Protein AF-0000000066941382 (afdb_homodimer)

Solvent-accessible surface area (backbone atoms only — not comparable to full-atom values): 33833 Å² total; per-residue (Å²): 127,84,75,64,59,35,36,36,33,43,27,56,53,34,61,21,43,53,51,47,53,24,42,26,64,48,42,32,35,89,33,26,34,36,30,27,65,97,32,28,74,47,31,60,73,71,18,34,37,34,37,25,76,81,82,40,71,74,42,69,50,59,53,43,61,30,73,41,51,60,52,44,24,56,73,58,73,65,48,63,29,47,31,37,38,36,35,38,75,55,55,92,50,92,70,40,69,60,66,59,44,50,77,38,56,46,76,76,18,31,38,36,40,45,44,72,39,46,77,67,58,53,65,44,43,73,76,41,72,77,30,38,33,32,43,29,44,76,45,55,56,46,39,61,80,46,78,41,29,28,40,34,46,93,48,62,40,34,38,33,8,36,56,57,53,84,52,52,71,68,37,48,49,48,44,52,50,50,43,50,44,35,39,66,24,70,45,44,64,46,81,37,71,56,33,60,60,60,35,51,54,50,32,33,50,46,48,30,49,22,53,51,20,31,51,13,62,31,27,56,28,42,35,40,67,47,42,61,56,84,32,27,45,41,42,45,52,49,35,23,48,41,45,23,52,37,39,34,76,74,69,37,68,79,43,36,71,65,52,46,50,53,55,50,53,56,52,70,68,44,56,80,62,46,53,75,44,71,43,27,61,26,49,75,72,47,42,79,53,46,46,50,22,39,37,43,41,52,50,52,54,16,56,75,71,69,46,84,41,69,61,55,39,40,50,37,34,37,48,40,20,30,37,47,38,28,52,52,52,52,52,51,54,62,70,74,107,128,84,75,63,61,36,36,35,34,44,27,56,54,35,62,21,43,53,51,47,52,25,42,26,63,49,40,33,35,89,33,26,34,36,30,27,66,97,32,30,73,47,31,61,72,72,18,34,37,34,37,26,75,82,83,40,70,74,42,71,51,60,53,45,60,30,72,40,51,62,51,44,22,57,73,57,73,65,48,62,28,46,30,39,36,36,35,39,76,55,56,92,51,88,71,40,69,58,65,56,43,49,77,39,56,46,76,77,17,31,39,36,40,47,44,72,39,44,77,69,57,52,64,44,42,72,76,42,72,79,31,39,33,32,44,28,43,76,45,54,56,46,42,61,80,47,77,41,29,28,38,34,47,92,48,61,41,34,38,32,9,35,57,57,53,83,52,54,70,70,37,48,48,48,46,54,51,50,43,50,44,36,40,65,25,69,45,43,64,48,80,37,71,57,32,60,61,59,34,50,56,51,33,34,50,47,46,30,48,21,54,52,20,30,50,13,62,32,30,56,30,44,35,43,67,48,43,61,55,84,33,28,44,40,42,46,52,51,36,23,48,41,44,24,51,38,39,34,75,73,69,36,66,78,44,36,72,64,50,46,50,53,55,50,53,56,52,71,69,44,57,82,63,44,53,77,44,71,42,27,60,26,48,75,72,46,43,79,55,46,47,50,22,40,38,42,42,53,50,51,54,15,56,75,71,68,47,84,41,69,61,55,40,41,51,38,33,39,49,40,19,30,38,47,40,28,51,52,54,52,52,52,54,62,71,73,108

InterPro domains:
  IPR003710 Ketopantoate reductase ApbA/PanE [TIGR00745] (6-324)
  IPR008927 6-phosphogluconate dehydrogenase-like, C-terminal domain superfamily [SSF48179] (194-323)
  IPR013328 6-phosphogluconate dehydrogenase, domain 2 [G3DSA:1.10.1040.10] (194-335)
  IPR013332 Ketopantoate reductase, N-terminal domain [PF02558] (7-164)
  IPR013752 Ketopantoate reductase, C-terminal domain [PF08546] (194-322)
  IPR036291 NAD(P)-binding domain superfamily [SSF51735] (7-168)
  IPR051402 Ketopantoate Reductase-Related [PTHR21708] (3-324)

Sequence (674 aa):
MTTPPRVLVFGTGSVGTVYAWILSRAVGEGDLYTVCRSNYAVASTAGFTINSTIFGDGLKFKPQVVRTVDEAVSLSGGKPFDYVVVTAKAIQTTPSMPEQLRPAISPHTTIAVIQNGIAVEKPYQALYPDNPLLSCVVYLPATQIAPAVVTHREIALLHIGTYPSNASPEHKARAESFSRLLNAGGGRTQVHEDVQTERWSKLAVNASWNPVCALSRSRDAQFLASSPPEYALNLIKSLMTEIASVAQAWGYDNINAKTVEFQIDRAKARELPGVEPSMLADAKVGARMEVEAIVGNAVRLAEEKGVRTPLLRGIYALIKALDATFQRDSEKKVSAQMTTPPRVLVFGTGSVGTVYAWILSRAVGEGDLYTVCRSNYAVASTAGFTINSTIFGDGLKFKPQVVRTVDEAVSLSGGKPFDYVVVTAKAIQTTPSMPEQLRPAISPHTTIAVIQNGIAVEKPYQALYPDNPLLSCVVYLPATQIAPAVVTHREIALLHIGTYPSNASPEHKARAESFSRLLNAGGGRTQVHEDVQTERWSKLAVNASWNPVCALSRSRDAQFLASSPPEYALNLIKSLMTEIASVAQAWGYDNINAKTVEFQIDRAKARELPGVEPSMLADAKVGARMEVEAIVGNAVRLAEEKGVRTPLLRGIYALIKALDATFQRDSEKKVSAQ

Nearest PDB structures (foldseek):
  3i83-assembly1_A  TM=8.916E-01  e=1.523E-26  Methylococcus capsulatus
  8ix9-assembly1_B  TM=8.992E-01  e=9.308E-24  Pseudomonas aeruginosa
  3hn2-assembly2_D  TM=9.166E-01  e=2.403E-23  Geobacter metallireducens GS-15
  5zix-assembly3_C  TM=8.907E-01  e=3.391E-20  Pseudomonas aeruginosa PAO1
  4ol9-assembly1_A-2  TM=8.955E-01  e=5.518E-19  Mycobacterium tuberculosis

Organism: NCBI:txid1442368

pLDDT: mean 95.97, std 5.41, range [41.66, 98.94]

Foldseek 3Di:
DPQAFAEEEEDCFWVSVVLLLLLCQLRNQARYEYADDPLQVVCQVFNAFEDEPVPHHGDGDHHHYDNALVVVCVSVVNDAGQEYEYPHELDQDVVGPLVRNVSRDDLNHAYEYAYAFPPSCVVNCVVRVNHQYKYKYWDWDKHDPDRRYMYTYDDTEIEIATVVLPDDPVSRVVRVVVQVSSVSSPGHYDYDSHCVLVNLLVLLVCLLQLLQCLLVLAALLQQCVVDDCVPSVVLSLLSSQLSLVLCVLVPNPVSHNVSSVVSSVVSPPDDPPHDDDPNSVCSVVLHAHSLCRRQVVSVVSCVVSVRDDVSSVVSSVSSVVSNVVSVVVVVVVVVVD/DPQAFAEEEEDCFWVSVVLLLLLCQLRNQARYEYADDPLQVVCQPFNAFEDEPVPHHGDGDHHHYDNALVVVCVSVVNDAGQEYEYPHELDQDVVGPLVRNVSRDDLNYEYEYAYAFPPSCVVNCVVRVNHLYKYKYWDWDKHDPDRRYMYTYDDTEIEIATVVLPDDPVSRVVRVVVQVSSVSSPGHYHYDSHCVLVNLLVLLVCLLQLLQCLLVLAALLQQCVVDDCVPSVVLSLLSSQLSLVLCVLVPNPVSHPVSSVVSSVVSPPDDPPHDDDPNSVCSVVLHAHSLCRRQVVSVVSCVVSVRDDVSSVVSSVSSVVSNVVSVVVVVVVVVVD

Radius of gyration: 29.99 Å; Cα contacts (8 Å, |Δi|>4): 1372; chains: 2; bounding box: 51×98×56 Å

Structure (mmCIF, N/CA/C/O backbone):
data_AF-0000000066941382-model_v1
#
loop_
_entity.id
_entity.type
_entity.pdbx_description
1 polymer '2-dehydropantoate 2-reductase'
#
loop_
_atom_site.group_PDB
_atom_site.id
_atom_site.type_symbol
_atom_site.label_atom_id
_atom_site.label_alt_id
_atom_site.label_comp_id
_atom_site.label_asym_id
_atom_site.label_entity_id
_atom_site.label_seq_id
_atom_site.pdbx_PDB_ins_code
_atom_site.Cartn_x
_atom_site.Cartn_y
_atom_site.Cartn_z
_atom_site.occupancy
_atom_site.B_iso_or_equiv
_atom_site.auth_seq_id
_atom_site.auth_comp_id
_atom_site.auth_asym_id
_atom_site.auth_atom_id
_atom_site.pdbx_PDB_model_num
ATOM 1 N N . MET A 1 1 ? -4.117 -50.812 -26.234 1 41.66 1 MET A N 1
ATOM 2 C CA . MET A 1 1 ? -4.371 -49.406 -26.141 1 41.66 1 MET A CA 1
ATOM 3 C C . MET A 1 1 ? -3.918 -48.844 -24.781 1 41.66 1 MET A C 1
ATOM 5 O O . MET A 1 1 ? -4.309 -49.375 -23.734 1 41.66 1 MET A O 1
ATOM 9 N N . THR A 1 2 ? -2.867 -48.156 -24.734 1 64.62 2 THR A N 1
ATOM 10 C CA . THR A 1 2 ? -2.336 -47.719 -23.453 1 64.62 2 THR A CA 1
ATOM 11 C C . THR A 1 2 ? -3.352 -46.875 -22.703 1 64.62 2 THR A C 1
ATOM 13 O O . THR A 1 2 ? -4.027 -46.031 -23.297 1 64.62 2 THR A O 1
ATOM 16 N N . THR A 1 3 ? -3.857 -47.344 -21.609 1 81.75 3 THR A N 1
ATOM 17 C CA . THR A 1 3 ? -4.824 -46.625 -20.766 1 81.75 3 THR A CA 1
ATOM 18 C C . THR A 1 3 ? -4.367 -45.219 -20.516 1 81.75 3 THR A C 1
ATOM 20 O O . THR A 1 3 ? -3.209 -44.969 -20.156 1 81.75 3 THR A O 1
ATOM 23 N N . PRO A 1 4 ? -5.234 -44.312 -20.875 1 90.94 4 PRO A N 1
ATOM 24 C CA . PRO A 1 4 ? -4.863 -42.906 -20.625 1 90.94 4 PRO A CA 1
ATOM 25 C C . PRO A 1 4 ? -4.5 -42.656 -19.156 1 90.94 4 PRO A C 1
ATOM 27 O O . PRO A 1 4 ? -5.012 -43.344 -18.266 1 90.94 4 PRO A O 1
ATOM 30 N N . PRO A 1 5 ? -3.613 -41.812 -18.969 1 95.75 5 PRO A N 1
ATOM 31 C CA . PRO A 1 5 ? -3.26 -41.5 -17.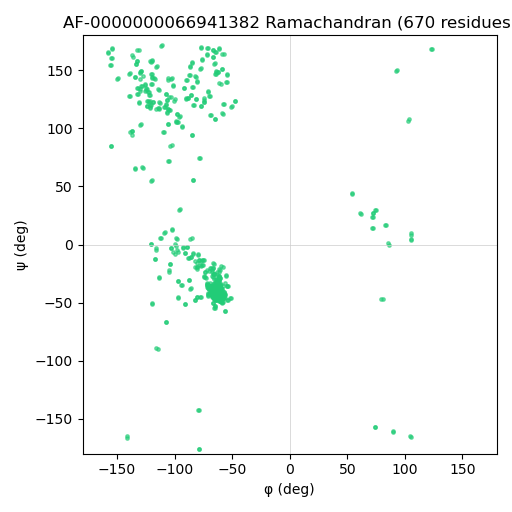578 1 95.75 5 PRO A CA 1
ATOM 32 C C . PRO A 1 5 ? -4.41 -40.844 -16.812 1 95.75 5 PRO A C 1
ATOM 34 O O . PRO A 1 5 ? -5.219 -40.125 -17.391 1 95.75 5 PRO A O 1
ATOM 37 N N . ARG A 1 6 ? -4.488 -41.125 -15.562 1 97.06 6 ARG A N 1
ATOM 38 C CA . ARG A 1 6 ? -5.414 -40.438 -14.648 1 97.06 6 ARG A CA 1
ATOM 39 C C . ARG A 1 6 ? -4.793 -39.188 -14.062 1 97.06 6 ARG A C 1
ATOM 41 O O . ARG A 1 6 ? -3.707 -39.219 -13.484 1 97.06 6 ARG A O 1
ATOM 48 N N . VAL A 1 7 ? -5.512 -38.031 -14.211 1 98.62 7 VAL A N 1
ATOM 49 C CA . VAL A 1 7 ? -4.938 -36.75 -13.828 1 98.62 7 VAL A CA 1
ATOM 50 C C . VAL A 1 7 ? -5.832 -36.062 -12.797 1 98.62 7 VAL A C 1
ATOM 52 O O . VAL A 1 7 ? -7.055 -36.031 -12.953 1 98.62 7 VAL A O 1
ATOM 55 N N . LEU A 1 8 ? -5.254 -35.594 -11.711 1 98.75 8 LEU A N 1
ATOM 56 C CA . LEU A 1 8 ? -5.938 -34.781 -10.711 1 98.75 8 LEU A CA 1
ATOM 57 C C . LEU A 1 8 ? -5.473 -33.344 -10.789 1 98.75 8 LEU A C 1
ATOM 59 O O . LEU A 1 8 ? -4.277 -33.062 -10.68 1 98.75 8 LEU A O 1
ATOM 63 N N . VAL A 1 9 ? -6.371 -32.406 -11.031 1 98.75 9 VAL A N 1
ATOM 64 C CA . VAL A 1 9 ? -6.098 -30.984 -10.969 1 98.75 9 VAL A CA 1
ATOM 65 C C . VAL A 1 9 ? -6.551 -30.438 -9.617 1 98.75 9 VAL A C 1
ATOM 67 O O . VAL A 1 9 ? -7.742 -30.453 -9.305 1 98.75 9 VAL A O 1
ATOM 70 N N . PHE A 1 10 ? -5.59 -30.031 -8.797 1 98.5 10 PHE A N 1
ATOM 71 C CA . PHE A 1 10 ? -5.863 -29.469 -7.477 1 98.5 10 PHE A CA 1
ATOM 72 C C . PHE A 1 10 ? -5.953 -27.953 -7.539 1 98.5 10 PHE A C 1
ATOM 74 O O . PHE A 1 10 ? -4.93 -27.266 -7.539 1 98.5 10 PHE A O 1
ATOM 81 N N . GLY A 1 11 ? -7.125 -27.391 -7.531 1 96.19 11 GLY A N 1
ATOM 82 C CA . GLY A 1 11 ? -7.387 -25.984 -7.742 1 96.19 11 GLY A CA 1
ATOM 83 C C . GLY A 1 11 ? -7.914 -25.672 -9.133 1 96.19 11 GLY A C 1
ATOM 84 O O . GLY A 1 11 ? -7.164 -25.703 -10.109 1 96.19 11 GLY A O 1
ATOM 85 N N . THR A 1 12 ? -9.156 -25.375 -9.219 1 95.75 12 THR A N 1
ATOM 86 C CA . THR A 1 12 ? -9.758 -25.109 -10.523 1 95.75 12 THR A CA 1
ATOM 87 C C . THR A 1 12 ? -10.328 -23.703 -10.594 1 95.75 12 THR A C 1
ATOM 89 O O . THR A 1 12 ? -11.5 -23.516 -10.938 1 95.75 12 THR A O 1
ATOM 92 N N . GLY A 1 13 ? -9.422 -22.797 -10.297 1 94.5 13 GLY A N 1
ATOM 93 C CA . GLY A 1 13 ? -9.703 -21.406 -10.602 1 94.5 13 GLY A CA 1
ATOM 94 C C . GLY A 1 13 ? -9.469 -21.062 -12.062 1 94.5 13 GLY A C 1
ATOM 95 O O . GLY A 1 13 ? -9.734 -21.875 -12.945 1 94.5 13 GLY A O 1
ATOM 96 N N . SER A 1 14 ? -8.953 -19.891 -12.336 1 94.44 14 SER A N 1
ATOM 97 C CA . SER A 1 14 ? -8.766 -19.422 -13.703 1 94.44 14 SER A CA 1
ATOM 98 C C . SER A 1 14 ? -7.742 -20.281 -14.445 1 94.44 14 SER A C 1
ATOM 100 O O . SER A 1 14 ? -8.062 -20.891 -15.469 1 94.44 14 SER A O 1
ATOM 102 N N . VAL A 1 15 ? -6.57 -20.391 -13.859 1 96.44 15 VAL A N 1
ATOM 103 C CA . VAL A 1 15 ? -5.484 -21.141 -14.484 1 96.44 15 VAL A CA 1
ATOM 104 C C . VAL A 1 15 ? -5.816 -22.625 -14.516 1 96.44 15 VAL A C 1
ATOM 106 O O . VAL A 1 15 ? -5.68 -23.281 -15.547 1 96.44 15 VAL A O 1
ATOM 109 N N . GLY A 1 16 ? -6.348 -23.125 -13.414 1 97.88 16 GLY A N 1
ATOM 110 C CA . GLY A 1 16 ? -6.668 -24.531 -13.297 1 97.88 16 GLY A CA 1
ATOM 111 C C . GLY A 1 16 ? -7.73 -24.984 -14.281 1 97.88 16 GLY A C 1
ATOM 112 O O . GLY A 1 16 ? -7.648 -26.094 -14.828 1 97.88 16 GLY A O 1
ATOM 113 N N . THR A 1 17 ? -8.68 -24.141 -14.523 1 98.06 17 THR A N 1
ATOM 114 C CA . THR A 1 17 ? -9.758 -24.484 -15.445 1 98.06 17 THR A CA 1
ATOM 115 C C . THR A 1 17 ? -9.227 -24.625 -16.875 1 98.06 17 THR A C 1
ATOM 117 O O . THR A 1 17 ? -9.602 -25.562 -17.578 1 98.06 17 THR A O 1
ATOM 120 N N . VAL A 1 18 ? -8.344 -23.766 -17.25 1 97.94 18 VAL A N 1
ATOM 121 C CA . VAL A 1 18 ? -7.805 -23.812 -18.609 1 97.94 18 VAL A CA 1
ATOM 122 C C . VAL A 1 18 ? -6.938 -25.047 -18.781 1 97.94 18 VAL A C 1
ATOM 124 O O . VAL A 1 18 ? -7.055 -25.766 -19.781 1 97.94 18 VAL A O 1
ATOM 127 N N . TYR A 1 19 ? -6.168 -25.344 -17.828 1 98.19 19 TYR A N 1
ATOM 128 C CA . TYR A 1 19 ? -5.328 -26.531 -17.938 1 98.19 19 TYR A CA 1
ATOM 129 C C . TYR A 1 19 ? -6.16 -27.797 -17.812 1 98.19 19 TYR A C 1
ATOM 131 O O . TYR A 1 19 ? -5.84 -28.812 -18.422 1 98.19 19 TYR A O 1
ATOM 139 N N . ALA A 1 20 ? -7.199 -27.703 -16.984 1 98.56 20 ALA A N 1
ATOM 140 C CA . ALA A 1 20 ? -8.125 -28.828 -16.953 1 98.56 20 ALA A CA 1
ATOM 141 C C . ALA A 1 20 ? -8.719 -29.094 -18.328 1 98.56 20 ALA A C 1
ATOM 143 O O . ALA A 1 20 ? -8.844 -30.25 -18.75 1 98.56 20 ALA A O 1
ATOM 144 N N . TRP A 1 21 ? -9.094 -28.078 -19.016 1 98.25 21 TRP A N 1
ATOM 145 C CA . TRP A 1 21 ? -9.641 -28.219 -20.359 1 98.25 21 TRP A CA 1
ATOM 146 C C . TRP A 1 21 ? -8.609 -28.844 -21.297 1 98.25 21 TRP A C 1
ATOM 148 O O . TRP A 1 21 ? -8.922 -29.797 -22.016 1 98.25 21 TRP A O 1
ATOM 158 N N . ILE A 1 22 ? -7.402 -28.391 -21.297 1 98 22 ILE A N 1
ATOM 159 C CA . ILE A 1 22 ? -6.32 -28.891 -22.125 1 98 22 ILE A CA 1
ATOM 160 C C . ILE A 1 22 ? -6.102 -30.375 -21.844 1 98 22 ILE A C 1
ATOM 162 O O . ILE A 1 22 ? -6.031 -31.188 -22.766 1 98 22 ILE A O 1
ATOM 166 N N . LEU A 1 23 ? -6.059 -30.703 -20.578 1 98.5 23 LEU A N 1
ATOM 167 C CA . LEU A 1 23 ? -5.805 -32.062 -20.156 1 98.5 23 LEU A CA 1
ATOM 168 C C . LEU A 1 23 ? -6.984 -32.969 -20.516 1 98.5 23 LEU A C 1
ATOM 170 O O . LEU A 1 23 ? -6.801 -34.125 -20.859 1 98.5 23 LEU A O 1
ATOM 174 N N . SER A 1 24 ? -8.203 -32.438 -20.422 1 98.12 24 SER A N 1
ATOM 175 C CA . SER A 1 24 ? -9.383 -33.219 -20.766 1 98.12 24 SER A CA 1
ATOM 176 C C . SER A 1 24 ? -9.359 -33.656 -22.219 1 98.12 24 SER A C 1
ATOM 178 O O . SER A 1 24 ? -9.836 -34.75 -22.562 1 98.12 24 SER A O 1
ATOM 180 N N . ARG A 1 25 ? -8.773 -32.875 -23.016 1 97.44 25 ARG A N 1
ATOM 181 C CA . ARG A 1 25 ? -8.664 -33.188 -24.438 1 97.44 25 ARG A CA 1
ATOM 182 C C . ARG A 1 25 ? -7.637 -34.281 -24.656 1 97.44 25 ARG A C 1
ATOM 184 O O . ARG A 1 25 ? -7.77 -35.094 -25.609 1 97.44 25 ARG A O 1
ATOM 191 N N . ALA A 1 26 ? -6.727 -34.344 -23.812 1 97.75 26 ALA A N 1
ATOM 192 C CA . ALA A 1 26 ? -5.641 -35.281 -23.969 1 97.75 26 ALA A CA 1
ATOM 193 C C . ALA A 1 26 ? -6.016 -36.656 -23.375 1 97.75 26 ALA A C 1
ATOM 195 O O . ALA A 1 26 ? -5.688 -37.688 -23.922 1 97.75 26 ALA A O 1
ATOM 196 N N . VAL A 1 27 ? -6.738 -36.656 -22.234 1 97.88 27 VAL A N 1
ATOM 197 C CA . VAL A 1 27 ? -6.895 -37.906 -21.516 1 97.88 27 VAL A CA 1
ATOM 198 C C . VAL A 1 27 ? -8.367 -38.312 -21.469 1 97.88 27 VAL A C 1
ATOM 200 O O . VAL A 1 27 ? -8.711 -39.438 -21.109 1 97.88 27 VAL A O 1
ATOM 203 N N . GLY A 1 28 ? -9.227 -37.406 -21.828 1 97.12 28 GLY A N 1
ATOM 204 C CA . GLY A 1 28 ? -10.656 -37.625 -21.703 1 97.12 28 GLY A CA 1
ATOM 205 C C . GLY A 1 28 ? -11.227 -37.125 -20.391 1 97.12 28 GLY A C 1
ATOM 206 O O . GLY A 1 28 ? -10.547 -37.156 -19.359 1 97.12 28 GLY A O 1
ATOM 207 N N . GLU A 1 29 ? -12.422 -36.719 -20.375 1 96.94 29 GLU A N 1
ATOM 208 C CA . GLU A 1 29 ? -13.094 -36.156 -19.203 1 96.94 29 GLU A CA 1
ATOM 209 C C . GLU A 1 29 ? -13.219 -37.188 -18.094 1 96.94 29 GLU A C 1
ATOM 211 O O . GLU A 1 29 ? -13.195 -36.844 -16.906 1 96.94 29 GLU A O 1
ATOM 216 N N . GLY A 1 30 ? -13.312 -38.438 -18.469 1 95.69 30 GLY A N 1
ATOM 217 C CA . GLY A 1 30 ? -13.484 -39.5 -17.5 1 95.69 30 GLY A CA 1
ATOM 218 C C . GLY A 1 30 ? -12.242 -39.781 -16.688 1 95.69 30 GLY A C 1
ATOM 219 O O . GLY A 1 30 ? -12.32 -40.344 -15.578 1 95.69 30 GLY A O 1
ATOM 220 N N . ASP A 1 31 ? -11.133 -39.406 -17.203 1 97 31 ASP A N 1
ATOM 221 C CA . ASP A 1 31 ? -9.859 -39.656 -16.531 1 97 31 ASP A CA 1
ATOM 222 C C . ASP A 1 31 ? -9.266 -38.375 -15.969 1 97 31 ASP A C 1
ATOM 224 O O . ASP A 1 31 ? -8.109 -38.344 -15.539 1 97 31 ASP A O 1
ATOM 228 N N . LEU A 1 32 ? -10.039 -37.312 -15.969 1 98.38 32 LEU A N 1
ATOM 229 C CA . LEU A 1 32 ? -9.648 -36.031 -15.414 1 98.38 32 LEU A CA 1
ATOM 230 C C . LEU A 1 32 ? -10.492 -35.688 -14.195 1 98.38 32 LEU A C 1
ATOM 232 O O . LEU A 1 32 ? -11.727 -35.625 -14.273 1 98.38 32 LEU A O 1
ATOM 236 N N . TYR A 1 33 ? -9.82 -35.469 -13.086 1 98.5 33 TYR A N 1
ATOM 237 C CA . TYR A 1 33 ? -10.477 -35.125 -11.828 1 98.5 33 TYR A CA 1
ATOM 238 C C . TYR A 1 33 ? -10.102 -33.688 -11.406 1 98.5 33 TYR A C 1
ATOM 240 O O . TYR A 1 33 ? -8.93 -33.312 -11.469 1 98.5 33 TYR A O 1
ATOM 248 N N . THR A 1 34 ? -11.078 -32.906 -11.016 1 98.62 34 THR A N 1
ATOM 249 C CA . THR A 1 34 ? -10.852 -31.531 -10.617 1 98.62 34 THR A CA 1
ATOM 250 C C . THR A 1 34 ? -11.383 -31.281 -9.203 1 98.62 34 THR A C 1
ATOM 252 O O . THR A 1 34 ? -12.547 -31.547 -8.922 1 98.62 34 THR A O 1
ATOM 255 N N . VAL A 1 35 ? -10.508 -30.812 -8.344 1 98.19 35 VAL A N 1
ATOM 256 C CA . VAL A 1 35 ? -10.938 -30.422 -7.008 1 98.19 35 VAL A CA 1
ATOM 257 C C . VAL A 1 35 ? -11.477 -28.984 -7.039 1 98.19 35 VAL A C 1
ATOM 259 O O . VAL A 1 35 ? -10.773 -28.062 -7.449 1 98.19 35 VAL A O 1
ATOM 262 N N . CYS A 1 36 ? -12.688 -28.828 -6.684 1 96.5 36 CYS A N 1
ATOM 263 C CA . CYS A 1 36 ? -13.383 -27.547 -6.695 1 96.5 36 CYS A CA 1
ATOM 264 C C . CYS A 1 36 ? -13.852 -27.172 -5.297 1 96.5 36 CYS A C 1
ATOM 266 O O . CYS A 1 36 ? -14.141 -28.047 -4.477 1 96.5 36 CYS A O 1
ATOM 268 N N . ARG A 1 37 ? -13.781 -25.906 -5.051 1 90.94 37 ARG A N 1
ATOM 269 C CA . ARG A 1 37 ? -14.289 -25.422 -3.775 1 90.94 37 ARG A CA 1
ATOM 270 C C . ARG A 1 37 ? -15.477 -24.484 -3.982 1 90.94 37 ARG A C 1
ATOM 272 O O . ARG A 1 37 ? -16.609 -24.938 -4.172 1 90.94 37 ARG A O 1
ATOM 279 N N . SER A 1 38 ? -15.219 -23.156 -4.148 1 89.06 38 SER A N 1
ATOM 280 C CA . SER A 1 38 ? -16.297 -22.172 -4.246 1 89.06 38 SER A CA 1
ATOM 281 C C . SER A 1 38 ? -17.141 -22.406 -5.5 1 89.06 38 SER A C 1
ATOM 283 O O . SER A 1 38 ? -18.312 -22.047 -5.539 1 89.06 38 SER A O 1
ATOM 285 N N . ASN A 1 39 ? -16.578 -22.984 -6.441 1 93.31 39 ASN A N 1
ATOM 286 C CA . ASN A 1 39 ? -17.281 -23.172 -7.703 1 93.31 39 ASN A CA 1
ATOM 287 C C . ASN A 1 39 ? -17.797 -24.609 -7.844 1 93.31 39 ASN A C 1
ATOM 289 O O . ASN A 1 39 ? -18.25 -25 -8.922 1 93.31 39 ASN A O 1
ATOM 293 N N . TYR A 1 40 ? -17.797 -25.391 -6.82 1 96.31 40 TYR A N 1
ATOM 294 C CA . TYR A 1 40 ? -18.125 -26.797 -6.867 1 96.31 40 TYR A CA 1
ATOM 295 C C . TYR A 1 40 ? -19.562 -27 -7.352 1 96.31 40 TYR A C 1
ATOM 297 O O . TYR A 1 40 ? -19.812 -27.828 -8.227 1 96.31 40 TYR A O 1
ATOM 305 N N . ALA A 1 41 ? -20.453 -26.234 -6.773 1 96.56 41 ALA A N 1
ATOM 306 C CA . ALA A 1 41 ? -21.859 -26.438 -7.066 1 96.56 41 ALA A CA 1
ATOM 307 C C . ALA A 1 41 ? -22.141 -26.281 -8.562 1 96.56 41 ALA A C 1
ATOM 309 O O . ALA A 1 41 ? -22.797 -27.141 -9.164 1 96.56 41 ALA A O 1
ATOM 310 N N . VAL A 1 42 ? -21.562 -25.328 -9.102 1 96.94 42 VAL A N 1
ATOM 311 C CA . VAL A 1 42 ? -21.797 -25.047 -10.516 1 96.94 42 VAL A CA 1
ATOM 312 C C . VAL A 1 42 ? -21.016 -26.047 -11.367 1 96.94 42 VAL A C 1
ATOM 314 O O . VAL A 1 42 ? -21.562 -26.625 -12.305 1 96.94 42 VAL A O 1
ATOM 317 N N . ALA A 1 43 ? -19.812 -26.266 -11.031 1 97.69 43 ALA A N 1
ATOM 318 C CA . ALA A 1 43 ? -18.953 -27.141 -11.828 1 97.69 43 ALA A CA 1
ATOM 319 C C . ALA A 1 43 ? -19.453 -28.578 -11.82 1 97.69 43 ALA A C 1
ATOM 321 O O . ALA A 1 43 ? -19.375 -29.266 -12.836 1 97.69 43 ALA A O 1
ATOM 322 N N . SER A 1 44 ? -20 -29.016 -10.703 1 97.44 44 SER A N 1
ATOM 323 C CA . SER A 1 44 ? -20.438 -30.406 -10.578 1 97.44 44 SER A CA 1
ATOM 324 C C . SER A 1 44 ? -21.719 -30.641 -11.383 1 97.44 44 SER A C 1
ATOM 326 O O . SER A 1 44 ? -21.984 -31.766 -11.82 1 97.44 44 SER A O 1
ATOM 328 N N . THR A 1 45 ? -22.453 -29.594 -11.625 1 97 45 THR A N 1
ATOM 329 C CA . THR A 1 45 ? -23.719 -29.734 -12.336 1 97 45 THR A CA 1
ATOM 330 C C . THR A 1 45 ? -23.562 -29.422 -13.82 1 97 45 THR A C 1
ATOM 332 O O . THR A 1 45 ? -23.969 -30.203 -14.68 1 97 45 THR A O 1
ATOM 335 N N . ALA A 1 46 ? -22.844 -28.328 -14.125 1 96.75 46 ALA A N 1
ATOM 336 C CA . ALA A 1 46 ? -22.844 -27.812 -15.492 1 96.75 46 ALA A CA 1
ATOM 337 C C . ALA A 1 46 ? -21.469 -27.891 -16.125 1 96.75 46 ALA A C 1
ATOM 339 O O . ALA A 1 46 ? -21.297 -27.625 -17.312 1 96.75 46 ALA A O 1
ATOM 340 N N . GLY A 1 47 ? -20.531 -28.297 -15.375 1 98.12 47 GLY A N 1
ATOM 341 C CA . GLY A 1 47 ? -19.172 -28.266 -15.883 1 98.12 47 GLY A CA 1
ATOM 342 C C . GLY A 1 47 ? -18.594 -26.859 -15.93 1 98.12 47 GLY A C 1
ATOM 343 O O . GLY A 1 47 ? -18.938 -26 -15.117 1 98.12 47 GLY A O 1
ATOM 344 N N . PHE A 1 48 ? -17.594 -26.719 -16.812 1 98.5 48 PHE A N 1
ATOM 345 C CA . PHE A 1 48 ? -16.891 -25.453 -16.953 1 98.5 48 PHE A CA 1
ATOM 346 C C . PHE A 1 48 ? -17.109 -24.859 -18.344 1 98.5 48 PHE A C 1
ATOM 348 O O . PHE A 1 48 ? -17.359 -25.578 -19.297 1 98.5 48 PHE A O 1
ATOM 355 N N . THR A 1 49 ? -17.031 -23.562 -18.406 1 98.5 49 THR A N 1
ATOM 356 C CA . THR A 1 49 ? -17.078 -22.828 -19.672 1 98.5 49 THR A CA 1
ATOM 357 C C . THR A 1 49 ? -15.844 -21.938 -19.812 1 98.5 49 THR A C 1
ATOM 359 O O . THR A 1 49 ? -15.469 -21.219 -18.891 1 98.5 49 THR A O 1
ATOM 362 N N . ILE A 1 50 ? -15.188 -21.969 -20.969 1 97.88 50 ILE A N 1
ATOM 363 C CA . ILE A 1 50 ? -14.023 -21.141 -21.234 1 97.88 50 ILE A CA 1
ATOM 364 C C . ILE A 1 50 ? -14.266 -20.266 -22.469 1 97.88 50 ILE A C 1
ATOM 366 O O . ILE A 1 50 ? -14.75 -20.75 -23.484 1 97.88 50 ILE A O 1
ATOM 370 N N . ASN A 1 51 ? -14.047 -19.016 -22.344 1 98.12 51 ASN A N 1
ATOM 371 C CA . ASN A 1 51 ? -13.945 -18.078 -23.453 1 98.12 51 ASN A CA 1
ATOM 372 C C . ASN A 1 51 ? -12.5 -17.656 -23.703 1 98.12 51 ASN A C 1
ATOM 374 O O . ASN A 1 51 ? -11.969 -16.797 -22.984 1 98.12 51 ASN A O 1
ATOM 378 N N . SER A 1 52 ? -11.93 -18.25 -24.766 1 97.38 52 SER A N 1
ATOM 379 C CA . SER A 1 52 ? -10.5 -18.094 -25 1 97.38 52 SER A CA 1
ATOM 380 C C . SER A 1 52 ? -10.227 -17.438 -26.359 1 97.38 52 SER A C 1
ATOM 382 O O . SER A 1 52 ? -10.844 -17.797 -27.359 1 97.38 52 SER A O 1
ATOM 384 N N . THR A 1 53 ? -9.289 -16.531 -26.344 1 95.69 53 THR A N 1
ATOM 385 C CA . THR A 1 53 ? -8.898 -15.898 -27.609 1 95.69 53 THR A CA 1
ATOM 386 C C . THR A 1 53 ? -8.07 -16.859 -28.453 1 95.69 53 THR A C 1
ATOM 388 O O . THR A 1 53 ? -7.922 -16.656 -29.656 1 95.69 53 THR A O 1
ATOM 391 N N . ILE A 1 54 ? -7.613 -17.922 -27.875 1 93.75 54 ILE A N 1
ATOM 392 C CA . ILE A 1 54 ? -6.727 -18.812 -28.609 1 93.75 54 ILE A CA 1
ATOM 393 C C . ILE A 1 54 ? -7.422 -20.156 -28.844 1 93.75 54 ILE A C 1
ATOM 395 O O . ILE A 1 54 ? -7.18 -20.812 -29.859 1 93.75 54 ILE A O 1
ATOM 399 N N . PHE A 1 55 ? -8.328 -20.531 -27.969 1 95.31 55 PHE A N 1
ATOM 400 C CA . PHE A 1 55 ? -8.93 -21.859 -28.062 1 95.31 55 PHE A CA 1
ATOM 401 C C . PHE A 1 55 ? -10.352 -21.766 -28.609 1 95.31 55 PHE A C 1
ATOM 403 O O . PHE A 1 55 ? -10.914 -22.766 -29.062 1 95.31 55 PHE A O 1
ATOM 410 N N . GLY A 1 56 ? -10.945 -20.625 -28.453 1 95.88 56 GLY A N 1
ATOM 411 C CA . GLY A 1 56 ? -12.312 -20.453 -28.906 1 95.88 56 GLY A CA 1
ATOM 412 C C . GLY A 1 56 ? -13.242 -20 -27.797 1 95.88 56 GLY A C 1
ATOM 413 O O . GLY A 1 56 ? -12.891 -20.062 -26.609 1 95.88 56 GLY A O 1
ATOM 414 N N . ASP A 1 57 ? -14.438 -19.594 -28.156 1 96.31 57 ASP A N 1
ATOM 415 C CA . ASP A 1 57 ? -15.43 -19.078 -27.203 1 96.31 57 ASP A CA 1
ATOM 416 C C . ASP A 1 57 ? -16.5 -20.141 -26.922 1 96.31 57 ASP A C 1
ATOM 418 O O . ASP A 1 57 ? -16.891 -20.891 -27.812 1 96.31 57 ASP A O 1
ATOM 422 N N . GLY A 1 58 ? -16.875 -20.125 -25.703 1 97 58 GLY A N 1
ATOM 423 C CA . GLY A 1 58 ? -17.984 -20.969 -25.297 1 97 58 GLY A CA 1
ATOM 424 C C . GLY A 1 58 ? -17.609 -22.438 -25.203 1 97 58 GLY A C 1
ATOM 425 O O . GLY A 1 58 ? -18.438 -23.312 -25.469 1 97 58 GLY A O 1
ATOM 426 N N . LEU A 1 59 ? -16.406 -22.703 -24.906 1 97.62 59 LEU A N 1
ATOM 427 C CA . LEU A 1 59 ? -15.961 -24.094 -24.766 1 97.62 59 LEU A CA 1
ATOM 428 C C . LEU A 1 59 ? -16.469 -24.703 -23.469 1 97.62 59 LEU A C 1
ATOM 430 O O . LEU A 1 59 ? -16.25 -24.141 -22.391 1 97.62 59 LEU A O 1
ATOM 434 N N . LYS A 1 60 ? -17.141 -25.828 -23.594 1 97.94 60 LYS A N 1
ATOM 435 C CA . LYS A 1 60 ? -17.688 -26.484 -22.422 1 97.94 60 LYS A CA 1
ATOM 436 C C . LYS A 1 60 ? -17.078 -27.859 -22.219 1 97.94 60 LYS A C 1
ATOM 438 O O . LYS A 1 60 ? -16.812 -28.562 -23.188 1 97.94 60 LYS A O 1
ATOM 443 N N . PHE A 1 61 ? -16.859 -28.234 -21 1 98.19 61 PHE A N 1
ATOM 444 C CA . PHE A 1 61 ? -16.406 -29.562 -20.641 1 98.19 61 PHE A CA 1
ATOM 445 C C . PHE A 1 61 ? -16.781 -29.906 -19.203 1 98.19 61 PHE A C 1
ATOM 447 O O . PHE A 1 61 ? -17.016 -29 -18.391 1 98.19 61 PHE A O 1
ATOM 454 N N . LYS A 1 62 ? -16.906 -31.172 -18.953 1 98.31 62 LYS A N 1
ATOM 455 C CA . LYS A 1 62 ? -17.25 -31.609 -17.609 1 98.31 62 LYS A CA 1
ATOM 456 C C . LYS A 1 62 ? -16.406 -32.812 -17.188 1 98.31 62 LYS A C 1
ATOM 458 O O . LYS A 1 62 ? -16.766 -33.969 -17.469 1 98.31 62 LYS A O 1
ATOM 463 N N . PRO A 1 63 ? -15.383 -32.5 -16.453 1 98.25 63 PRO A N 1
ATOM 464 C CA . PRO A 1 63 ? -14.586 -33.594 -15.883 1 98.25 63 PRO A CA 1
ATOM 465 C C . PRO A 1 63 ? -15.227 -34.219 -14.641 1 98.25 63 PRO A C 1
ATOM 467 O O . PRO A 1 63 ? -16.406 -33.969 -14.359 1 98.25 63 PRO A O 1
ATOM 470 N N . GLN A 1 64 ? -14.539 -35.156 -14.008 1 98 64 GLN A N 1
ATOM 471 C CA . GLN A 1 64 ? -14.953 -35.562 -12.672 1 98 64 GLN A CA 1
ATOM 472 C C . GLN A 1 64 ? -14.727 -34.469 -11.648 1 98 64 GLN A C 1
ATOM 474 O O . GLN A 1 64 ? -13.586 -34.062 -11.398 1 98 64 GLN A O 1
ATOM 479 N N . VAL A 1 65 ? -15.812 -33.906 -11.133 1 98.5 65 VAL A N 1
ATOM 480 C CA . VAL A 1 65 ? -15.734 -32.781 -10.219 1 98.5 65 VAL A CA 1
ATOM 481 C C . VAL A 1 65 ? -15.898 -33.281 -8.781 1 98.5 65 VAL A C 1
ATOM 483 O O . VAL A 1 65 ? -16.875 -33.969 -8.461 1 98.5 65 VAL A O 1
ATOM 486 N N . VAL A 1 66 ? -14.914 -32.938 -7.934 1 98.19 66 VAL A N 1
ATOM 487 C CA . VAL A 1 66 ? -14.93 -33.406 -6.551 1 98.19 66 VAL A CA 1
ATOM 488 C C . VAL A 1 66 ? -14.648 -32.25 -5.605 1 98.19 66 VAL A C 1
ATOM 490 O O . VAL A 1 66 ? -14.148 -31.203 -6.031 1 98.19 66 VAL A O 1
ATOM 493 N N . ARG A 1 67 ? -14.891 -32.469 -4.293 1 96.88 67 ARG A N 1
ATOM 494 C CA . ARG A 1 67 ? -14.648 -31.438 -3.285 1 96.88 67 ARG A CA 1
ATOM 495 C C . ARG A 1 67 ? -13.289 -31.641 -2.617 1 96.88 67 ARG A C 1
ATOM 497 O O . ARG A 1 67 ? -12.672 -30.672 -2.164 1 96.88 67 ARG A O 1
ATOM 504 N N . THR A 1 68 ? -12.898 -32.906 -2.529 1 96.94 68 THR A N 1
ATOM 505 C CA . THR A 1 68 ? -11.672 -33.219 -1.814 1 96.94 68 THR A CA 1
ATOM 506 C C . THR A 1 68 ? -10.844 -34.25 -2.59 1 96.94 68 THR A C 1
ATOM 508 O O . THR A 1 68 ? -11.367 -34.906 -3.486 1 96.94 68 THR A O 1
ATOM 511 N N . VAL A 1 69 ? -9.609 -34.312 -2.211 1 97.88 69 VAL A N 1
ATOM 512 C CA . VAL A 1 69 ? -8.711 -35.281 -2.83 1 97.88 69 VAL A CA 1
ATOM 513 C C . VAL A 1 69 ? -9.164 -36.688 -2.486 1 97.88 69 VAL A C 1
ATOM 515 O O . VAL A 1 69 ? -9.094 -37.594 -3.324 1 97.88 69 VAL A O 1
ATOM 518 N N . ASP A 1 70 ? -9.719 -36.906 -1.306 1 97.06 70 ASP A N 1
ATOM 519 C CA . ASP A 1 70 ? -10.242 -38.188 -0.891 1 97.06 70 ASP A CA 1
ATOM 520 C C . ASP A 1 70 ? -11.391 -38.656 -1.796 1 97.06 70 ASP A C 1
ATOM 522 O O . ASP A 1 70 ? -11.477 -39.812 -2.172 1 97.06 70 ASP A O 1
ATOM 526 N N . GLU A 1 71 ? -12.203 -37.719 -2.086 1 97.44 71 GLU A N 1
ATOM 527 C CA . GLU A 1 71 ? -13.32 -38 -2.979 1 97.44 71 GLU A CA 1
ATOM 528 C C . GLU A 1 71 ? -12.82 -38.406 -4.367 1 97.44 71 GLU A C 1
ATOM 530 O O . GLU A 1 71 ? -13.391 -39.312 -5 1 97.44 71 GLU A O 1
ATOM 535 N N . ALA A 1 72 ? -11.805 -37.75 -4.828 1 97.94 72 ALA A N 1
ATOM 536 C CA . ALA A 1 72 ? -11.227 -38.094 -6.125 1 97.94 72 ALA A CA 1
ATOM 537 C C . ALA A 1 72 ? -10.688 -39.531 -6.133 1 97.94 72 ALA A C 1
ATOM 539 O O . ALA A 1 72 ? -10.906 -40.281 -7.09 1 97.94 72 ALA A O 1
ATOM 540 N N . VAL A 1 73 ? -9.977 -39.844 -5.082 1 97.06 73 VAL A N 1
ATOM 541 C CA . VAL A 1 73 ? -9.398 -41.188 -4.969 1 97.06 73 VAL A CA 1
ATOM 542 C C . VAL A 1 73 ? -10.508 -42.25 -4.922 1 97.06 73 VAL A C 1
ATOM 544 O O . VAL A 1 73 ? -10.422 -43.281 -5.586 1 97.06 73 VAL A O 1
ATOM 547 N N . SER A 1 74 ? -11.539 -41.906 -4.152 1 96.94 74 SER A N 1
ATOM 548 C CA . SER A 1 74 ? -12.672 -42.844 -4.07 1 96.94 74 SER A CA 1
ATOM 549 C C . SER A 1 74 ? -13.328 -43.031 -5.438 1 96.94 74 SER A C 1
ATOM 551 O O . SER A 1 74 ? -13.609 -44.156 -5.844 1 96.94 74 SER A O 1
ATOM 553 N N . LEU A 1 75 ? -13.516 -41.906 -6.09 1 96 75 LEU A N 1
ATOM 554 C CA . LEU A 1 75 ? -14.188 -41.938 -7.387 1 96 75 LEU A CA 1
ATOM 555 C C . LEU A 1 75 ? -13.336 -42.656 -8.43 1 96 75 LEU A C 1
ATOM 557 O O . LEU A 1 75 ? -13.867 -43.219 -9.383 1 96 75 LEU A O 1
ATOM 561 N N . SER A 1 76 ? -12.031 -42.625 -8.273 1 94.06 76 SER A N 1
ATOM 562 C CA . SER A 1 76 ? -11.117 -43.25 -9.227 1 94.06 76 SER A CA 1
ATOM 563 C C . SER A 1 76 ? -10.922 -44.719 -8.922 1 94.06 76 SER A C 1
ATOM 565 O O . SER A 1 76 ? -10.062 -45.375 -9.516 1 94.06 76 SER A O 1
ATOM 567 N N . GLY A 1 77 ? -11.656 -45.312 -7.934 1 92.69 77 GLY A N 1
ATOM 568 C CA . GLY A 1 77 ? -11.555 -46.719 -7.605 1 92.69 77 GLY A CA 1
ATOM 569 C C . GLY A 1 77 ? -10.391 -47.031 -6.676 1 92.69 77 GLY A C 1
ATOM 570 O O . GLY A 1 77 ? -9.898 -48.156 -6.656 1 92.69 77 GLY A O 1
ATOM 571 N N . GLY A 1 78 ? -9.883 -45.969 -6.043 1 89 78 GLY A N 1
ATOM 572 C CA . GLY A 1 78 ? -8.805 -46.156 -5.086 1 89 78 GLY A CA 1
ATOM 573 C C . GLY A 1 78 ? -7.434 -46.156 -5.727 1 89 78 GLY A C 1
ATOM 574 O O . GLY A 1 78 ? -6.426 -46.344 -5.043 1 89 78 GLY A O 1
ATOM 575 N N . LYS A 1 79 ? -7.395 -46 -6.961 1 83.69 79 LYS A N 1
ATOM 576 C CA . LYS A 1 79 ? -6.117 -46 -7.664 1 83.69 79 LYS A CA 1
ATOM 577 C C . LYS A 1 79 ? -5.438 -44.625 -7.559 1 83.69 79 LYS A C 1
ATOM 579 O O . LYS A 1 79 ? -6.109 -43.594 -7.566 1 83.69 79 LYS A O 1
ATOM 584 N N . PRO A 1 80 ? -4.109 -44.75 -7.469 1 87.19 80 PRO A N 1
ATOM 585 C CA . PRO A 1 80 ? -3.398 -43.469 -7.441 1 87.19 80 PRO A CA 1
ATOM 586 C C . PRO A 1 80 ? -3.404 -42.75 -8.797 1 87.19 80 PRO A C 1
ATOM 588 O O . PRO A 1 80 ? -3.693 -43.375 -9.82 1 87.19 80 PRO A O 1
ATOM 591 N N . PHE A 1 81 ? -3.107 -41.5 -8.758 1 97.75 81 PHE A N 1
ATOM 592 C CA . PHE A 1 81 ? -3.096 -40.688 -9.969 1 97.75 81 PHE A CA 1
ATOM 593 C C . PHE A 1 81 ? -1.723 -40.719 -10.633 1 97.75 81 PHE A C 1
ATOM 595 O O . PHE A 1 81 ? -0.701 -40.812 -9.945 1 97.75 81 PHE A O 1
ATOM 602 N N . ASP A 1 82 ? -1.734 -40.75 -11.938 1 97.88 82 ASP A N 1
ATOM 603 C CA . ASP A 1 82 ? -0.479 -40.656 -12.672 1 97.88 82 ASP A CA 1
ATOM 604 C C . ASP A 1 82 ? 0.119 -39.25 -12.562 1 97.88 82 ASP A C 1
ATOM 606 O O . ASP A 1 82 ? 1.338 -39.094 -12.461 1 97.88 82 ASP A O 1
ATOM 610 N N . TYR A 1 83 ? -0.741 -38.25 -12.594 1 98.69 83 TYR A N 1
ATOM 611 C CA . TYR A 1 83 ? -0.345 -36.844 -12.453 1 98.69 83 TYR A CA 1
ATOM 612 C C . TYR A 1 83 ? -1.224 -36.125 -11.438 1 98.69 83 TYR A C 1
ATOM 614 O O . TYR A 1 83 ? -2.439 -36.344 -11.406 1 98.69 83 TYR A O 1
ATOM 622 N N . VAL A 1 84 ? -0.599 -35.375 -10.594 1 98.81 84 VAL A N 1
ATOM 623 C CA . VAL A 1 84 ? -1.259 -34.344 -9.789 1 98.81 84 VAL A CA 1
ATOM 624 C C . VAL A 1 84 ? -0.771 -32.969 -10.211 1 98.81 84 VAL A C 1
ATOM 626 O O . VAL A 1 84 ? 0.421 -32.656 -10.109 1 98.81 84 VAL A O 1
ATOM 629 N N . VAL A 1 85 ? -1.682 -32.156 -10.703 1 98.88 85 VAL A N 1
ATOM 630 C CA . VAL A 1 85 ? -1.379 -30.812 -11.195 1 98.88 85 VAL A CA 1
ATOM 631 C C . VAL A 1 85 ? -1.899 -29.766 -10.211 1 98.88 85 VAL A C 1
ATOM 633 O O . VAL A 1 85 ? -3.111 -29.625 -10.039 1 98.88 85 VAL A O 1
ATOM 636 N N . VAL A 1 86 ? -0.954 -29.078 -9.609 1 98.81 86 VAL A N 1
ATOM 637 C CA . VAL A 1 86 ? -1.309 -28.109 -8.586 1 98.81 86 VAL A CA 1
ATOM 638 C C . VAL A 1 86 ? -1.415 -26.703 -9.203 1 98.81 86 VAL A C 1
ATOM 640 O O . VAL A 1 86 ? -0.406 -26.109 -9.586 1 98.81 86 VAL A O 1
ATOM 643 N N . THR A 1 87 ? -2.623 -26.203 -9.273 1 98.12 87 THR A N 1
ATOM 644 C CA . THR A 1 87 ? -2.852 -24.891 -9.859 1 98.12 87 THR A CA 1
ATOM 645 C C . THR A 1 87 ? -3.496 -23.953 -8.852 1 98.12 87 THR A C 1
ATOM 647 O O . THR A 1 87 ? -3.736 -22.781 -9.148 1 98.12 87 THR A O 1
ATOM 650 N N . ALA A 1 88 ? -3.719 -24.484 -7.637 1 96.94 88 ALA A N 1
ATOM 651 C CA . ALA A 1 88 ? -4.281 -23.625 -6.59 1 96.94 88 ALA A CA 1
ATOM 652 C C . ALA A 1 88 ? -3.322 -22.5 -6.227 1 96.94 88 ALA A C 1
ATOM 654 O O . ALA A 1 88 ? -2.102 -22.672 -6.297 1 96.94 88 ALA A O 1
ATOM 655 N N . LYS A 1 89 ? -3.834 -21.375 -5.828 1 95.31 89 LYS A N 1
ATOM 656 C CA . LYS A 1 89 ? -2.992 -20.281 -5.363 1 95.31 89 LYS A CA 1
ATOM 657 C C . LYS A 1 89 ? -2.07 -20.719 -4.234 1 95.31 89 LYS A C 1
ATOM 659 O O . LYS A 1 89 ? -2.49 -21.453 -3.338 1 95.31 89 LYS A O 1
ATOM 664 N N . ALA A 1 90 ? -0.893 -20.219 -4.344 1 96.5 90 ALA A N 1
ATOM 665 C CA . ALA A 1 90 ? 0.1 -20.578 -3.334 1 96.5 90 ALA A CA 1
ATOM 666 C C . ALA A 1 90 ? -0.107 -19.781 -2.053 1 96.5 90 ALA A C 1
ATOM 668 O O . ALA A 1 90 ? 0.674 -18.875 -1.745 1 96.5 90 ALA A O 1
ATOM 669 N N . ILE A 1 91 ? -1.127 -20.125 -1.289 1 95.69 91 ILE A N 1
ATOM 670 C CA . ILE A 1 91 ? -1.421 -19.516 -0.004 1 95.69 91 ILE A CA 1
ATOM 671 C C . ILE A 1 91 ? -1.41 -20.562 1.098 1 95.69 91 ILE A C 1
ATOM 673 O O . ILE A 1 91 ? -1.573 -21.75 0.825 1 95.69 91 ILE A O 1
ATOM 677 N N . GLN A 1 92 ? -1.21 -20.125 2.258 1 92.06 92 GLN A N 1
ATOM 678 C CA . GLN A 1 92 ? -1.164 -21.047 3.389 1 92.06 92 GLN A CA 1
ATOM 679 C C . GLN A 1 92 ? -2.549 -21.609 3.697 1 92.06 92 GLN A C 1
ATOM 681 O O . GLN A 1 92 ? -3.533 -20.875 3.725 1 92.06 92 GLN A O 1
ATOM 686 N N . THR A 1 93 ? -2.562 -22.859 3.84 1 93.62 93 THR A N 1
ATOM 687 C CA . THR A 1 93 ? -3.773 -23.562 4.25 1 93.62 93 THR A CA 1
ATOM 688 C C . THR A 1 93 ? -3.471 -24.547 5.375 1 93.62 93 THR A C 1
ATOM 690 O O . THR A 1 93 ? -2.312 -24.906 5.598 1 93.62 93 THR A O 1
ATOM 693 N N . THR A 1 94 ? -4.516 -24.906 6.133 1 94.06 94 THR A N 1
ATOM 694 C CA . THR A 1 94 ? -4.438 -25.969 7.133 1 94.06 94 THR A CA 1
ATOM 695 C C . THR A 1 94 ? -5.5 -27.031 6.875 1 94.06 94 THR A C 1
ATOM 697 O O . THR A 1 94 ? -6.695 -26.766 6.984 1 94.06 94 THR A O 1
ATOM 700 N N . PRO A 1 95 ? -5.031 -28.219 6.648 1 96.56 95 PRO A N 1
ATOM 701 C CA . PRO A 1 95 ? -3.662 -28.672 6.375 1 96.56 95 PRO A CA 1
ATOM 702 C C . PRO A 1 95 ? -3.049 -27.984 5.156 1 96.56 95 PRO A C 1
ATOM 704 O O . PRO A 1 95 ? -3.77 -27.406 4.34 1 96.56 95 PRO A O 1
ATOM 707 N N . SER A 1 96 ? -1.706 -28.094 5.047 1 97.5 96 SER A N 1
ATOM 708 C CA . SER A 1 96 ? -1.016 -27.5 3.904 1 97.5 96 SER A CA 1
ATOM 709 C C . SER A 1 96 ? -1.43 -28.172 2.602 1 97.5 96 SER A C 1
ATOM 711 O O . SER A 1 96 ? -1.978 -29.281 2.615 1 97.5 96 SER A O 1
ATOM 713 N N . MET A 1 97 ? -1.127 -27.578 1.498 1 97.19 97 MET A N 1
ATOM 714 C CA . MET A 1 97 ? -1.529 -28.109 0.197 1 97.19 97 MET A CA 1
ATOM 715 C C . MET A 1 97 ? -0.854 -29.438 -0.08 1 97.19 97 MET A C 1
ATOM 717 O O . MET A 1 97 ? -1.521 -30.422 -0.435 1 97.19 97 MET A O 1
ATOM 721 N N . PRO A 1 98 ? 0.428 -29.562 0.163 1 98.12 98 PRO A N 1
ATOM 722 C CA . PRO A 1 98 ? 1.046 -30.875 -0.054 1 98.12 98 PRO A CA 1
ATOM 723 C C . PRO A 1 98 ? 0.43 -31.969 0.814 1 98.12 98 PRO A C 1
ATOM 725 O O . PRO A 1 98 ? 0.267 -33.094 0.36 1 98.12 98 PRO A O 1
ATOM 728 N N . GLU A 1 99 ? 0.044 -31.625 2.02 1 98.31 99 GLU A N 1
ATOM 729 C CA . GLU A 1 99 ? -0.57 -32.594 2.91 1 98.31 99 GLU A CA 1
ATOM 730 C C . GLU A 1 99 ? -1.926 -33.062 2.379 1 98.31 99 GLU A C 1
ATOM 732 O O . GLU A 1 99 ? -2.291 -34.219 2.52 1 98.31 99 GLU A O 1
ATOM 737 N N . GLN A 1 100 ? -2.648 -32.156 1.794 1 97.75 100 GLN A N 1
ATOM 738 C CA . GLN A 1 100 ? -3.971 -32.469 1.256 1 97.75 100 GLN A CA 1
ATOM 739 C C . GLN A 1 100 ? -3.875 -33.438 0.078 1 97.75 100 GLN A C 1
ATOM 741 O O . GLN A 1 100 ? -4.84 -34.125 -0.241 1 97.75 100 GLN A O 1
ATOM 746 N N . LEU A 1 101 ? -2.725 -33.531 -0.551 1 98.12 101 LEU A N 1
ATOM 747 C CA . LEU A 1 101 ? -2.553 -34.344 -1.765 1 98.12 101 LEU A CA 1
ATOM 748 C C . LEU A 1 101 ? -2.211 -35.781 -1.428 1 98.12 101 LEU A C 1
ATOM 750 O O . LEU A 1 101 ? -2.254 -36.656 -2.299 1 98.12 101 LEU A O 1
ATOM 754 N N . ARG A 1 102 ? -1.905 -36.062 -0.233 1 96.88 102 ARG A N 1
ATOM 755 C CA . ARG A 1 102 ? -1.322 -37.312 0.204 1 96.88 102 ARG A CA 1
ATOM 756 C C . ARG A 1 102 ? -2.135 -38.5 -0.308 1 96.88 102 ARG A C 1
ATOM 758 O O . ARG A 1 102 ? -1.573 -39.469 -0.832 1 96.88 102 ARG A O 1
ATOM 765 N N . PRO A 1 103 ? -3.492 -38.5 -0.211 1 96.88 103 PRO A N 1
ATOM 766 C CA . PRO A 1 103 ? -4.266 -39.656 -0.635 1 96.88 103 PRO A CA 1
ATOM 767 C C . PRO A 1 103 ? -4.102 -39.969 -2.121 1 96.88 103 PRO A C 1
ATOM 769 O O . PRO A 1 103 ? -4.324 -41.094 -2.547 1 96.88 103 PRO A O 1
ATOM 772 N N . ALA A 1 104 ? -3.68 -39 -2.918 1 97.81 104 ALA A N 1
ATOM 773 C CA . ALA A 1 104 ? -3.635 -39.156 -4.371 1 97.81 104 ALA A CA 1
ATOM 774 C C . ALA A 1 104 ? -2.236 -39.531 -4.84 1 97.81 104 ALA A C 1
ATOM 776 O O . ALA A 1 104 ? -2.027 -39.812 -6.023 1 97.81 104 ALA A O 1
ATOM 777 N N . ILE A 1 105 ? -1.281 -39.562 -3.936 1 97.56 105 ILE A N 1
ATOM 778 C CA . ILE A 1 105 ? 0.118 -39.656 -4.336 1 97.56 105 ILE A CA 1
ATOM 779 C C . ILE A 1 105 ? 0.638 -41.062 -4.047 1 97.56 105 ILE A C 1
ATOM 781 O O . ILE A 1 105 ? 0.509 -41.562 -2.924 1 97.56 105 ILE A O 1
ATOM 785 N N . SER A 1 106 ? 1.165 -41.75 -5.027 1 95.75 106 SER A N 1
ATOM 786 C CA . SER A 1 106 ? 1.971 -42.969 -4.949 1 95.75 106 SER A CA 1
ATOM 787 C C . SER A 1 106 ? 3.418 -42.688 -5.348 1 95.75 106 SER A C 1
ATOM 789 O O . SER A 1 106 ? 3.746 -41.594 -5.809 1 95.75 106 SER A O 1
ATOM 791 N N . PRO A 1 107 ? 4.332 -43.562 -5.203 1 91.75 107 PRO A N 1
ATOM 792 C CA . PRO A 1 107 ? 5.73 -43.344 -5.582 1 91.75 107 PRO A CA 1
ATOM 793 C C . PRO A 1 107 ? 5.895 -43.031 -7.07 1 91.75 107 PRO A C 1
ATOM 795 O O . PRO A 1 107 ? 6.93 -42.5 -7.48 1 91.75 107 PRO A O 1
ATOM 798 N N . HIS A 1 108 ? 4.879 -43.375 -7.852 1 91.75 108 HIS A N 1
ATOM 799 C CA . HIS A 1 108 ? 4.984 -43.188 -9.297 1 91.75 108 HIS A CA 1
ATOM 800 C C . HIS A 1 108 ? 4.262 -41.906 -9.742 1 91.75 108 HIS A C 1
ATOM 802 O O . HIS A 1 108 ? 4.336 -41.531 -10.906 1 91.75 108 HIS A O 1
ATOM 808 N N . THR A 1 109 ? 3.539 -41.281 -8.844 1 98.19 109 THR A N 1
ATOM 809 C CA . THR A 1 109 ? 2.775 -40.094 -9.188 1 98.19 109 THR A CA 1
ATOM 810 C C . THR A 1 109 ? 3.707 -38.906 -9.492 1 98.19 109 THR A C 1
ATOM 812 O O . THR A 1 109 ? 4.637 -38.656 -8.727 1 98.19 109 THR A O 1
ATOM 815 N N . THR A 1 110 ? 3.514 -38.281 -10.641 1 98.75 110 THR A N 1
ATOM 816 C CA . THR A 1 110 ? 4.207 -37.031 -10.961 1 98.75 110 THR A CA 1
ATOM 817 C C . THR A 1 110 ? 3.445 -35.844 -10.414 1 98.75 110 THR A C 1
ATOM 819 O O . THR A 1 110 ? 2.242 -35.688 -10.641 1 98.75 110 THR A O 1
ATOM 822 N N . ILE A 1 111 ? 4.133 -34.969 -9.664 1 98.88 111 ILE A N 1
ATOM 823 C CA . ILE A 1 111 ? 3.535 -33.75 -9.125 1 98.88 111 ILE A CA 1
ATOM 824 C C . ILE A 1 111 ? 4 -32.562 -9.945 1 98.88 111 ILE A C 1
ATOM 826 O O . ILE A 1 111 ? 5.199 -32.281 -10.016 1 98.88 111 ILE A O 1
ATOM 830 N N . ALA A 1 112 ? 3.086 -31.906 -10.617 1 98.94 112 ALA A N 1
ATOM 831 C CA . ALA A 1 112 ? 3.385 -30.688 -11.375 1 98.94 112 ALA A CA 1
ATOM 832 C C . ALA A 1 112 ? 2.859 -29.453 -10.664 1 98.94 112 ALA A C 1
ATOM 834 O O . ALA A 1 112 ? 1.647 -29.281 -10.508 1 98.94 112 ALA A O 1
ATOM 835 N N . VAL A 1 113 ? 3.785 -28.578 -10.266 1 98.88 113 VAL A N 1
ATOM 836 C CA . VAL A 1 113 ? 3.426 -27.375 -9.516 1 98.88 113 VAL A CA 1
ATOM 837 C C . VAL A 1 113 ? 3.363 -26.188 -10.469 1 98.88 113 VAL A C 1
ATOM 839 O O . VAL A 1 113 ? 4.398 -25.672 -10.891 1 98.88 113 VAL A O 1
ATOM 842 N N . ILE A 1 114 ? 2.107 -25.766 -10.758 1 98.62 114 ILE A N 1
ATOM 843 C CA . ILE A 1 114 ? 1.867 -24.594 -11.594 1 98.62 114 ILE A CA 1
ATOM 844 C C . ILE A 1 114 ? 1.418 -23.422 -10.727 1 98.62 114 ILE A C 1
ATOM 846 O O . ILE A 1 114 ? 0.233 -23.078 -10.688 1 98.62 114 ILE A O 1
ATOM 850 N N . GLN A 1 115 ? 2.355 -22.906 -10 1 98 115 GLN A N 1
ATOM 851 C CA . GLN A 1 115 ? 2.125 -21.797 -9.078 1 98 115 GLN A CA 1
ATOM 852 C C . GLN A 1 115 ? 3.139 -20.672 -9.305 1 98 115 GLN A C 1
ATOM 854 O O . GLN A 1 115 ? 4.262 -20.922 -9.742 1 98 115 GLN A O 1
ATOM 859 N N . ASN A 1 116 ? 2.725 -19.469 -9.047 1 97.38 116 ASN A N 1
ATOM 860 C CA . ASN A 1 116 ? 3.631 -18.328 -9.156 1 97.38 116 ASN A CA 1
ATOM 861 C C . ASN A 1 116 ? 4.59 -18.266 -7.969 1 97.38 116 ASN A C 1
ATOM 863 O O . ASN A 1 116 ? 4.332 -18.859 -6.922 1 97.38 116 ASN A O 1
ATOM 867 N N . GLY A 1 117 ? 5.668 -17.562 -8.219 1 98.25 117 GLY A N 1
ATOM 868 C CA . GLY A 1 117 ? 6.609 -17.328 -7.133 1 98.25 117 GLY A CA 1
ATOM 869 C C . GLY A 1 117 ? 7.871 -18.172 -7.246 1 98.25 117 GLY A C 1
ATOM 870 O O . GLY A 1 117 ? 8.18 -18.688 -8.312 1 98.25 117 GLY A O 1
ATOM 871 N N . ILE A 1 118 ? 8.594 -18.234 -6.195 1 98.69 118 ILE A N 1
ATOM 872 C CA . ILE A 1 118 ? 9.867 -18.953 -6.125 1 98.69 118 ILE A CA 1
ATOM 873 C C . ILE A 1 118 ? 9.875 -19.875 -4.906 1 98.69 118 ILE A C 1
ATOM 875 O O . ILE A 1 118 ? 9.148 -19.641 -3.939 1 98.69 118 ILE A O 1
ATOM 879 N N . ALA A 1 119 ? 10.547 -20.938 -5.051 1 98.31 119 ALA A N 1
ATOM 880 C CA . ALA A 1 119 ? 10.719 -21.922 -3.984 1 98.31 119 ALA A CA 1
ATOM 881 C C . ALA A 1 119 ? 9.375 -22.5 -3.559 1 98.31 119 ALA A C 1
ATOM 883 O O . ALA A 1 119 ? 9.219 -22.938 -2.414 1 98.31 119 ALA A O 1
ATOM 884 N N . VAL A 1 120 ? 8.445 -22.531 -4.406 1 98.44 120 VAL A N 1
ATOM 885 C CA . VAL A 1 120 ? 7.117 -23.047 -4.086 1 98.44 120 VAL A CA 1
ATOM 886 C C . VAL A 1 120 ? 7.152 -24.578 -4.07 1 98.44 120 VAL A C 1
ATOM 888 O O . VAL A 1 120 ? 6.25 -25.219 -3.521 1 98.44 120 VAL A O 1
ATOM 891 N N . GLU A 1 121 ? 8.219 -25.172 -4.602 1 98.38 121 GLU A N 1
ATOM 892 C CA . GLU A 1 121 ? 8.344 -26.625 -4.734 1 98.38 121 GLU A CA 1
ATOM 893 C C . GLU A 1 121 ? 8.781 -27.266 -3.418 1 98.38 121 GLU A C 1
ATOM 895 O O . GLU A 1 121 ? 8.531 -28.438 -3.182 1 98.38 121 GLU A O 1
ATOM 900 N N . LYS A 1 122 ? 9.359 -26.453 -2.529 1 97.94 122 LYS A N 1
ATOM 901 C CA . LYS A 1 122 ? 10.07 -26.953 -1.361 1 97.94 122 LYS A CA 1
ATOM 902 C C . LYS A 1 122 ? 9.141 -27.781 -0.465 1 97.94 122 LYS A C 1
ATOM 904 O O . LYS A 1 122 ? 9.492 -28.875 -0.036 1 97.94 122 LYS A O 1
ATOM 909 N N . PRO A 1 123 ? 7.938 -27.281 -0.195 1 97.94 123 PRO A N 1
ATOM 910 C CA . PRO A 1 123 ? 7.066 -28.078 0.676 1 97.94 123 PRO A CA 1
ATOM 911 C C . PRO A 1 123 ? 6.672 -29.422 0.052 1 97.94 123 PRO A C 1
ATOM 913 O O . PRO A 1 123 ? 6.504 -30.406 0.766 1 97.94 123 PRO A O 1
ATOM 916 N N . TYR A 1 124 ? 6.535 -29.5 -1.248 1 98.5 124 TYR A N 1
ATOM 917 C CA . TYR A 1 124 ? 6.211 -30.734 -1.942 1 98.5 124 TYR A CA 1
ATOM 918 C C . TYR A 1 124 ? 7.395 -31.688 -1.925 1 98.5 124 TYR A C 1
ATOM 920 O O . TYR A 1 124 ? 7.227 -32.906 -1.687 1 98.5 124 TYR A O 1
ATOM 928 N N . GLN A 1 125 ? 8.539 -31.141 -2.18 1 98.12 125 GLN A N 1
ATOM 929 C CA . GLN A 1 125 ? 9.758 -31.953 -2.158 1 98.12 125 GLN A CA 1
ATOM 930 C C . GLN A 1 125 ? 9.977 -32.594 -0.787 1 98.12 125 GLN A C 1
ATOM 932 O O . GLN A 1 125 ? 10.391 -33.75 -0.69 1 98.12 125 GLN A O 1
ATOM 937 N N . ALA A 1 126 ? 9.758 -31.812 0.258 1 97.94 126 ALA A N 1
ATOM 938 C CA . ALA A 1 126 ? 9.969 -32.281 1.628 1 97.94 126 ALA A CA 1
ATOM 939 C C . ALA A 1 126 ? 9.047 -33.438 1.962 1 97.94 126 ALA A C 1
ATOM 941 O O . ALA A 1 126 ? 9.461 -34.406 2.641 1 97.94 126 ALA A O 1
ATOM 942 N N . LEU A 1 127 ? 7.848 -33.406 1.481 1 98.06 127 LEU A N 1
ATOM 943 C CA . LEU A 1 127 ? 6.855 -34.406 1.838 1 98.06 127 LEU A CA 1
ATOM 944 C C . LEU A 1 127 ? 6.941 -35.625 0.897 1 98.06 127 LEU A C 1
ATOM 946 O O . LEU A 1 127 ? 6.609 -36.75 1.284 1 98.06 127 LEU A O 1
ATOM 950 N N . TYR A 1 128 ? 7.355 -35.375 -0.371 1 97.94 128 TYR A N 1
ATOM 951 C CA . TYR A 1 128 ? 7.406 -36.406 -1.389 1 97.94 128 TYR A CA 1
ATOM 952 C C . TYR A 1 128 ? 8.773 -36.438 -2.057 1 97.94 128 TYR A C 1
ATOM 954 O O . TYR A 1 128 ? 8.883 -36.281 -3.273 1 97.94 128 TYR A O 1
ATOM 962 N N . PRO A 1 129 ? 9.836 -36.812 -1.359 1 96.75 129 PRO A N 1
ATOM 963 C CA . PRO A 1 129 ? 11.211 -36.688 -1.851 1 96.75 129 PRO A CA 1
ATOM 964 C C . PRO A 1 129 ? 11.516 -37.656 -3.004 1 96.75 129 PRO A C 1
ATOM 966 O O . PRO A 1 129 ? 12.438 -37.406 -3.793 1 96.75 129 PRO A O 1
ATOM 969 N N . ASP A 1 130 ? 10.727 -38.719 -3.156 1 96.25 130 ASP A N 1
ATOM 970 C CA . ASP A 1 130 ? 11.07 -39.75 -4.145 1 96.25 130 ASP A CA 1
ATOM 971 C C . ASP A 1 130 ? 10.203 -39.625 -5.395 1 96.25 130 ASP A C 1
ATOM 973 O O . ASP A 1 130 ? 10.414 -40.312 -6.383 1 96.25 130 ASP A O 1
ATOM 977 N N . ASN A 1 131 ? 9.258 -38.688 -5.379 1 98.5 131 ASN A N 1
ATOM 978 C CA . ASN A 1 131 ? 8.367 -38.5 -6.52 1 98.5 131 ASN A CA 1
ATOM 979 C C . ASN A 1 131 ? 8.969 -37.531 -7.551 1 98.5 131 ASN A C 1
ATOM 981 O O . ASN A 1 131 ? 9.703 -36.625 -7.195 1 98.5 131 ASN A O 1
ATOM 985 N N . PRO A 1 132 ? 8.672 -37.812 -8.914 1 98.38 132 PRO A N 1
ATOM 986 C CA . PRO A 1 132 ? 8.961 -36.719 -9.859 1 98.38 132 PRO A CA 1
ATOM 987 C C . PRO A 1 132 ? 8.234 -35.438 -9.516 1 98.38 132 PRO A C 1
ATOM 989 O O . PRO A 1 132 ? 7.008 -35.438 -9.367 1 98.38 132 PRO A O 1
ATOM 992 N N . LEU A 1 133 ? 9 -34.438 -9.312 1 98.81 133 LEU A N 1
ATOM 993 C CA . LEU A 1 133 ? 8.477 -33.094 -9 1 98.81 133 LEU A CA 1
ATOM 994 C C . LEU A 1 133 ? 8.812 -32.125 -10.109 1 98.81 133 LEU A C 1
ATOM 996 O O . LEU A 1 133 ? 9.992 -31.859 -10.391 1 98.81 133 LEU A O 1
ATOM 1000 N N . LEU A 1 134 ? 7.746 -31.609 -10.734 1 98.88 134 LEU A N 1
ATOM 1001 C CA . LEU A 1 134 ? 7.926 -30.672 -11.828 1 98.88 134 LEU A CA 1
ATOM 1002 C C . LEU A 1 134 ? 7.617 -29.25 -11.375 1 98.88 134 LEU A C 1
ATOM 1004 O O . LEU A 1 134 ? 6.586 -29 -10.742 1 98.88 134 LEU A O 1
ATOM 1008 N N . SER A 1 135 ? 8.555 -28.359 -11.602 1 98.81 135 SER A N 1
ATOM 1009 C CA . SER A 1 135 ? 8.344 -26.922 -11.469 1 98.81 135 SER A CA 1
ATOM 1010 C C . SER A 1 135 ? 7.875 -26.297 -12.781 1 98.81 135 SER A C 1
ATOM 1012 O O . SER A 1 135 ? 8.516 -26.469 -13.82 1 98.81 135 SER A O 1
ATOM 1014 N N . CYS A 1 136 ? 6.754 -25.609 -12.695 1 98.88 136 CYS A N 1
ATOM 1015 C CA . CYS A 1 136 ? 6.188 -25.062 -13.922 1 98.88 136 CYS A CA 1
ATOM 1016 C C . CYS A 1 136 ? 5.992 -23.562 -13.805 1 98.88 136 CYS A C 1
ATOM 1018 O O . CYS A 1 136 ? 5.551 -23.062 -12.766 1 98.88 136 CYS A O 1
ATOM 1020 N N . VAL A 1 137 ? 6.391 -22.812 -14.828 1 98.69 137 VAL A N 1
ATOM 1021 C CA . VAL A 1 137 ? 6.195 -21.359 -14.93 1 98.69 137 VAL A CA 1
ATOM 1022 C C . VAL A 1 137 ? 5.141 -21.062 -15.984 1 98.69 137 VAL A C 1
ATOM 1024 O O . VAL A 1 137 ? 5.34 -21.328 -17.172 1 98.69 137 VAL A O 1
ATOM 1027 N N . VAL A 1 138 ? 4.094 -20.469 -15.547 1 98.12 138 VAL A N 1
ATOM 1028 C CA . VAL A 1 138 ? 2.914 -20.391 -16.406 1 98.12 138 VAL A CA 1
ATOM 1029 C C . VAL A 1 138 ? 2.744 -18.953 -16.906 1 98.12 138 VAL A C 1
ATOM 1031 O O . VAL A 1 138 ? 2.932 -18 -16.141 1 98.12 138 VAL A O 1
ATOM 1034 N N . TYR A 1 139 ? 2.582 -18.719 -18.125 1 96.88 139 TYR A N 1
ATOM 1035 C CA . TYR A 1 139 ? 2.066 -17.516 -18.766 1 96.88 139 TYR A CA 1
ATOM 1036 C C . TYR A 1 139 ? 0.69 -17.766 -19.375 1 96.88 139 TYR A C 1
ATOM 1038 O O . TYR A 1 139 ? 0.58 -18.312 -20.469 1 96.88 139 TYR A O 1
ATOM 1046 N N . LEU A 1 140 ? -0.302 -17.406 -18.656 1 95.94 140 LEU A N 1
ATOM 1047 C CA . LEU A 1 140 ? -1.686 -17.688 -19.016 1 95.94 140 LEU A CA 1
ATOM 1048 C C . LEU A 1 140 ? -2.633 -16.688 -18.375 1 95.94 140 LEU A C 1
ATOM 1050 O O . LEU A 1 140 ? -3.211 -16.938 -17.328 1 95.94 140 LEU A O 1
ATOM 1054 N N . PRO A 1 141 ? -2.816 -15.492 -19.062 1 93.25 141 PRO A N 1
ATOM 1055 C CA . PRO A 1 141 ? -3.791 -14.531 -18.531 1 93.25 141 PRO A CA 1
ATOM 1056 C C . PRO A 1 141 ? -5.223 -15.062 -18.578 1 93.25 141 PRO A C 1
ATOM 1058 O O . PRO A 1 141 ? -5.785 -15.25 -19.656 1 93.25 141 PRO A O 1
ATOM 1061 N N . ALA A 1 142 ? -5.746 -15.383 -17.422 1 94.25 142 ALA A N 1
ATOM 1062 C CA . ALA A 1 142 ? -7.102 -15.914 -17.297 1 94.25 142 ALA A CA 1
ATOM 1063 C C . ALA A 1 142 ? -7.812 -15.312 -16.094 1 94.25 142 ALA A C 1
ATOM 1065 O O . ALA A 1 142 ? -7.176 -15 -15.078 1 94.25 142 ALA A O 1
ATOM 1066 N N . THR A 1 143 ? -9.117 -15.148 -16.219 1 93 143 THR A N 1
ATOM 1067 C CA . THR A 1 143 ? -9.938 -14.578 -15.164 1 93 143 THR A CA 1
ATOM 1068 C C . THR A 1 143 ? -11.266 -15.32 -15.039 1 93 143 THR A C 1
ATOM 1070 O O . THR A 1 143 ? -11.93 -15.578 -16.047 1 93 143 THR A O 1
ATOM 1073 N N . GLN A 1 144 ? -11.539 -15.711 -13.867 1 92.88 144 GLN A N 1
ATOM 1074 C CA . GLN A 1 144 ? -12.875 -16.25 -13.641 1 92.88 144 GLN A CA 1
ATOM 1075 C C . GLN A 1 144 ? -13.906 -15.125 -13.539 1 92.88 144 GLN A C 1
ATOM 1077 O O . GLN A 1 144 ? -13.867 -14.312 -12.617 1 92.88 144 GLN A O 1
ATOM 1082 N N . ILE A 1 145 ? -14.852 -15.07 -14.375 1 93.88 145 ILE A N 1
ATOM 1083 C CA . ILE A 1 145 ? -15.789 -13.961 -14.445 1 93.88 145 ILE A CA 1
ATOM 1084 C C . ILE A 1 145 ? -17.125 -14.375 -13.82 1 93.88 145 ILE A C 1
ATOM 1086 O O . ILE A 1 145 ? -17.969 -13.531 -13.531 1 93.88 145 ILE A O 1
ATOM 1090 N N . ALA A 1 146 ? -17.391 -15.586 -13.633 1 94 146 ALA A N 1
ATOM 1091 C CA . ALA A 1 146 ? -18.5 -16.234 -12.922 1 94 146 ALA A CA 1
ATOM 1092 C C . ALA A 1 146 ? -18.094 -17.625 -12.438 1 94 146 ALA A C 1
ATOM 1094 O O . ALA A 1 146 ? -17.062 -18.156 -12.844 1 94 146 ALA A O 1
ATOM 1095 N N . PRO A 1 147 ? -18.828 -18.141 -11.469 1 94.31 147 PRO A N 1
ATOM 1096 C CA . PRO A 1 147 ? -18.453 -19.484 -11.031 1 94.31 147 PRO A CA 1
ATOM 1097 C C . PRO A 1 147 ? -18.312 -20.469 -12.188 1 94.31 147 PRO A C 1
ATOM 1099 O O . PRO A 1 147 ? -19.25 -2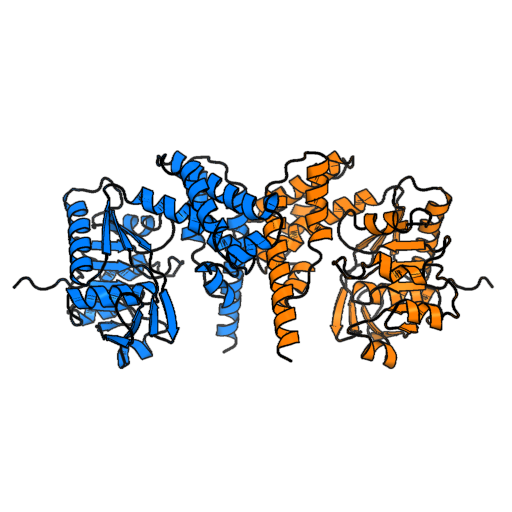0.656 -12.969 1 94.31 147 PRO A O 1
ATOM 1102 N N . ALA A 1 148 ? -17.109 -21.016 -12.383 1 96.88 148 ALA A N 1
ATOM 1103 C CA . ALA A 1 148 ? -16.781 -22.062 -13.359 1 96.88 148 ALA A CA 1
ATOM 1104 C C . ALA A 1 148 ? -16.797 -21.5 -14.773 1 96.88 148 ALA A C 1
ATOM 1106 O O . ALA A 1 148 ? -16.875 -22.25 -15.75 1 96.88 148 ALA A O 1
ATOM 1107 N N . VAL A 1 149 ? -16.797 -20.219 -14.891 1 97.44 149 VAL A N 1
ATOM 1108 C CA . VAL A 1 149 ? -16.672 -19.562 -16.188 1 97.44 149 VAL A CA 1
ATOM 1109 C C . VAL A 1 149 ? -15.414 -18.703 -16.234 1 97.44 149 VAL A C 1
ATOM 1111 O O . VAL A 1 149 ? -15.25 -17.781 -15.422 1 97.44 149 VAL A O 1
ATOM 1114 N N . VAL A 1 150 ? -14.539 -19 -17.234 1 97.38 150 VAL A N 1
ATOM 1115 C CA . VAL A 1 150 ? -13.234 -18.359 -17.281 1 97.38 150 VAL A CA 1
ATOM 1116 C C . VAL A 1 150 ? -13.031 -17.688 -18.641 1 97.38 150 VAL A C 1
ATOM 1118 O O . VAL A 1 150 ? -13.445 -18.234 -19.672 1 97.38 150 VAL A O 1
ATOM 1121 N N . THR A 1 151 ? -12.484 -16.5 -18.594 1 96.81 151 THR A N 1
ATOM 1122 C CA . THR A 1 151 ? -11.969 -15.859 -19.812 1 96.81 151 THR A CA 1
ATOM 1123 C C . THR A 1 151 ? -10.453 -15.984 -19.875 1 96.81 151 THR A C 1
ATOM 1125 O O . THR A 1 151 ? -9.766 -15.898 -18.859 1 96.81 151 THR A O 1
ATOM 1128 N N . HIS A 1 152 ? -9.938 -16.281 -20.969 1 95.19 152 HIS A N 1
ATOM 1129 C CA . HIS A 1 152 ? -8.516 -16.484 -21.234 1 95.19 152 HIS A CA 1
ATOM 1130 C C . HIS A 1 152 ? -8.055 -15.688 -22.453 1 95.19 152 HIS A C 1
ATOM 1132 O O . HIS A 1 152 ? -8.711 -15.695 -23.484 1 95.19 152 HIS A O 1
ATOM 1138 N N . ARG A 1 153 ? -6.867 -14.961 -22.219 1 86.5 153 ARG A N 1
ATOM 1139 C CA . ARG A 1 153 ? -6.441 -14.07 -23.297 1 86.5 153 ARG A CA 1
ATOM 1140 C C . ARG A 1 153 ? -4.992 -14.336 -23.688 1 86.5 153 ARG A C 1
ATOM 1142 O O . ARG A 1 153 ? -4.18 -14.734 -22.844 1 86.5 153 ARG A O 1
ATOM 1149 N N . GLU A 1 154 ? -4.637 -14.219 -24.906 1 82.81 154 GLU A N 1
ATOM 1150 C CA . GLU A 1 154 ? -3.418 -13.812 -25.594 1 82.81 154 GLU A CA 1
ATOM 1151 C C . GLU A 1 154 ? -2.393 -14.945 -25.609 1 82.81 154 GLU A C 1
ATOM 1153 O O . GLU A 1 154 ? -1.728 -15.172 -26.625 1 82.81 154 GLU A O 1
ATOM 1158 N N . ILE A 1 155 ? -2.131 -15.586 -24.562 1 86.25 155 ILE A N 1
ATOM 1159 C CA . ILE A 1 155 ? -0.985 -16.484 -24.531 1 86.25 155 ILE A CA 1
ATOM 1160 C C . ILE A 1 155 ? -1.272 -17.656 -23.578 1 86.25 155 ILE A C 1
ATOM 1162 O O . ILE A 1 155 ? -1.951 -17.469 -22.562 1 86.25 155 ILE A O 1
ATOM 1166 N N . ALA A 1 156 ? -0.773 -18.766 -24 1 88.19 156 ALA A N 1
ATOM 1167 C CA . ALA A 1 156 ? -0.724 -19.953 -23.156 1 88.19 156 ALA A CA 1
ATOM 1168 C C . ALA A 1 156 ? 0.61 -20.688 -23.312 1 88.19 156 ALA A C 1
ATOM 1170 O O . ALA A 1 156 ? 0.808 -21.438 -24.266 1 88.19 156 ALA A O 1
ATOM 1171 N N . LEU A 1 157 ? 1.521 -20.422 -22.422 1 97.69 157 LEU A N 1
ATOM 1172 C CA . LEU A 1 157 ? 2.844 -21.031 -22.438 1 97.69 157 LEU A CA 1
ATOM 1173 C C . LEU A 1 157 ? 3.23 -21.547 -21.062 1 97.69 157 LEU A C 1
ATOM 1175 O O . LEU A 1 157 ? 3.051 -20.844 -20.062 1 97.69 157 LEU A O 1
ATOM 1179 N N . LEU A 1 158 ? 3.648 -22.766 -21.031 1 98.69 158 LEU A N 1
ATOM 1180 C CA . LEU A 1 158 ? 4.098 -23.359 -19.781 1 98.69 158 LEU A CA 1
ATOM 1181 C C . LEU A 1 158 ? 5.547 -23.828 -19.906 1 98.69 158 LEU A C 1
ATOM 1183 O O . LEU A 1 158 ? 5.859 -24.703 -20.719 1 98.69 158 LEU A O 1
ATOM 1187 N N . HIS A 1 159 ? 6.395 -23.25 -19.094 1 98.88 159 HIS A N 1
ATOM 1188 C CA . HIS A 1 159 ? 7.742 -23.797 -18.938 1 98.88 159 HIS A CA 1
ATOM 1189 C C . HIS A 1 159 ? 7.773 -24.906 -17.906 1 98.88 159 HIS A C 1
ATOM 1191 O O . HIS A 1 159 ? 7.141 -24.812 -16.844 1 98.88 159 HIS A O 1
ATOM 1197 N N . ILE A 1 160 ? 8.469 -26 -18.25 1 98.88 160 ILE A N 1
ATOM 1198 C CA . ILE A 1 160 ? 8.469 -27.188 -17.406 1 98.88 160 ILE A CA 1
ATOM 1199 C C . ILE A 1 160 ? 9.906 -27.625 -17.141 1 98.88 160 ILE A C 1
ATOM 1201 O O . ILE A 1 160 ? 10.742 -27.625 -18.047 1 98.88 160 ILE A O 1
ATOM 1205 N N . GLY A 1 161 ? 10.195 -27.953 -15.969 1 98.81 161 GLY A N 1
ATOM 1206 C CA . GLY A 1 161 ? 11.43 -28.625 -15.586 1 98.81 161 GLY A CA 1
ATOM 1207 C C . GLY A 1 161 ? 11.32 -29.375 -14.273 1 98.81 161 GLY A C 1
ATOM 1208 O O . GLY A 1 161 ? 10.352 -29.188 -13.531 1 98.81 161 GLY A O 1
ATOM 1209 N N . THR A 1 162 ? 12.281 -30.234 -14.008 1 98.62 162 THR A N 1
ATOM 1210 C CA . THR A 1 162 ? 12.273 -30.969 -12.742 1 98.62 162 THR A CA 1
ATOM 1211 C C . THR A 1 162 ? 12.758 -30.078 -11.602 1 98.62 162 THR A C 1
ATOM 1213 O O . THR A 1 162 ? 13.477 -29.094 -11.836 1 98.62 162 THR A O 1
ATOM 1216 N N . TYR A 1 163 ? 12.328 -30.297 -10.445 1 98 163 TYR A N 1
ATOM 1217 C CA . TYR A 1 163 ? 12.875 -29.734 -9.219 1 98 163 TYR A CA 1
ATOM 1218 C C . TYR A 1 163 ? 13.336 -30.844 -8.273 1 98 163 TYR A C 1
ATOM 1220 O O . TYR A 1 163 ? 12.547 -31.703 -7.883 1 98 163 TYR A O 1
ATOM 1228 N N . PRO A 1 164 ? 14.562 -30.938 -7.879 1 97.38 164 PRO A N 1
ATOM 1229 C CA . PRO A 1 164 ? 15.625 -30.031 -8.344 1 97.38 164 PRO A CA 1
ATOM 1230 C C . PRO A 1 164 ? 16 -30.281 -9.805 1 97.38 164 PRO A C 1
ATOM 1232 O O . PRO A 1 164 ? 15.555 -31.25 -10.406 1 97.38 164 PRO A O 1
ATOM 1235 N N . SER A 1 165 ? 16.766 -29.359 -10.328 1 96.81 165 SER A N 1
ATOM 1236 C CA . SER A 1 165 ? 17.109 -29.453 -11.742 1 96.81 165 SER A CA 1
ATOM 1237 C C . SER A 1 165 ? 18.016 -30.656 -12.016 1 96.81 165 SER A C 1
ATOM 1239 O O . SER A 1 165 ? 18.094 -31.141 -13.141 1 96.81 165 SER A O 1
ATOM 1241 N N . ASN A 1 166 ? 18.719 -31.125 -11.031 1 96.75 166 ASN A N 1
ATOM 1242 C CA . ASN A 1 166 ? 19.609 -32.25 -11.211 1 96.75 166 ASN A CA 1
ATOM 1243 C C . ASN A 1 166 ? 18.922 -33.562 -10.82 1 96.75 166 ASN A C 1
ATOM 1245 O O . ASN A 1 166 ? 19.562 -34.5 -10.312 1 96.75 166 ASN A O 1
ATOM 1249 N N . ALA A 1 167 ? 17.625 -33.625 -11 1 96.69 167 ALA A N 1
ATOM 1250 C CA . ALA A 1 167 ? 16.859 -34.844 -10.719 1 96.69 167 ALA A CA 1
ATOM 1251 C C . ALA A 1 167 ? 17.328 -36 -11.602 1 96.69 167 ALA A C 1
ATOM 1253 O O . ALA A 1 167 ? 18.109 -35.812 -12.539 1 96.69 167 ALA A O 1
ATOM 1254 N N . SER A 1 168 ? 16.906 -37.25 -11.336 1 96.94 168 SER A N 1
ATOM 1255 C CA . SER A 1 168 ? 17.281 -38.438 -12.07 1 96.94 168 SER A CA 1
ATOM 1256 C C . SER A 1 168 ? 16.781 -38.406 -13.5 1 96.94 168 SER A C 1
ATOM 1258 O O . SER A 1 168 ? 15.812 -37.688 -13.805 1 96.94 168 SER A O 1
ATOM 1260 N N . PRO A 1 169 ? 17.422 -39.125 -14.367 1 97.62 169 PRO A N 1
ATOM 1261 C CA . PRO A 1 169 ? 16.922 -39.188 -15.742 1 97.62 169 PRO A CA 1
ATOM 1262 C C . PRO A 1 169 ? 15.477 -39.656 -15.828 1 97.62 169 PRO A C 1
ATOM 1264 O O . PRO A 1 169 ? 14.734 -39.219 -16.703 1 97.62 169 PRO A O 1
ATOM 1267 N N . GLU A 1 170 ? 15.133 -40.5 -14.938 1 97.06 170 GLU A N 1
ATOM 1268 C CA . GLU A 1 170 ? 13.758 -40.969 -14.898 1 97.06 170 GLU A CA 1
ATOM 1269 C C . GLU A 1 170 ? 12.781 -39.844 -14.609 1 97.06 170 GLU A C 1
ATOM 1271 O O . GLU A 1 170 ? 11.742 -39.719 -15.258 1 97.06 170 GLU A O 1
ATOM 1276 N N . HIS A 1 171 ? 13.125 -39.031 -13.68 1 97.56 171 HIS A N 1
ATOM 1277 C CA . HIS A 1 171 ? 12.281 -37.875 -13.352 1 97.56 171 HIS A CA 1
ATOM 1278 C C . HIS A 1 171 ? 12.258 -36.875 -14.492 1 97.56 171 HIS A C 1
ATOM 1280 O O . HIS A 1 171 ? 11.211 -36.281 -14.789 1 97.56 171 HIS A O 1
ATOM 1286 N N . LYS A 1 172 ? 13.367 -36.625 -15.109 1 98.06 172 LYS A N 1
ATOM 1287 C CA . LYS A 1 172 ? 13.438 -35.719 -16.25 1 98.06 172 LYS A CA 1
ATOM 1288 C C . LYS A 1 172 ? 12.555 -36.219 -17.391 1 98.06 172 LYS A C 1
ATOM 1290 O O . LYS A 1 172 ? 11.953 -35.406 -18.109 1 98.06 172 LYS A O 1
ATOM 1295 N N . ALA A 1 173 ? 12.523 -37.5 -17.531 1 98.25 173 ALA A N 1
ATOM 1296 C CA . ALA A 1 173 ? 11.656 -38.094 -18.562 1 98.25 173 ALA A CA 1
ATOM 1297 C C . ALA A 1 173 ? 10.188 -37.781 -18.281 1 98.25 173 ALA A C 1
ATOM 1299 O O . ALA A 1 173 ? 9.391 -37.656 -19.203 1 98.25 173 ALA A O 1
ATOM 1300 N N . ARG A 1 174 ? 9.852 -37.656 -17.031 1 98.31 174 ARG A N 1
ATOM 1301 C CA . ARG A 1 174 ? 8.469 -37.344 -16.672 1 98.31 174 ARG A CA 1
ATOM 1302 C C . ARG A 1 174 ? 8.125 -35.906 -17.094 1 98.31 174 ARG A C 1
ATOM 1304 O O . ARG A 1 174 ? 6.973 -35.625 -17.422 1 98.31 174 ARG A O 1
ATOM 1311 N N . ALA A 1 175 ? 9.078 -35 -17.047 1 98.69 175 ALA A N 1
ATOM 1312 C CA . ALA A 1 175 ? 8.852 -33.656 -17.547 1 98.69 175 ALA A CA 1
ATOM 1313 C C . ALA A 1 175 ? 8.5 -33.656 -19.031 1 98.69 175 ALA A C 1
ATOM 1315 O O . ALA A 1 175 ? 7.57 -33 -19.469 1 98.69 175 ALA A O 1
ATOM 1316 N N . GLU A 1 176 ? 9.219 -34.469 -19.75 1 98.56 176 GLU A N 1
ATOM 1317 C CA . GLU A 1 176 ? 8.961 -34.625 -21.172 1 98.56 176 GLU A CA 1
ATOM 1318 C C . GLU A 1 176 ? 7.59 -35.25 -21.422 1 98.56 176 GLU A C 1
ATOM 1320 O O . GLU A 1 176 ? 6.855 -34.812 -22.312 1 98.56 176 GLU A O 1
ATOM 1325 N N . SER A 1 177 ? 7.305 -36.25 -20.656 1 98.5 177 SER A N 1
ATOM 1326 C CA . SER A 1 177 ? 6.02 -36.938 -20.781 1 98.5 177 SER A CA 1
ATOM 1327 C C . SER A 1 177 ? 4.863 -35.969 -20.484 1 98.5 177 SER A C 1
ATOM 1329 O O . SER A 1 177 ? 3.848 -36 -21.188 1 98.5 177 SER A O 1
ATOM 1331 N N . PHE A 1 178 ? 5.004 -35.25 -19.484 1 98.75 178 PHE A N 1
ATOM 1332 C CA . PHE A 1 178 ? 3.977 -34.281 -19.109 1 98.75 178 PHE A CA 1
ATOM 1333 C C . PHE A 1 178 ? 3.809 -33.219 -20.203 1 98.75 178 PHE A C 1
ATOM 1335 O O . PHE A 1 178 ? 2.684 -32.844 -20.547 1 98.75 178 PHE A O 1
ATOM 1342 N N . SER A 1 179 ? 4.922 -32.688 -20.719 1 98.81 179 SER A N 1
ATOM 1343 C CA . SER A 1 179 ? 4.906 -31.766 -21.844 1 98.81 179 SER A CA 1
ATOM 1344 C C . SER A 1 179 ? 4.145 -32.344 -23.031 1 98.81 179 SER A C 1
ATOM 1346 O O . SER A 1 179 ? 3.283 -31.672 -23.609 1 98.81 179 SER A O 1
ATOM 1348 N N . ARG A 1 180 ? 4.426 -33.562 -23.391 1 98.5 180 ARG A N 1
ATOM 1349 C CA . ARG A 1 180 ? 3.746 -34.219 -24.516 1 98.5 180 ARG A CA 1
ATOM 1350 C C . ARG A 1 180 ? 2.248 -34.344 -24.25 1 98.5 180 ARG A C 1
ATOM 1352 O O . ARG A 1 180 ? 1.439 -34.156 -25.156 1 98.5 180 ARG A O 1
ATOM 1359 N N . LEU A 1 181 ? 1.934 -34.688 -23.062 1 98.31 181 LEU A N 1
ATOM 1360 C CA . LEU A 1 181 ? 0.532 -34.812 -22.688 1 98.31 181 LEU A CA 1
ATOM 1361 C C . LEU A 1 181 ? -0.208 -33.5 -22.875 1 98.31 181 LEU A C 1
ATOM 1363 O O . LEU A 1 181 ? -1.288 -33.469 -23.469 1 98.31 181 LEU A O 1
ATOM 1367 N N . LEU A 1 182 ? 0.347 -32.406 -22.359 1 98.56 182 LEU A N 1
ATOM 1368 C CA . LEU A 1 182 ? -0.261 -31.078 -22.484 1 98.56 182 LEU A CA 1
ATOM 1369 C C . LEU A 1 182 ? -0.353 -30.656 -23.938 1 98.56 182 LEU A C 1
ATOM 1371 O O . LEU A 1 182 ? -1.381 -30.125 -24.375 1 98.56 182 LEU A O 1
ATOM 1375 N N . ASN A 1 183 ? 0.697 -30.922 -24.656 1 98.44 183 ASN A N 1
ATOM 1376 C CA . ASN A 1 183 ? 0.705 -30.562 -26.078 1 98.44 183 ASN A CA 1
ATOM 1377 C C . ASN A 1 183 ? -0.341 -31.344 -26.859 1 98.44 183 ASN A C 1
ATOM 1379 O O . ASN A 1 183 ? -0.938 -30.812 -27.797 1 98.44 183 ASN A O 1
ATOM 1383 N N . ALA A 1 184 ? -0.521 -32.562 -26.5 1 97.88 184 ALA A N 1
ATOM 1384 C CA . ALA A 1 184 ? -1.539 -33.406 -27.141 1 97.88 184 ALA A CA 1
ATOM 1385 C C . ALA A 1 184 ? -2.932 -32.812 -26.938 1 97.88 184 ALA A C 1
ATOM 1387 O O . ALA A 1 184 ? -3.816 -32.969 -27.781 1 97.88 184 ALA A O 1
ATOM 1388 N N . GLY A 1 185 ? -3.119 -32.094 -25.891 1 97.25 185 GLY A N 1
ATOM 1389 C CA . GLY A 1 185 ? -4.395 -31.438 -25.594 1 97.25 185 GLY A CA 1
ATOM 1390 C C . GLY A 1 185 ? -4.516 -30.047 -26.172 1 97.25 185 GLY A C 1
ATOM 1391 O O . GLY A 1 185 ? -5.531 -29.375 -25.984 1 97.25 185 GLY A O 1
ATOM 1392 N N . GLY A 1 186 ? -3.457 -29.625 -26.812 1 96.69 186 GLY A N 1
ATOM 1393 C CA . GLY A 1 186 ? -3.494 -28.328 -27.453 1 96.69 186 GLY A CA 1
ATOM 1394 C C . GLY A 1 186 ? -2.709 -27.266 -26.719 1 96.69 186 GLY A C 1
ATOM 1395 O O . GLY A 1 186 ? -2.727 -26.094 -27.094 1 96.69 186 GLY A O 1
ATOM 1396 N N . GLY A 1 187 ? -2.027 -27.609 -25.656 1 96.75 187 GLY A N 1
ATOM 1397 C CA . GLY A 1 187 ? -1.196 -26.672 -24.922 1 96.75 187 GLY A CA 1
ATOM 1398 C C . GLY A 1 187 ? 0.125 -26.391 -25.609 1 96.75 187 GLY A C 1
ATOM 1399 O O . GLY A 1 187 ? 0.429 -26.969 -26.656 1 96.75 187 GLY A O 1
ATOM 1400 N N . ARG A 1 188 ? 0.818 -25.391 -25.109 1 97.94 188 ARG A N 1
ATOM 1401 C CA . ARG A 1 188 ? 2.17 -25.062 -25.547 1 97.94 188 ARG A CA 1
ATOM 1402 C C . ARG A 1 188 ? 3.146 -25.109 -24.375 1 97.94 188 ARG A C 1
ATOM 1404 O O . ARG A 1 188 ? 2.953 -24.422 -23.359 1 97.94 188 ARG A O 1
ATOM 1411 N N . THR A 1 189 ? 4.168 -25.922 -24.531 1 98.62 189 THR A N 1
ATOM 1412 C CA . THR A 1 189 ? 5.09 -26.109 -23.422 1 98.62 189 THR A CA 1
ATOM 1413 C C . THR A 1 189 ? 6.539 -26.016 -23.906 1 98.62 189 THR A C 1
ATOM 1415 O O . THR A 1 189 ? 6.812 -26.141 -25.094 1 98.62 189 THR A O 1
ATOM 1418 N N . GLN A 1 190 ? 7.414 -25.688 -23.078 1 98.75 190 GLN A N 1
ATOM 1419 C CA . GLN A 1 190 ? 8.859 -25.75 -23.266 1 98.75 190 GLN A CA 1
ATOM 1420 C C . GLN A 1 190 ? 9.539 -26.438 -22.078 1 98.75 190 GLN A C 1
ATOM 1422 O O . GLN A 1 190 ? 9.367 -26.016 -20.938 1 98.75 190 GLN A O 1
ATOM 1427 N N . VAL A 1 191 ? 10.242 -27.484 -22.359 1 98.75 191 VAL A N 1
ATOM 1428 C CA . VAL A 1 191 ? 10.945 -28.203 -21.312 1 98.75 191 VAL A CA 1
ATOM 1429 C C . VAL A 1 191 ? 12.367 -27.656 -21.172 1 98.75 191 VAL A C 1
ATOM 1431 O O . VAL A 1 191 ? 13.031 -27.391 -22.172 1 98.75 191 VAL A O 1
ATOM 1434 N N . HIS A 1 192 ? 12.789 -27.438 -19.938 1 98.56 192 HIS A N 1
ATOM 1435 C CA . HIS A 1 192 ? 14.102 -26.891 -19.641 1 98.56 192 HIS A CA 1
ATOM 1436 C C . HIS A 1 192 ? 14.93 -27.844 -18.781 1 98.56 192 HIS A C 1
ATOM 1438 O O . HIS A 1 192 ? 14.383 -28.562 -17.953 1 98.56 192 HIS A O 1
ATOM 1444 N N . GLU A 1 193 ? 16.203 -27.828 -19 1 97.25 193 GLU A N 1
ATOM 1445 C CA . GLU A 1 193 ? 17.109 -28.531 -18.078 1 97.25 193 GLU A CA 1
ATOM 1446 C C . GLU A 1 193 ? 17.031 -27.938 -16.672 1 97.25 193 GLU A C 1
ATOM 1448 O O . GLU A 1 193 ? 16.984 -28.672 -15.688 1 97.25 193 GLU A O 1
ATOM 1453 N N . ASP A 1 194 ? 17.062 -26.625 -16.641 1 97.81 194 ASP A N 1
ATOM 1454 C CA . ASP A 1 194 ? 16.859 -25.891 -15.391 1 97.81 194 ASP A CA 1
ATOM 1455 C C . ASP A 1 194 ? 15.805 -24.797 -15.578 1 97.81 194 ASP A C 1
ATOM 1457 O O . ASP A 1 194 ? 16.094 -23.734 -16.125 1 97.81 194 ASP A O 1
ATOM 1461 N N . VAL A 1 195 ? 14.633 -25.078 -15.094 1 98.25 195 VAL A N 1
ATOM 1462 C CA . VAL A 1 195 ? 13.492 -24.203 -15.32 1 98.25 195 VAL A CA 1
ATOM 1463 C C . VAL A 1 195 ? 13.547 -23.016 -14.359 1 98.25 195 VAL A C 1
ATOM 1465 O O . VAL A 1 195 ? 12.844 -22.016 -14.547 1 98.25 195 VAL A O 1
ATOM 1468 N N . GLN A 1 196 ? 14.477 -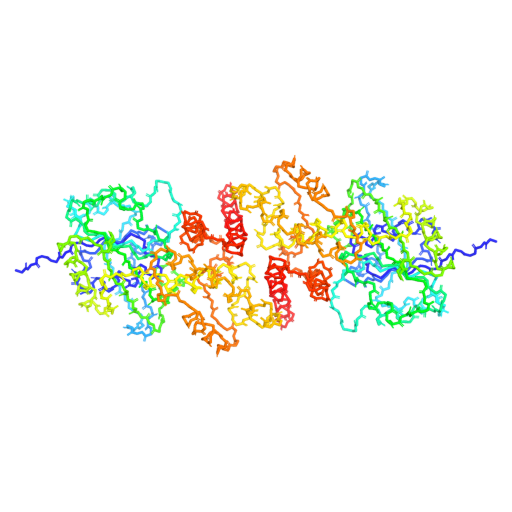23.031 -13.375 1 98 196 GLN A N 1
ATOM 1469 C CA . GLN A 1 196 ? 14.531 -21.984 -12.359 1 98 196 GLN A CA 1
ATOM 1470 C C . GLN A 1 196 ? 14.914 -20.641 -12.977 1 98 196 GLN A C 1
ATOM 1472 O O . GLN A 1 196 ? 14.523 -19.594 -12.469 1 98 196 GLN A O 1
ATOM 1477 N N . THR A 1 197 ? 15.625 -20.688 -14.133 1 97 197 THR A N 1
ATOM 1478 C CA . THR A 1 197 ? 15.938 -19.453 -14.844 1 97 197 THR A CA 1
ATOM 1479 C C . THR A 1 197 ? 14.664 -18.719 -15.242 1 97 197 THR A C 1
ATOM 1481 O O . THR A 1 197 ? 14.547 -17.5 -15.055 1 97 197 THR A O 1
ATOM 1484 N N . GLU A 1 198 ? 13.773 -19.5 -15.789 1 97.19 198 GLU A N 1
ATOM 1485 C CA . GLU A 1 198 ? 12.492 -18.922 -16.188 1 97.19 198 GLU A CA 1
ATOM 1486 C C . GLU A 1 198 ? 11.711 -18.438 -14.969 1 97.19 198 GLU A C 1
ATOM 1488 O O . GLU A 1 198 ? 11.016 -17.422 -15.039 1 97.19 198 GLU A O 1
ATOM 1493 N N . ARG A 1 199 ? 11.82 -19.156 -13.883 1 97.88 199 ARG A N 1
ATOM 1494 C CA . ARG A 1 199 ? 11.109 -18.797 -12.664 1 97.88 199 ARG A CA 1
ATOM 1495 C C . ARG A 1 199 ? 11.633 -17.469 -12.109 1 97.88 199 ARG A C 1
ATOM 1497 O O . ARG A 1 199 ? 10.852 -16.594 -11.742 1 97.88 199 ARG A O 1
ATOM 1504 N N . TRP A 1 200 ? 12.938 -17.266 -12.078 1 98 200 TRP A N 1
ATOM 1505 C CA . TRP A 1 200 ? 13.547 -16.031 -11.602 1 98 200 TRP A CA 1
ATOM 1506 C C . TRP A 1 200 ? 13.203 -14.867 -12.523 1 98 200 TRP A C 1
ATOM 1508 O O . TRP A 1 200 ? 12.961 -13.758 -12.055 1 98 200 TRP A O 1
ATOM 1518 N N . SER A 1 201 ? 13.219 -15.172 -13.812 1 96.56 201 SER A N 1
ATOM 1519 C CA . SER A 1 201 ? 12.891 -14.133 -14.781 1 96.56 201 SER A CA 1
ATOM 1520 C C . SER A 1 201 ? 11.469 -13.609 -14.578 1 96.56 201 SER A C 1
ATOM 1522 O O . SER A 1 201 ? 11.242 -12.398 -14.547 1 96.56 201 SER A O 1
ATOM 1524 N N . LYS A 1 202 ? 10.57 -14.477 -14.422 1 96.88 202 LY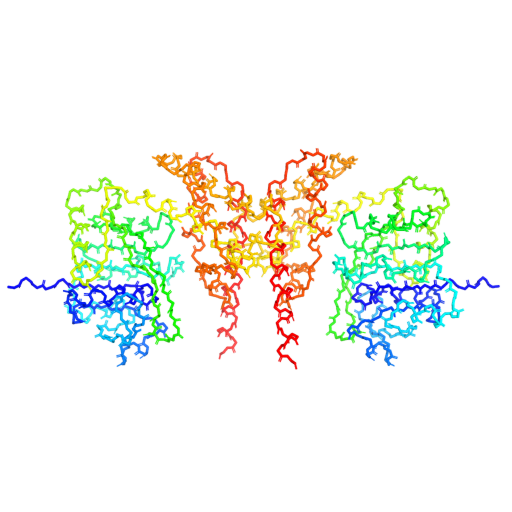S A N 1
ATOM 1525 C CA . LYS A 1 202 ? 9.188 -14.086 -14.195 1 96.88 202 LYS A CA 1
ATOM 1526 C C . LYS A 1 202 ? 9.023 -13.43 -12.828 1 96.88 202 LYS A C 1
ATOM 1528 O O . LYS A 1 202 ? 8.227 -12.5 -12.664 1 96.88 202 LYS A O 1
ATOM 1533 N N . LEU A 1 203 ? 9.781 -13.93 -11.828 1 98.06 203 LEU A N 1
ATOM 1534 C CA . LEU A 1 203 ? 9.695 -13.383 -10.484 1 98.06 203 LEU A CA 1
ATOM 1535 C C . LEU A 1 203 ? 10.141 -11.922 -10.453 1 98.06 203 LEU A C 1
ATOM 1537 O O . LEU A 1 203 ? 9.594 -11.117 -9.703 1 98.06 203 LEU A O 1
ATOM 1541 N N . ALA A 1 204 ? 11.18 -11.617 -11.242 1 96.88 204 ALA A N 1
ATOM 1542 C CA . ALA A 1 204 ? 11.664 -10.242 -11.305 1 96.88 204 ALA A CA 1
ATOM 1543 C C . ALA A 1 204 ? 10.531 -9.281 -11.664 1 96.88 204 ALA A C 1
ATOM 1545 O O . ALA A 1 204 ? 10.445 -8.18 -11.109 1 96.88 204 ALA A O 1
ATOM 1546 N N . VAL A 1 205 ? 9.664 -9.75 -12.5 1 96.25 205 VAL A N 1
ATOM 1547 C CA . VAL A 1 205 ? 8.531 -8.938 -12.938 1 96.25 205 VAL A CA 1
ATOM 1548 C C . VAL A 1 205 ? 7.418 -9.008 -11.891 1 96.25 205 VAL A C 1
ATOM 1550 O O . VAL A 1 205 ? 6.93 -7.973 -11.43 1 96.25 205 VAL A O 1
ATOM 1553 N N . ASN A 1 206 ? 7.09 -10.164 -11.445 1 97.44 206 ASN A N 1
ATOM 1554 C CA . ASN A 1 206 ? 5.938 -10.375 -10.57 1 97.44 206 ASN A CA 1
ATOM 1555 C C . ASN A 1 206 ? 6.164 -9.766 -9.188 1 97.44 206 ASN A C 1
ATOM 1557 O O . ASN A 1 206 ? 5.258 -9.148 -8.625 1 97.44 206 ASN A O 1
ATOM 1561 N N . ALA A 1 207 ? 7.367 -9.93 -8.664 1 98.44 207 ALA A N 1
ATOM 1562 C CA . ALA A 1 207 ? 7.629 -9.5 -7.289 1 98.44 207 ALA A CA 1
ATOM 1563 C C . ALA A 1 207 ? 7.844 -7.992 -7.219 1 98.44 207 ALA A C 1
ATOM 1565 O O . ALA A 1 207 ? 7.82 -7.406 -6.133 1 98.44 207 ALA A O 1
ATOM 1566 N N . SER A 1 208 ? 8.039 -7.395 -8.391 1 98.31 208 SER A N 1
ATOM 1567 C CA . SER A 1 208 ? 8.109 -5.938 -8.438 1 98.31 208 SER A CA 1
ATOM 1568 C C . SER A 1 208 ? 6.73 -5.328 -8.688 1 98.31 208 SER A C 1
ATOM 1570 O O . SER A 1 208 ? 6.215 -4.574 -7.863 1 98.31 208 SER A O 1
ATOM 1572 N N . TRP A 1 209 ? 6.043 -5.801 -9.711 1 98.12 209 TRP A N 1
ATOM 1573 C CA . TRP A 1 209 ? 4.809 -5.168 -10.164 1 98.12 209 TRP A CA 1
ATOM 1574 C C . TRP A 1 209 ? 3.631 -5.586 -9.289 1 98.12 209 TRP A C 1
ATOM 1576 O O . TRP A 1 209 ? 2.785 -4.758 -8.938 1 98.12 209 TRP A O 1
ATOM 1586 N N . ASN A 1 210 ? 3.494 -6.848 -8.969 1 98.56 210 ASN A N 1
ATOM 1587 C CA . ASN A 1 210 ? 2.312 -7.34 -8.266 1 98.56 210 ASN A CA 1
ATOM 1588 C C . ASN A 1 210 ? 2.094 -6.602 -6.949 1 98.56 210 ASN A C 1
ATOM 1590 O O . ASN A 1 210 ? 1.047 -5.98 -6.746 1 98.56 210 ASN A O 1
ATOM 1594 N N . PRO A 1 211 ? 3.115 -6.621 -6.023 1 98.88 211 PRO A N 1
ATOM 1595 C CA . PRO A 1 211 ? 2.863 -5.957 -4.742 1 98.88 211 PRO A CA 1
ATOM 1596 C C . PRO A 1 211 ? 2.732 -4.441 -4.879 1 98.88 211 PRO A C 1
ATOM 1598 O O . PRO A 1 211 ? 1.941 -3.82 -4.164 1 98.88 211 PRO A O 1
ATOM 1601 N N . VAL A 1 212 ? 3.498 -3.793 -5.793 1 98.88 212 VAL A N 1
ATOM 1602 C CA . VAL A 1 212 ? 3.455 -2.348 -5.984 1 98.88 212 VAL A CA 1
ATOM 1603 C C . VAL A 1 212 ? 2.068 -1.931 -6.465 1 98.88 212 VAL A C 1
ATOM 1605 O O . VAL A 1 212 ? 1.48 -0.981 -5.941 1 98.88 212 VAL A O 1
ATOM 1608 N N . CYS A 1 213 ? 1.53 -2.674 -7.387 1 98.75 213 CYS A N 1
ATOM 1609 C CA . CYS A 1 213 ? 0.217 -2.359 -7.938 1 98.75 213 CYS A CA 1
ATOM 1610 C C . CYS A 1 213 ? -0.882 -2.639 -6.918 1 98.75 213 CYS A C 1
ATOM 1612 O O . CYS A 1 213 ? -1.857 -1.892 -6.832 1 98.75 213 CYS A O 1
ATOM 1614 N N . ALA A 1 214 ? -0.723 -3.672 -6.176 1 98.81 214 ALA A N 1
ATOM 1615 C CA . ALA A 1 214 ? -1.701 -3.994 -5.141 1 98.81 214 ALA A CA 1
ATOM 1616 C C . ALA A 1 214 ? -1.725 -2.924 -4.055 1 98.81 214 ALA A C 1
ATOM 1618 O O . ALA A 1 214 ? -2.795 -2.449 -3.664 1 98.81 214 ALA A O 1
ATOM 1619 N N . LEU A 1 215 ? -0.552 -2.541 -3.605 1 98.88 215 LEU A N 1
ATOM 1620 C CA . LEU A 1 215 ? -0.425 -1.557 -2.535 1 98.88 215 LEU A CA 1
ATOM 1621 C C . LEU A 1 215 ? -0.926 -0.191 -2.992 1 98.88 215 LEU A C 1
ATOM 1623 O O . LEU A 1 215 ? -1.576 0.524 -2.229 1 98.88 215 LEU A O 1
ATOM 1627 N N . SER A 1 216 ? -0.655 0.187 -4.223 1 98.75 216 SER A N 1
ATOM 1628 C CA . SER A 1 216 ? -0.996 1.513 -4.727 1 98.75 216 SER A CA 1
ATOM 1629 C C . SER A 1 216 ? -2.377 1.519 -5.375 1 98.75 216 SER A C 1
ATOM 1631 O O . SER A 1 216 ? -2.871 2.57 -5.785 1 98.75 216 SER A O 1
ATOM 1633 N N . ARG A 1 217 ? -2.961 0.333 -5.512 1 98.19 217 ARG A N 1
ATOM 1634 C CA . ARG A 1 217 ? -4.25 0.177 -6.176 1 98.19 217 ARG A CA 1
ATOM 1635 C C . ARG A 1 217 ? -4.23 0.798 -7.57 1 98.19 217 ARG A C 1
ATOM 1637 O O . ARG A 1 217 ? -5.156 1.519 -7.945 1 98.19 217 ARG A O 1
ATOM 1644 N N . SER A 1 218 ? -3.176 0.547 -8.25 1 97.62 218 SER A N 1
ATOM 1645 C CA . SER A 1 218 ? -2.969 1.113 -9.578 1 97.62 218 SER A CA 1
ATOM 1646 C C . SER A 1 218 ? -2.477 0.055 -10.555 1 97.62 218 SER A C 1
ATOM 1648 O O . SER A 1 218 ? -1.698 -0.828 -10.188 1 97.62 218 SER A O 1
ATOM 1650 N N . ARG A 1 219 ? -2.934 0.18 -11.789 1 97.19 219 ARG A N 1
ATOM 1651 C CA . ARG A 1 219 ? -2.305 -0.6 -12.852 1 97.19 219 ARG A CA 1
ATOM 1652 C C . ARG A 1 219 ? -0.867 -0.149 -13.086 1 97.19 219 ARG A C 1
ATOM 1654 O O . ARG A 1 219 ? -0.444 0.887 -12.57 1 97.19 219 ARG A O 1
ATOM 1661 N N . ASP A 1 220 ? -0.073 -0.906 -13.836 1 97 220 ASP A N 1
ATOM 1662 C CA . ASP A 1 220 ? 1.358 -0.653 -13.969 1 97 220 ASP A CA 1
ATOM 1663 C C . ASP A 1 220 ? 1.616 0.695 -14.641 1 97 220 ASP A C 1
ATOM 1665 O O . ASP A 1 220 ? 2.387 1.511 -14.133 1 97 220 ASP A O 1
ATOM 1669 N N . ALA A 1 221 ? 0.915 0.986 -15.727 1 96.94 221 ALA A N 1
ATOM 1670 C CA . ALA A 1 221 ? 1.127 2.258 -16.406 1 96.94 221 ALA A CA 1
ATOM 1671 C C . ALA A 1 221 ? 0.64 3.428 -15.562 1 96.94 221 ALA A C 1
ATOM 1673 O O . ALA A 1 221 ? 1.244 4.504 -15.57 1 96.94 221 ALA A O 1
ATOM 1674 N N . GLN A 1 222 ? -0.437 3.281 -14.867 1 97.56 222 GLN A N 1
ATOM 1675 C CA . GLN A 1 222 ? -0.948 4.312 -13.969 1 97.56 222 GLN A CA 1
ATOM 1676 C C . GLN A 1 222 ? 0.048 4.609 -12.852 1 97.56 222 GLN A C 1
ATOM 1678 O O . GLN A 1 222 ? 0.241 5.77 -12.477 1 97.56 222 GLN A O 1
ATOM 1683 N N . PHE A 1 223 ? 0.648 3.529 -12.344 1 98.5 223 PHE A N 1
ATOM 1684 C CA . PHE A 1 223 ? 1.66 3.711 -11.305 1 98.5 223 PHE A CA 1
ATOM 1685 C C . PHE A 1 223 ? 2.818 4.559 -11.828 1 98.5 223 PHE A C 1
ATOM 1687 O O . PHE A 1 223 ? 3.238 5.512 -11.172 1 98.5 223 PHE A O 1
ATOM 1694 N N . LEU A 1 224 ? 3.303 4.207 -12.984 1 97.75 224 LEU A N 1
ATOM 1695 C CA . LEU A 1 224 ? 4.441 4.91 -13.57 1 97.75 224 LEU A CA 1
ATOM 1696 C C . LEU A 1 224 ? 4.102 6.375 -13.82 1 97.75 224 LEU A C 1
ATOM 1698 O O . LEU A 1 224 ? 4.965 7.246 -13.711 1 97.75 224 LEU A O 1
ATOM 1702 N N . ALA A 1 225 ? 2.883 6.645 -14.078 1 97 225 ALA A N 1
ATOM 1703 C CA . ALA A 1 225 ? 2.455 7.996 -14.43 1 97 225 ALA A CA 1
ATOM 1704 C C . ALA A 1 225 ? 2.168 8.828 -13.18 1 97 225 ALA A C 1
ATOM 1706 O O . ALA A 1 225 ? 2.023 10.047 -13.266 1 97 225 ALA A O 1
ATOM 1707 N N . SER A 1 226 ? 2.113 8.234 -12.016 1 97.5 226 SER A N 1
ATOM 1708 C CA . SER A 1 226 ? 1.631 8.875 -10.797 1 97.5 226 SER A CA 1
ATOM 1709 C C . SER A 1 226 ? 2.684 9.812 -10.211 1 97.5 226 SER A C 1
ATOM 1711 O O . SER A 1 226 ? 2.373 10.656 -9.375 1 97.5 226 SER A O 1
ATOM 1713 N N . SER A 1 227 ? 3.893 9.688 -10.57 1 97.62 227 SER A N 1
ATOM 1714 C CA . SER A 1 227 ? 4.996 10.516 -10.109 1 97.62 227 SER A CA 1
ATOM 1715 C C . SER A 1 227 ? 6.133 10.547 -11.125 1 97.62 227 SER A C 1
ATOM 1717 O O . SER A 1 227 ? 6.133 9.766 -12.078 1 97.62 227 SER A O 1
ATOM 1719 N N . PRO A 1 228 ? 7.109 11.438 -10.961 1 96.75 228 PRO A N 1
ATOM 1720 C CA . PRO A 1 228 ? 8.25 11.469 -11.883 1 96.75 228 PRO A CA 1
ATOM 1721 C C . PRO A 1 228 ? 9.008 10.148 -11.93 1 96.75 228 PRO A C 1
ATOM 1723 O O . PRO A 1 228 ? 9.008 9.398 -10.945 1 96.75 228 PRO A O 1
ATOM 1726 N N . PRO A 1 229 ? 9.648 9.805 -13.055 1 95.56 229 PRO A N 1
ATOM 1727 C CA . PRO A 1 229 ? 10.336 8.523 -13.242 1 95.56 229 PRO A CA 1
ATOM 1728 C C . PRO A 1 229 ? 11.375 8.25 -12.156 1 95.56 229 PRO A C 1
ATOM 1730 O O . PRO A 1 229 ? 11.625 7.094 -11.805 1 95.56 229 PRO A O 1
ATOM 1733 N N . GLU A 1 230 ? 11.891 9.305 -11.602 1 96.5 230 GLU A N 1
ATOM 1734 C CA . GLU A 1 230 ? 12.922 9.141 -10.578 1 96.5 230 GLU A CA 1
ATOM 1735 C C . GLU A 1 230 ? 12.359 8.477 -9.328 1 96.5 230 GLU A C 1
ATOM 1737 O O . GLU A 1 230 ? 13.109 8.008 -8.477 1 96.5 230 GLU A O 1
ATOM 1742 N N . TYR A 1 231 ? 11 8.492 -9.258 1 97.94 231 TYR A N 1
ATOM 1743 C CA . TYR A 1 231 ? 10.391 7.863 -8.094 1 97.94 231 TYR A CA 1
ATOM 1744 C C . TYR A 1 231 ? 9.734 6.539 -8.469 1 97.94 231 TYR A C 1
ATOM 1746 O O . TYR A 1 231 ? 10.25 5.469 -8.133 1 97.94 231 TYR A O 1
ATOM 1754 N N . ALA A 1 232 ? 8.648 6.621 -9.289 1 97.94 232 ALA A N 1
ATOM 1755 C CA . ALA A 1 232 ? 7.859 5.43 -9.594 1 97.94 232 ALA A CA 1
ATOM 1756 C C . ALA A 1 232 ? 8.68 4.414 -10.383 1 97.94 232 ALA A C 1
ATOM 1758 O O . ALA A 1 232 ? 8.805 3.256 -9.977 1 97.94 232 ALA A O 1
ATOM 1759 N N . LEU A 1 233 ? 9.266 4.871 -11.484 1 97.19 233 LEU A N 1
ATOM 1760 C CA . LEU A 1 233 ? 10.055 3.971 -12.328 1 97.19 233 LEU A CA 1
ATOM 1761 C C . LEU A 1 233 ? 11.273 3.449 -11.57 1 97.19 233 LEU A C 1
ATOM 1763 O O . LEU A 1 233 ? 11.625 2.273 -11.688 1 97.19 233 LEU A O 1
ATOM 1767 N N . ASN A 1 234 ? 11.891 4.277 -10.859 1 97.44 234 ASN A N 1
ATOM 1768 C CA . ASN A 1 234 ? 13.086 3.885 -10.117 1 97.44 234 ASN A CA 1
ATOM 1769 C C . ASN A 1 234 ? 12.766 2.84 -9.055 1 97.44 234 ASN A C 1
ATOM 1771 O O . ASN A 1 234 ? 13.578 1.954 -8.781 1 97.44 234 ASN A O 1
ATOM 1775 N N . LEU A 1 235 ? 11.625 2.982 -8.383 1 98.5 235 LEU A N 1
ATOM 1776 C CA . LEU A 1 235 ? 11.234 1.964 -7.414 1 98.5 235 LEU A CA 1
ATOM 1777 C C . LEU A 1 235 ? 11.164 0.588 -8.07 1 98.5 235 LEU A C 1
ATOM 1779 O O . LEU A 1 235 ? 11.711 -0.384 -7.547 1 98.5 235 LEU A O 1
ATOM 1783 N N . ILE A 1 236 ? 10.555 0.498 -9.227 1 98.38 236 ILE A N 1
ATOM 1784 C CA . ILE A 1 236 ? 10.391 -0.768 -9.93 1 98.38 236 ILE A CA 1
ATOM 1785 C C . ILE A 1 236 ? 11.758 -1.309 -10.344 1 98.38 236 ILE A C 1
ATOM 1787 O O . ILE A 1 236 ? 12.062 -2.482 -10.117 1 98.38 236 ILE A O 1
ATOM 1791 N N . LYS A 1 237 ? 12.555 -0.44 -10.891 1 97.69 237 LYS A N 1
ATOM 1792 C CA . LYS A 1 237 ? 13.891 -0.84 -11.32 1 97.69 237 LYS A CA 1
ATOM 1793 C C . LYS A 1 237 ? 14.719 -1.354 -10.141 1 97.69 237 LYS A C 1
ATOM 1795 O O . LYS A 1 237 ? 15.43 -2.355 -10.266 1 97.69 237 LYS A O 1
ATOM 1800 N N . SER A 1 238 ? 14.633 -0.632 -9.055 1 98.25 238 SER A N 1
ATOM 1801 C CA . SER A 1 238 ? 15.398 -1.008 -7.875 1 98.25 238 SER A CA 1
ATOM 1802 C C . SER A 1 238 ? 14.938 -2.35 -7.316 1 98.25 238 SER A C 1
ATOM 1804 O O . SER A 1 238 ? 15.75 -3.164 -6.883 1 98.25 238 SER A O 1
ATOM 1806 N N . LEU A 1 239 ? 13.656 -2.559 -7.281 1 98.62 239 LEU A N 1
ATOM 1807 C CA . LEU A 1 239 ? 13.125 -3.84 -6.832 1 98.62 239 LEU A CA 1
ATOM 1808 C C . LEU A 1 239 ? 13.602 -4.973 -7.734 1 98.62 239 LEU A C 1
ATOM 1810 O O . LEU A 1 239 ? 14.078 -6 -7.242 1 98.62 239 LEU A O 1
ATOM 1814 N N . MET A 1 240 ? 13.484 -4.77 -9.055 1 98.38 240 MET A N 1
ATOM 1815 C CA . MET A 1 240 ? 13.938 -5.789 -10 1 98.38 240 MET A CA 1
ATOM 1816 C C . MET A 1 240 ? 15.43 -6.066 -9.828 1 98.38 240 MET A C 1
ATOM 1818 O O . MET A 1 240 ? 15.867 -7.211 -9.945 1 98.38 240 MET A O 1
ATOM 1822 N N . THR A 1 241 ? 16.156 -5.035 -9.562 1 98.25 241 THR A N 1
ATOM 1823 C CA . THR A 1 241 ? 17.594 -5.172 -9.367 1 98.25 241 THR A CA 1
ATOM 1824 C C . THR A 1 241 ? 17.906 -5.98 -8.109 1 98.25 241 THR A C 1
ATOM 1826 O O . THR A 1 241 ? 18.797 -6.824 -8.109 1 98.25 241 THR A O 1
ATOM 1829 N N . GLU A 1 242 ? 17.203 -5.664 -6.988 1 98.62 242 GLU A N 1
ATOM 1830 C CA . GLU A 1 242 ? 17.375 -6.461 -5.777 1 98.62 242 GLU A CA 1
ATOM 1831 C C . GLU A 1 242 ? 17.062 -7.934 -6.035 1 98.62 242 GLU A C 1
ATOM 1833 O O . GLU A 1 242 ? 17.812 -8.812 -5.605 1 98.62 242 GLU A O 1
ATOM 1838 N N . ILE A 1 243 ? 16 -8.227 -6.754 1 98.56 243 ILE A N 1
ATOM 1839 C CA . ILE A 1 243 ? 15.609 -9.602 -7.051 1 98.56 243 ILE A CA 1
ATOM 1840 C C . ILE A 1 243 ? 16.672 -10.266 -7.926 1 98.56 243 ILE A C 1
ATOM 1842 O O . ILE A 1 243 ? 17.031 -11.422 -7.695 1 98.56 243 ILE A O 1
ATOM 1846 N N . ALA A 1 244 ? 17.141 -9.539 -8.938 1 98.25 244 ALA A N 1
ATOM 1847 C CA . ALA A 1 244 ? 18.203 -10.047 -9.797 1 98.25 244 ALA A CA 1
ATOM 1848 C C . ALA A 1 244 ? 19.438 -10.406 -8.977 1 98.25 244 ALA A C 1
ATOM 1850 O O . ALA A 1 244 ? 20.078 -11.438 -9.211 1 98.25 244 ALA A O 1
ATOM 1851 N N . SER A 1 245 ? 19.766 -9.547 -7.992 1 98.5 245 SER A N 1
ATOM 1852 C CA . SER A 1 245 ? 20.922 -9.805 -7.137 1 98.5 245 SER A CA 1
ATOM 1853 C C . SER A 1 245 ? 20.734 -11.094 -6.344 1 98.5 245 SER A C 1
ATOM 1855 O O . SER A 1 245 ? 21.703 -11.844 -6.148 1 98.5 245 SER A O 1
ATOM 1857 N N . VAL A 1 246 ? 19.547 -11.328 -5.879 1 98.75 246 VAL A N 1
ATOM 1858 C CA . VAL A 1 246 ? 19.266 -12.57 -5.156 1 98.75 246 VAL A CA 1
ATOM 1859 C C . VAL A 1 246 ? 19.438 -13.758 -6.098 1 98.75 246 VAL A C 1
ATOM 1861 O O . VAL A 1 246 ? 20.078 -14.75 -5.738 1 98.75 246 VAL A O 1
ATOM 1864 N N . ALA A 1 247 ? 18.844 -13.664 -7.324 1 98.62 247 ALA A N 1
ATOM 1865 C CA . ALA A 1 247 ? 18.953 -14.734 -8.312 1 98.62 247 ALA A CA 1
ATOM 1866 C C . ALA A 1 247 ? 20.422 -15.055 -8.617 1 98.62 247 ALA A C 1
ATOM 1868 O O . ALA A 1 247 ? 20.812 -16.234 -8.648 1 98.62 247 ALA A O 1
ATOM 1869 N N . GLN A 1 248 ? 21.219 -14.039 -8.758 1 98.44 248 GLN A N 1
ATOM 1870 C CA . GLN A 1 248 ? 22.625 -14.211 -9.078 1 98.44 248 GLN A CA 1
ATOM 1871 C C . GLN A 1 248 ? 23.375 -14.875 -7.93 1 98.44 248 GLN A C 1
ATOM 1873 O O . GLN A 1 248 ? 24.25 -15.711 -8.156 1 98.44 248 GLN A O 1
ATOM 1878 N N . ALA A 1 249 ? 23.016 -14.492 -6.703 1 98.5 249 ALA A N 1
ATOM 1879 C CA . ALA A 1 249 ? 23.641 -15.109 -5.531 1 98.5 249 ALA A CA 1
ATOM 1880 C C . ALA A 1 249 ? 23.328 -16.609 -5.473 1 98.5 249 ALA A C 1
ATOM 1882 O O . ALA A 1 249 ? 24.094 -17.375 -4.883 1 98.5 249 ALA A O 1
ATOM 1883 N N . TRP A 1 250 ? 22.266 -17.016 -6.098 1 98 250 TRP A N 1
ATOM 1884 C CA . TRP A 1 250 ? 21.891 -18.422 -6.125 1 98 250 TRP A CA 1
ATOM 1885 C C . TRP A 1 250 ? 22.344 -19.094 -7.418 1 98 250 TRP A C 1
ATOM 1887 O O . TRP A 1 250 ? 21.953 -20.219 -7.715 1 98 250 TRP A O 1
ATOM 1897 N N . GLY A 1 251 ? 23.078 -18.375 -8.289 1 97.5 251 GLY A N 1
ATOM 1898 C CA . GLY A 1 251 ? 23.766 -18.969 -9.422 1 97.5 251 GLY A CA 1
ATOM 1899 C C . GLY A 1 251 ? 23.094 -18.688 -10.75 1 97.5 251 GLY A C 1
ATOM 1900 O O . GLY A 1 251 ? 23.469 -19.25 -11.781 1 97.5 251 GLY A O 1
ATOM 1901 N N . TYR A 1 252 ? 22.156 -17.844 -10.75 1 97.56 252 TYR A N 1
ATOM 1902 C CA . TYR A 1 252 ? 21.453 -17.531 -11.984 1 97.56 252 TYR A CA 1
ATOM 1903 C C . TYR A 1 252 ? 21.906 -16.172 -12.531 1 97.56 252 TYR A C 1
ATOM 1905 O O . TYR A 1 252 ? 21.141 -15.203 -12.508 1 97.56 252 TYR A O 1
ATOM 1913 N N . ASP A 1 253 ? 22.938 -16.141 -13.25 1 95.12 253 ASP A N 1
ATOM 1914 C CA . ASP A 1 253 ? 23.656 -14.938 -13.664 1 95.12 253 ASP A CA 1
ATOM 1915 C C . ASP A 1 253 ? 22.969 -14.273 -14.859 1 95.12 253 ASP A C 1
ATOM 1917 O O . ASP A 1 253 ? 23.219 -13.102 -15.156 1 95.12 253 ASP A O 1
ATOM 1921 N N . ASN A 1 254 ? 22.125 -15.023 -15.477 1 91.75 254 ASN A N 1
ATOM 1922 C CA . ASN A 1 254 ? 21.453 -14.484 -16.656 1 91.75 254 ASN A CA 1
ATOM 1923 C C . ASN A 1 254 ? 20.359 -13.492 -16.266 1 91.75 254 ASN A C 1
ATOM 1925 O O . ASN A 1 254 ? 19.859 -12.75 -17.109 1 91.75 254 ASN A O 1
ATOM 1929 N N . ILE A 1 255 ? 20 -13.57 -15.055 1 93.62 255 ILE A N 1
ATOM 1930 C CA . ILE A 1 255 ? 19.109 -12.547 -14.531 1 93.62 255 ILE A CA 1
ATOM 1931 C C . ILE A 1 255 ? 19.922 -11.336 -14.07 1 93.62 255 ILE A C 1
ATOM 1933 O O . ILE A 1 255 ? 20.375 -11.281 -12.93 1 93.62 255 ILE A O 1
ATOM 1937 N N . ASN A 1 256 ? 20.078 -10.336 -14.961 1 92.12 256 ASN A N 1
ATOM 1938 C CA . ASN A 1 256 ? 21.016 -9.242 -14.711 1 92.12 256 ASN A CA 1
ATOM 1939 C C . ASN A 1 256 ? 20.453 -7.902 -15.188 1 92.12 256 ASN A C 1
ATOM 1941 O O . ASN A 1 256 ? 19.25 -7.77 -15.391 1 92.12 256 ASN A O 1
ATOM 1945 N N . ALA A 1 257 ? 21.344 -6.938 -15.281 1 90.69 257 ALA A N 1
ATOM 1946 C CA . ALA A 1 257 ? 20.922 -5.578 -15.609 1 90.69 257 ALA A CA 1
ATOM 1947 C C . ALA A 1 257 ? 20.219 -5.535 -16.969 1 90.69 257 ALA A C 1
ATOM 1949 O O . ALA A 1 257 ? 19.281 -4.762 -17.156 1 90.69 257 ALA A O 1
ATOM 1950 N N . LYS A 1 258 ? 20.656 -6.344 -17.812 1 91.25 258 LYS A N 1
ATOM 1951 C CA . LYS A 1 258 ? 20.047 -6.387 -19.141 1 91.25 258 LYS A CA 1
ATOM 1952 C C . LYS A 1 258 ? 18.609 -6.906 -19.078 1 91.25 258 LYS A C 1
ATOM 1954 O O . LYS A 1 258 ? 17.719 -6.375 -19.734 1 91.25 258 LYS A O 1
ATOM 1959 N N . THR A 1 259 ? 18.453 -7.945 -18.328 1 90.62 259 THR A N 1
ATOM 1960 C CA . THR A 1 259 ? 17.109 -8.492 -18.141 1 90.62 259 THR A CA 1
ATOM 1961 C C . THR A 1 259 ? 16.188 -7.457 -17.5 1 90.62 259 THR A C 1
ATOM 1963 O O . THR A 1 259 ? 15.039 -7.301 -17.922 1 90.62 259 THR A O 1
ATOM 1966 N N . VAL A 1 260 ? 16.703 -6.758 -16.547 1 91.81 260 VAL A N 1
ATOM 1967 C CA . VAL A 1 260 ? 15.938 -5.73 -15.852 1 91.81 260 VAL A CA 1
ATOM 1968 C C . VAL A 1 260 ? 15.547 -4.625 -16.828 1 91.81 260 VAL A C 1
ATOM 1970 O O . VAL A 1 260 ? 14.383 -4.219 -16.891 1 91.81 260 VAL A O 1
ATOM 1973 N N . GLU A 1 261 ? 16.5 -4.195 -17.594 1 92.38 261 GLU A N 1
ATOM 1974 C CA . GLU A 1 261 ? 16.25 -3.135 -18.578 1 92.38 261 GLU A CA 1
ATOM 1975 C C . GLU A 1 261 ? 15.203 -3.555 -19.594 1 92.38 261 GLU A C 1
ATOM 1977 O O . GLU A 1 261 ? 14.352 -2.75 -19.984 1 92.38 261 GLU A O 1
ATOM 1982 N N . PHE A 1 262 ? 15.289 -4.715 -20 1 90.25 262 PHE A N 1
ATOM 1983 C CA . PHE A 1 262 ? 14.336 -5.246 -20.969 1 90.25 262 PHE A CA 1
ATOM 1984 C C . PHE A 1 262 ? 12.922 -5.199 -20.406 1 90.25 262 PHE A C 1
ATOM 1986 O O . PHE A 1 262 ? 11.992 -4.754 -21.078 1 90.25 262 PHE A O 1
ATOM 1993 N N . GLN A 1 263 ? 12.805 -5.617 -19.219 1 88 263 GLN A N 1
ATOM 1994 C CA . GLN A 1 263 ? 11.492 -5.66 -18.578 1 88 263 GLN A CA 1
ATOM 1995 C C . GLN A 1 263 ? 10.945 -4.254 -18.359 1 88 263 GLN A C 1
ATOM 1997 O O . GLN A 1 263 ? 9.742 -4.023 -18.484 1 88 263 GLN A O 1
ATOM 2002 N N . ILE A 1 264 ? 11.812 -3.344 -18 1 90.12 264 ILE A N 1
ATOM 2003 C CA . ILE A 1 264 ? 11.438 -1.956 -17.766 1 90.12 264 ILE A CA 1
ATOM 2004 C C . ILE A 1 264 ? 10.961 -1.313 -19.062 1 90.12 264 ILE A C 1
ATOM 2006 O O . ILE A 1 264 ? 9.969 -0.585 -19.078 1 90.12 264 ILE A O 1
ATOM 2010 N N . ASP A 1 265 ? 11.617 -1.578 -20.094 1 90.38 265 ASP A N 1
ATOM 2011 C CA . ASP A 1 265 ? 11.258 -1.014 -21.406 1 90.38 265 ASP A CA 1
ATOM 2012 C C . ASP A 1 265 ? 9.883 -1.493 -21.844 1 90.38 265 ASP A C 1
ATOM 2014 O O . ASP A 1 265 ? 9.125 -0.733 -22.453 1 90.38 265 ASP A O 1
ATOM 2018 N N . ARG A 1 266 ? 9.57 -2.66 -21.547 1 86.69 266 ARG A N 1
ATOM 2019 C CA . ARG A 1 266 ? 8.25 -3.197 -21.859 1 86.69 266 ARG A CA 1
ATOM 2020 C C . ARG A 1 266 ? 7.164 -2.451 -21.094 1 86.69 266 ARG A C 1
ATOM 2022 O O . ARG A 1 266 ? 6.109 -2.137 -21.656 1 86.69 266 ARG A O 1
ATOM 2029 N N . ALA A 1 267 ? 7.445 -2.184 -19.922 1 85.12 267 ALA A N 1
ATOM 2030 C CA . ALA A 1 267 ? 6.469 -1.489 -19.094 1 85.12 267 ALA A CA 1
ATOM 2031 C C . ALA A 1 267 ? 6.27 -0.05 -19.562 1 85.12 267 ALA A C 1
ATOM 2033 O O . ALA A 1 267 ? 5.141 0.444 -19.609 1 85.12 267 ALA A O 1
ATOM 2034 N N . LYS A 1 268 ? 7.352 0.615 -19.906 1 88.19 268 LYS A N 1
ATOM 2035 C CA . LYS A 1 268 ? 7.32 2.002 -20.359 1 88.19 268 LYS A CA 1
ATOM 2036 C C . LYS A 1 268 ? 6.5 2.146 -21.625 1 88.19 268 LYS A C 1
ATOM 2038 O O . LYS A 1 268 ? 5.938 3.209 -21.891 1 88.19 268 LYS A O 1
ATOM 2043 N N . ALA 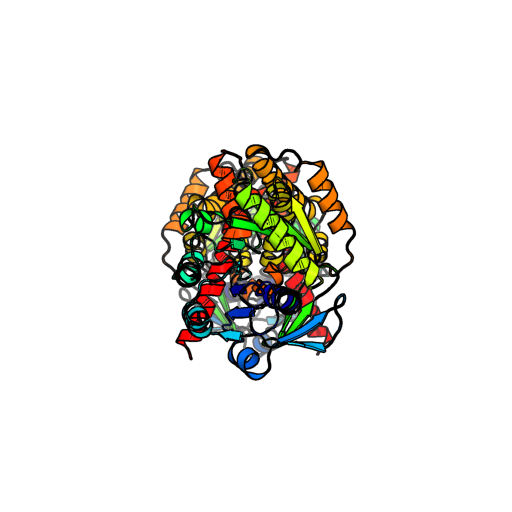A 1 269 ? 6.434 1.092 -22.375 1 88.25 269 ALA A N 1
ATOM 2044 C CA . ALA A 1 269 ? 5.801 1.133 -23.703 1 88.25 269 ALA A CA 1
ATOM 2045 C C . ALA A 1 269 ? 4.289 0.953 -23.578 1 88.25 269 ALA A C 1
ATOM 2047 O O . ALA A 1 269 ? 3.559 1.189 -24.547 1 88.25 269 ALA A O 1
ATOM 2048 N N . ARG A 1 270 ? 3.828 0.655 -22.469 1 89.56 270 ARG A N 1
ATOM 2049 C CA . ARG A 1 270 ? 2.406 0.372 -22.297 1 89.56 270 ARG A CA 1
ATOM 2050 C C . ARG A 1 270 ? 1.598 1.662 -22.203 1 89.56 270 ARG A C 1
ATOM 2052 O O . ARG A 1 270 ? 2.018 2.619 -21.547 1 89.56 270 ARG A O 1
ATOM 2059 N N . GLU A 1 271 ? 0.477 1.624 -22.828 1 92 271 GLU A N 1
ATOM 2060 C CA . GLU A 1 271 ? -0.426 2.77 -22.75 1 92 271 GLU A CA 1
ATOM 2061 C C . GLU A 1 271 ? -1.334 2.686 -21.531 1 92 271 GLU A C 1
ATOM 2063 O O . GLU A 1 271 ? -1.604 1.595 -21.031 1 92 271 GLU A O 1
ATOM 2068 N N . LEU A 1 272 ? -1.741 3.918 -21.125 1 91.94 272 LEU A N 1
ATOM 2069 C CA . LEU A 1 272 ? -2.707 3.963 -20.031 1 91.94 272 LEU A CA 1
ATOM 2070 C C . LEU A 1 272 ? -4 3.254 -20.422 1 91.94 272 LEU A C 1
ATOM 2072 O O . LEU A 1 272 ? -4.457 3.369 -21.562 1 91.94 272 LEU A O 1
ATOM 2076 N N . PRO A 1 273 ? -4.684 2.453 -19.609 1 94.44 273 PRO A N 1
ATOM 2077 C CA . PRO A 1 273 ? -4.43 2.43 -18.172 1 94.44 273 PRO A CA 1
ATOM 2078 C C . PRO A 1 273 ? -3.412 1.366 -17.766 1 94.44 273 PRO A C 1
ATOM 2080 O O . PRO A 1 273 ? -3.045 1.271 -16.594 1 94.44 273 PRO A O 1
ATOM 2083 N N . GLY A 1 274 ? -2.932 0.568 -18.734 1 94.81 274 GLY A N 1
ATOM 2084 C CA . GLY A 1 274 ? -1.911 -0.436 -18.469 1 94.81 274 GLY A CA 1
ATOM 2085 C C . GLY A 1 274 ? -2.488 -1.786 -18.078 1 94.81 274 GLY A C 1
ATOM 2086 O O . GLY A 1 274 ? -3.639 -2.09 -18.406 1 94.81 274 GLY A O 1
ATOM 2087 N N . VAL A 1 275 ? -1.69 -2.602 -17.453 1 93.12 275 VAL A N 1
ATOM 2088 C CA . VAL A 1 275 ? -2.031 -3.984 -17.141 1 93.12 275 VAL A CA 1
ATOM 2089 C C . VAL A 1 275 ? -2.338 -4.113 -15.648 1 93.12 275 VAL A C 1
ATOM 2091 O O . VAL A 1 275 ? -1.727 -3.434 -14.82 1 93.12 275 VAL A O 1
ATOM 2094 N N . GLU A 1 276 ? -3.326 -4.93 -15.383 1 94.88 276 GLU A N 1
ATOM 2095 C CA . GLU A 1 276 ? -3.676 -5.266 -14 1 94.88 276 GLU A CA 1
ATOM 2096 C C . GLU A 1 276 ? -3.051 -6.59 -13.578 1 94.88 276 GLU A C 1
ATOM 2098 O O . GLU A 1 276 ? -3.502 -7.66 -14 1 94.88 276 GLU A O 1
ATOM 2103 N N . PRO A 1 277 ? -1.999 -6.48 -12.75 1 95.94 277 PRO A N 1
ATOM 2104 C CA . PRO A 1 277 ? -1.431 -7.742 -12.266 1 95.94 277 PRO A CA 1
ATOM 2105 C C . PRO A 1 277 ? -2.385 -8.508 -11.352 1 95.94 277 PRO A C 1
ATOM 2107 O O . PRO A 1 277 ? -3.355 -7.938 -10.852 1 95.94 277 PRO A O 1
ATOM 2110 N N . SER A 1 278 ? -2.156 -9.758 -11.164 1 94.75 278 SER A N 1
ATOM 2111 C CA . SER A 1 278 ? -3.066 -10.648 -10.461 1 94.75 278 SER A CA 1
ATOM 2112 C C . SER A 1 278 ? -3.26 -10.219 -9.008 1 94.75 278 SER A C 1
ATOM 2114 O O . SER A 1 278 ? -4.355 -10.336 -8.461 1 94.75 278 SER A O 1
ATOM 2116 N N . MET A 1 279 ? -2.172 -9.672 -8.359 1 97.38 279 MET A N 1
ATOM 2117 C CA . MET A 1 279 ? -2.297 -9.266 -6.957 1 97.38 279 MET A CA 1
ATOM 2118 C C . MET A 1 279 ? -3.193 -8.039 -6.824 1 97.38 279 MET A C 1
ATOM 2120 O O . MET A 1 279 ? -3.861 -7.863 -5.805 1 97.38 279 MET A O 1
ATOM 2124 N N . LEU A 1 280 ? -3.127 -7.129 -7.812 1 97.94 280 LEU A N 1
ATOM 2125 C CA . LEU A 1 280 ? -4.043 -5.996 -7.805 1 97.94 280 LEU A CA 1
ATOM 2126 C C . LEU A 1 280 ? -5.492 -6.465 -7.891 1 97.94 280 LEU A C 1
ATOM 2128 O O . LEU A 1 280 ? -6.355 -5.961 -7.168 1 97.94 280 LEU A O 1
ATOM 2132 N N . ALA A 1 281 ? -5.797 -7.434 -8.766 1 95 281 ALA A N 1
ATOM 2133 C CA . ALA A 1 281 ? -7.137 -8 -8.883 1 95 281 ALA A CA 1
ATOM 2134 C C . ALA A 1 281 ? -7.609 -8.578 -7.551 1 95 281 ALA A C 1
ATOM 2136 O O . ALA A 1 281 ? -8.758 -8.375 -7.148 1 95 281 ALA A O 1
ATOM 2137 N N . ASP A 1 282 ? -6.719 -9.281 -6.859 1 96.06 282 ASP A N 1
ATOM 2138 C CA . ASP A 1 282 ? -7.039 -9.844 -5.551 1 96.06 282 ASP A CA 1
ATOM 2139 C C . ASP A 1 282 ? -7.32 -8.734 -4.535 1 96.06 282 ASP A C 1
ATOM 2141 O O . ASP A 1 282 ? -8.289 -8.805 -3.783 1 96.06 282 ASP A O 1
ATOM 2145 N N . ALA A 1 283 ? -6.516 -7.723 -4.531 1 97.56 283 ALA A N 1
ATOM 2146 C CA . ALA A 1 283 ? -6.625 -6.633 -3.566 1 97.56 283 ALA A CA 1
ATOM 2147 C C . ALA A 1 283 ? -7.941 -5.879 -3.738 1 97.56 283 ALA A C 1
ATOM 2149 O O . ALA A 1 283 ? -8.555 -5.461 -2.754 1 97.56 283 ALA A O 1
ATOM 2150 N N . LYS A 1 284 ? -8.336 -5.699 -4.93 1 95.62 284 LYS A N 1
ATOM 2151 C CA . LYS A 1 284 ? -9.547 -4.949 -5.238 1 95.62 284 LYS A CA 1
ATOM 2152 C C . LYS A 1 284 ? -10.773 -5.605 -4.605 1 95.62 284 LYS A C 1
ATOM 2154 O O . LYS A 1 284 ? -11.727 -4.922 -4.234 1 95.62 284 LYS A O 1
ATOM 2159 N N . VAL A 1 285 ? -10.719 -6.914 -4.422 1 93.81 285 VAL A N 1
ATOM 2160 C CA . VAL A 1 285 ? -11.891 -7.605 -3.906 1 93.81 285 VAL A CA 1
ATOM 2161 C C . VAL A 1 285 ? -11.602 -8.133 -2.5 1 93.81 285 VAL A C 1
ATOM 2163 O O . VAL A 1 285 ? -12.398 -8.891 -1.94 1 93.81 285 VAL A O 1
ATOM 2166 N N . GLY A 1 286 ? -10.453 -7.797 -1.967 1 95.94 286 GLY A N 1
ATOM 2167 C CA . GLY A 1 286 ? -10.102 -8.188 -0.61 1 95.94 286 GLY A CA 1
ATOM 2168 C C . GLY A 1 286 ? -9.781 -9.664 -0.474 1 95.94 286 GLY A C 1
ATOM 2169 O O . GLY A 1 286 ? -10.039 -10.258 0.573 1 95.94 286 GLY A O 1
ATOM 2170 N N . ALA A 1 287 ? -9.312 -10.305 -1.574 1 94.62 287 ALA A N 1
ATOM 2171 C CA . ALA A 1 287 ? -8.961 -11.727 -1.564 1 94.62 287 ALA A CA 1
ATOM 2172 C C . ALA A 1 287 ? -7.539 -11.938 -1.066 1 94.62 287 ALA A C 1
ATOM 2174 O O . ALA A 1 287 ? -6.711 -11.023 -1.125 1 94.62 287 ALA A O 1
ATOM 2175 N N . ARG A 1 288 ? -7.277 -13.133 -0.567 1 96 288 ARG A N 1
ATOM 2176 C CA . ARG A 1 288 ? -5.926 -13.492 -0.144 1 96 288 ARG A CA 1
ATOM 2177 C C . ARG A 1 288 ? -4.957 -13.453 -1.318 1 96 288 ARG A C 1
ATOM 2179 O O . ARG A 1 288 ? -5.324 -13.789 -2.447 1 96 288 ARG A O 1
ATOM 2186 N N . MET A 1 289 ? -3.742 -13.117 -0.986 1 97.94 289 MET A N 1
ATOM 2187 C CA . MET A 1 289 ? -2.732 -12.938 -2.025 1 97.94 289 MET A CA 1
ATOM 2188 C C . MET A 1 289 ? -1.569 -13.906 -1.825 1 97.94 289 MET A C 1
ATOM 2190 O O . MET A 1 289 ? -1.354 -14.398 -0.719 1 97.94 289 MET A O 1
ATOM 2194 N N . GLU A 1 290 ? -0.839 -14.156 -2.869 1 98.31 290 GLU A N 1
ATOM 2195 C CA . GLU A 1 290 ? 0.311 -15.055 -2.824 1 98.31 290 GLU A CA 1
ATOM 2196 C C . GLU A 1 290 ? 1.562 -14.328 -2.348 1 98.31 290 GLU A C 1
ATOM 2198 O O . GLU A 1 290 ? 2.615 -14.406 -2.984 1 98.31 290 GLU A O 1
ATOM 2203 N N . VAL A 1 291 ? 1.486 -13.727 -1.223 1 98.69 291 VAL A N 1
ATOM 2204 C CA . VAL A 1 291 ? 2.516 -12.836 -0.692 1 98.69 291 VAL A CA 1
ATOM 2205 C C . VAL A 1 291 ? 3.791 -13.633 -0.419 1 98.69 291 VAL A C 1
ATOM 2207 O O . VAL A 1 291 ? 4.883 -13.219 -0.821 1 98.69 291 VAL A O 1
ATOM 2210 N N . GLU A 1 292 ? 3.664 -14.781 0.228 1 98.44 292 GLU A N 1
ATOM 2211 C CA . GLU A 1 292 ? 4.832 -15.586 0.588 1 98.44 292 GLU A CA 1
ATOM 2212 C C . GLU A 1 292 ? 5.531 -16.125 -0.653 1 98.44 292 GLU A C 1
ATOM 2214 O O . GLU A 1 292 ? 6.75 -15.992 -0.792 1 98.44 292 GLU A O 1
ATOM 2219 N N . ALA A 1 293 ? 4.762 -16.609 -1.584 1 98.62 293 ALA A N 1
ATOM 2220 C CA . ALA A 1 293 ? 5.332 -17.266 -2.766 1 98.62 293 ALA A CA 1
ATOM 2221 C C . ALA A 1 293 ? 6.035 -16.25 -3.66 1 98.62 293 ALA A C 1
ATOM 2223 O O . ALA A 1 293 ? 7.086 -16.531 -4.234 1 98.62 293 ALA A O 1
ATOM 2224 N N . ILE A 1 294 ? 5.465 -15.062 -3.758 1 98.75 294 ILE A N 1
ATOM 2225 C CA . ILE A 1 294 ? 5.934 -14.109 -4.762 1 98.75 294 ILE A CA 1
ATOM 2226 C C . ILE A 1 294 ? 6.973 -13.18 -4.141 1 98.75 294 ILE A C 1
ATOM 2228 O O . ILE A 1 294 ? 7.934 -12.789 -4.805 1 98.75 294 ILE A O 1
ATOM 2232 N N . VAL A 1 295 ? 6.848 -12.82 -2.869 1 98.88 295 VAL A N 1
ATOM 2233 C CA . VAL A 1 295 ? 7.738 -11.828 -2.275 1 98.88 295 VAL A CA 1
ATOM 2234 C C . VAL A 1 295 ? 8.5 -12.453 -1.104 1 98.88 295 VAL A C 1
ATOM 2236 O O . VAL A 1 295 ? 9.727 -12.391 -1.051 1 98.88 295 VAL A O 1
ATOM 2239 N N . GLY A 1 296 ? 7.812 -13.094 -0.177 1 98.75 296 GLY A N 1
ATOM 2240 C CA . GLY A 1 296 ? 8.391 -13.602 1.057 1 98.75 296 GLY A CA 1
ATOM 2241 C C . GLY A 1 296 ? 9.523 -14.586 0.823 1 98.75 296 GLY A C 1
ATOM 2242 O O . GLY A 1 296 ? 10.586 -14.477 1.441 1 98.75 296 GLY A O 1
ATOM 2243 N N . ASN A 1 297 ? 9.273 -15.547 -0.014 1 98.81 297 ASN A N 1
ATOM 2244 C CA . ASN A 1 297 ? 10.297 -16.547 -0.307 1 98.81 297 ASN A CA 1
ATOM 2245 C C . ASN A 1 297 ? 11.555 -15.906 -0.875 1 98.81 297 ASN A C 1
ATOM 2247 O O . ASN A 1 297 ? 12.672 -16.328 -0.564 1 98.81 297 ASN A O 1
ATOM 2251 N N . ALA A 1 298 ? 11.414 -14.898 -1.727 1 98.81 298 ALA A N 1
ATOM 2252 C CA . ALA A 1 298 ? 12.57 -14.195 -2.277 1 98.81 298 ALA A CA 1
ATOM 2253 C C . ALA A 1 298 ? 13.359 -13.492 -1.178 1 98.81 298 ALA A C 1
ATOM 2255 O O . ALA A 1 298 ? 14.594 -13.508 -1.18 1 98.81 298 ALA A O 1
ATOM 2256 N N . VAL A 1 299 ? 12.68 -12.859 -0.24 1 98.81 299 VAL A N 1
ATOM 2257 C CA . VAL A 1 299 ? 13.312 -12.188 0.886 1 98.81 299 VAL A CA 1
ATOM 2258 C C . VAL A 1 299 ? 14.109 -13.188 1.712 1 98.81 299 VAL A C 1
ATOM 2260 O O . VAL A 1 299 ? 15.258 -12.93 2.074 1 98.81 299 VAL A O 1
ATOM 2263 N N . ARG A 1 300 ? 13.531 -14.312 1.987 1 98.56 300 ARG A N 1
ATOM 2264 C CA . ARG A 1 300 ? 14.195 -15.328 2.789 1 98.56 300 ARG A CA 1
ATOM 2265 C C . ARG A 1 300 ? 15.398 -15.914 2.045 1 98.56 300 ARG A C 1
ATOM 2267 O O . ARG A 1 300 ? 16.438 -16.188 2.65 1 98.56 300 ARG A O 1
ATOM 2274 N N . LEU A 1 301 ? 15.227 -16.125 0.741 1 98.75 301 LEU A N 1
ATOM 2275 C CA . LEU A 1 301 ? 16.359 -16.594 -0.053 1 98.75 301 LEU A CA 1
ATOM 2276 C C . LEU A 1 301 ? 17.5 -15.578 -0.029 1 98.75 301 LEU A C 1
ATOM 2278 O O . LEU A 1 301 ? 18.672 -15.961 -0.021 1 98.75 301 LEU A O 1
ATOM 2282 N N . ALA A 1 302 ? 17.188 -14.289 -0.112 1 98.88 302 ALA A N 1
ATOM 2283 C CA . ALA A 1 302 ? 18.188 -13.242 0.008 1 98.88 302 ALA A CA 1
ATOM 2284 C C . ALA A 1 302 ? 18.922 -13.336 1.341 1 98.88 302 ALA A C 1
ATOM 2286 O O . ALA A 1 302 ? 20.156 -13.242 1.386 1 98.88 302 ALA A O 1
ATOM 2287 N N . GLU A 1 303 ? 18.188 -13.523 2.404 1 98.5 303 GLU A N 1
ATOM 2288 C CA . GLU A 1 303 ? 18.75 -13.617 3.746 1 98.5 303 GLU A CA 1
ATOM 2289 C C . GLU A 1 303 ? 19.703 -14.805 3.855 1 98.5 303 GLU A C 1
ATOM 2291 O O . GLU A 1 303 ? 20.766 -14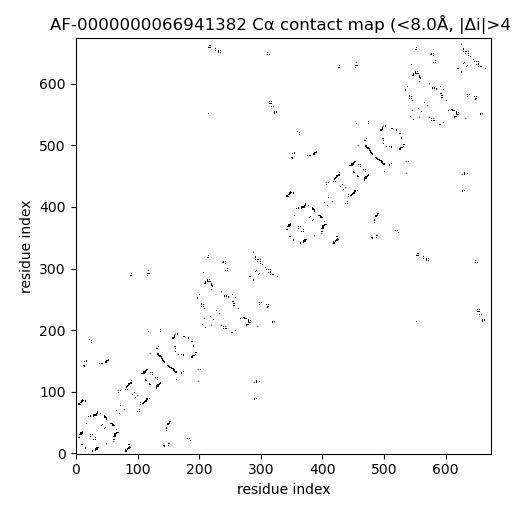.695 4.477 1 98.5 303 GLU A O 1
ATOM 2296 N N . GLU A 1 304 ? 19.344 -15.875 3.277 1 98.44 304 GLU A N 1
ATOM 2297 C CA . GLU A 1 304 ? 20.172 -17.078 3.314 1 98.44 304 GLU A CA 1
ATOM 2298 C C . GLU A 1 304 ? 21.531 -16.828 2.682 1 98.44 304 GLU A C 1
ATOM 2300 O O . GLU A 1 304 ? 22.531 -17.438 3.09 1 98.44 304 GLU A O 1
ATOM 2305 N N . LYS A 1 305 ? 21.578 -16.016 1.684 1 98.56 305 LYS A N 1
ATOM 2306 C CA . LYS A 1 305 ? 22.828 -15.75 0.967 1 98.56 305 LYS A CA 1
ATOM 2307 C C . LYS A 1 305 ? 23.453 -14.438 1.422 1 98.56 305 LYS A C 1
ATOM 2309 O O . LYS A 1 305 ? 24.469 -14 0.872 1 98.56 305 LYS A O 1
ATOM 2314 N N . GLY A 1 306 ? 22.812 -13.742 2.365 1 98.44 306 GLY A N 1
ATOM 2315 C CA . GLY A 1 306 ? 23.312 -12.477 2.877 1 98.44 306 GLY A CA 1
ATOM 2316 C C . GLY A 1 306 ? 23.203 -11.344 1.882 1 98.44 306 GLY A C 1
ATOM 2317 O O . GLY A 1 306 ? 24 -10.406 1.904 1 98.44 306 GLY A O 1
ATOM 2318 N N . VAL A 1 307 ? 22.312 -11.414 0.931 1 98.62 307 VAL A N 1
ATOM 2319 C CA . VAL A 1 307 ? 22.078 -10.352 -0.045 1 98.62 307 VAL A CA 1
ATOM 2320 C C . VAL A 1 307 ? 21.188 -9.281 0.565 1 98.62 307 VAL A C 1
ATOM 2322 O O . VAL A 1 307 ? 20.125 -9.586 1.114 1 98.62 307 VAL A O 1
ATOM 2325 N N . ARG A 1 308 ? 21.625 -8.016 0.556 1 97.5 308 ARG A N 1
ATOM 2326 C CA . ARG A 1 308 ? 20.844 -6.91 1.095 1 97.5 308 ARG A CA 1
ATOM 2327 C C . ARG A 1 308 ? 19.688 -6.543 0.156 1 97.5 308 ARG A C 1
ATOM 2329 O O . ARG A 1 308 ? 19.922 -6.223 -1.013 1 97.5 308 ARG A O 1
ATOM 2336 N N . THR A 1 309 ? 18.469 -6.574 0.621 1 98.56 309 THR A N 1
ATOM 2337 C CA . THR A 1 309 ? 17.297 -6.23 -0.175 1 98.56 309 THR A CA 1
ATOM 2338 C C . THR A 1 309 ? 16.359 -5.32 0.609 1 98.56 309 THR A C 1
ATOM 2340 O O . THR A 1 309 ? 15.211 -5.691 0.893 1 98.56 309 THR A O 1
ATOM 2343 N N . PRO A 1 310 ? 16.766 -4.109 0.937 1 98.31 310 PRO A N 1
ATOM 2344 C CA . PRO A 1 310 ? 15.969 -3.252 1.814 1 98.31 310 PRO A CA 1
ATOM 2345 C C . PRO A 1 310 ? 14.609 -2.904 1.215 1 98.31 310 PRO A C 1
ATOM 2347 O O . PRO A 1 310 ? 13.609 -2.848 1.935 1 98.31 310 PRO A O 1
ATOM 2350 N N . LEU A 1 311 ? 14.547 -2.66 -0.089 1 98.69 311 LEU A N 1
ATOM 2351 C CA . LEU A 1 311 ? 13.273 -2.287 -0.701 1 98.69 311 LEU A CA 1
ATOM 2352 C C . LEU A 1 311 ? 12.32 -3.48 -0.749 1 98.69 311 LEU A C 1
ATOM 2354 O O . LEU A 1 311 ? 11.141 -3.348 -0.433 1 98.69 311 LEU A O 1
ATOM 2358 N N . LEU A 1 312 ? 12.906 -4.633 -1.106 1 98.88 312 LEU A N 1
ATOM 2359 C CA . LEU A 1 312 ? 12.086 -5.84 -1.179 1 98.88 312 LEU A CA 1
ATOM 2360 C C . LEU A 1 312 ? 11.547 -6.215 0.198 1 98.88 312 LEU A C 1
ATOM 2362 O O . LEU A 1 312 ? 10.391 -6.625 0.325 1 98.88 312 LEU A O 1
ATOM 2366 N N . ARG A 1 313 ? 12.383 -6.074 1.218 1 98.75 313 ARG A N 1
ATOM 2367 C CA . ARG A 1 313 ? 11.953 -6.336 2.588 1 98.75 313 ARG A CA 1
ATOM 2368 C C . ARG A 1 313 ? 10.852 -5.375 3.01 1 98.75 313 ARG A C 1
ATOM 2370 O O . ARG A 1 313 ? 9.898 -5.77 3.688 1 98.75 313 ARG A O 1
ATOM 2377 N N . GLY A 1 314 ? 11.008 -4.102 2.656 1 98.75 314 GLY A N 1
ATOM 2378 C CA . GLY A 1 314 ? 9.969 -3.125 2.949 1 98.75 314 GLY A CA 1
ATOM 2379 C C . GLY A 1 314 ? 8.648 -3.441 2.271 1 98.75 314 GLY A C 1
ATOM 2380 O O . GLY A 1 314 ? 7.594 -3.385 2.902 1 98.75 314 GLY A O 1
ATOM 2381 N N . ILE A 1 315 ? 8.742 -3.801 1.006 1 98.88 315 ILE A N 1
ATOM 2382 C CA . ILE A 1 315 ? 7.562 -4.172 0.23 1 98.88 315 ILE A CA 1
ATOM 2383 C C . ILE A 1 315 ? 6.898 -5.398 0.852 1 98.88 315 ILE A C 1
ATOM 2385 O O . ILE A 1 315 ? 5.672 -5.469 0.946 1 98.88 315 ILE A O 1
ATOM 2389 N N . TYR A 1 316 ? 7.734 -6.352 1.261 1 98.94 316 TYR A N 1
ATOM 2390 C CA . TYR A 1 316 ? 7.223 -7.562 1.89 1 98.94 316 TYR A CA 1
ATOM 2391 C C . TYR A 1 316 ? 6.422 -7.227 3.143 1 98.94 316 TYR A C 1
ATOM 2393 O O . TYR A 1 316 ? 5.309 -7.73 3.33 1 98.94 316 TYR A O 1
ATOM 2401 N N . ALA A 1 317 ? 6.949 -6.371 4.004 1 98.88 317 ALA A N 1
ATOM 2402 C CA . ALA A 1 317 ? 6.27 -5.984 5.238 1 98.88 317 ALA A CA 1
ATOM 2403 C C . ALA A 1 317 ? 4.918 -5.34 4.938 1 98.88 317 ALA A C 1
ATOM 2405 O O . ALA A 1 317 ? 3.918 -5.656 5.582 1 98.88 317 ALA A O 1
ATOM 2406 N N . LEU A 1 318 ? 4.883 -4.48 3.953 1 98.94 318 LEU A N 1
ATOM 2407 C CA . LEU A 1 318 ? 3.67 -3.754 3.598 1 98.94 318 LEU A CA 1
ATOM 2408 C C . LEU A 1 318 ? 2.609 -4.699 3.049 1 98.94 318 LEU A C 1
ATOM 2410 O O . LEU A 1 318 ? 1.465 -4.691 3.51 1 98.94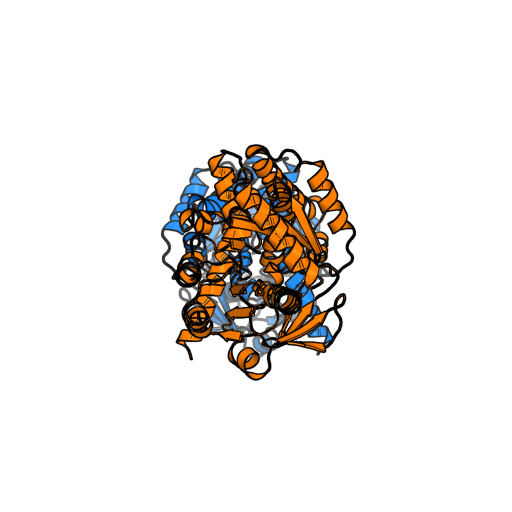 318 LEU A O 1
ATOM 2414 N N . ILE A 1 319 ? 2.977 -5.531 2.078 1 98.94 319 ILE A N 1
ATOM 2415 C CA . ILE A 1 319 ? 2 -6.363 1.38 1 98.94 319 ILE A CA 1
ATOM 2416 C C . ILE A 1 319 ? 1.522 -7.48 2.303 1 98.94 319 ILE A C 1
ATOM 2418 O O . ILE A 1 319 ? 0.365 -7.902 2.23 1 98.94 319 ILE A O 1
ATOM 2422 N N . LYS A 1 320 ? 2.424 -7.984 3.16 1 98.81 320 LYS A N 1
ATOM 2423 C CA . LYS A 1 320 ? 2.025 -8.977 4.156 1 98.81 320 LYS A CA 1
ATOM 2424 C C . LYS A 1 320 ? 0.958 -8.414 5.094 1 98.81 320 LYS A C 1
ATOM 2426 O O . LYS A 1 320 ? -0.009 -9.109 5.422 1 98.81 320 LYS A O 1
ATOM 2431 N N . ALA A 1 321 ? 1.13 -7.215 5.535 1 98.81 321 ALA A N 1
ATOM 2432 C CA . ALA A 1 321 ? 0.154 -6.57 6.41 1 98.81 321 ALA A CA 1
ATOM 2433 C C . ALA A 1 321 ? -1.175 -6.359 5.691 1 98.81 321 ALA A C 1
ATOM 2435 O O . ALA A 1 321 ? -2.242 -6.562 6.273 1 98.81 321 ALA A O 1
ATOM 2436 N N . LEU A 1 322 ? -1.128 -5.883 4.457 1 98.75 322 LEU A N 1
ATOM 2437 C CA . LEU A 1 322 ? -2.352 -5.711 3.684 1 98.75 322 LEU A CA 1
ATOM 2438 C C . LEU A 1 322 ? -3.102 -7.031 3.553 1 98.75 322 LEU A C 1
ATOM 2440 O O . LEU A 1 322 ? -4.32 -7.082 3.734 1 98.75 322 LEU A O 1
ATOM 2444 N N . ASP A 1 323 ? -2.363 -8.062 3.232 1 98.44 323 ASP A N 1
ATOM 2445 C CA . ASP A 1 323 ? -2.955 -9.398 3.127 1 98.44 323 ASP A CA 1
ATOM 2446 C C . ASP A 1 323 ? -3.613 -9.812 4.441 1 98.44 323 ASP A C 1
ATOM 2448 O O . ASP A 1 323 ? -4.695 -10.398 4.441 1 98.44 323 ASP A O 1
ATOM 2452 N N . ALA A 1 324 ? -2.945 -9.555 5.531 1 97.69 324 ALA A N 1
ATOM 2453 C CA . ALA A 1 324 ? -3.48 -9.875 6.852 1 97.69 324 ALA A CA 1
ATOM 2454 C C . ALA A 1 324 ? -4.785 -9.125 7.109 1 97.69 324 ALA A C 1
ATOM 2456 O O . ALA A 1 324 ? -5.691 -9.648 7.762 1 97.69 324 ALA A O 1
ATOM 2457 N N . THR A 1 325 ? -4.867 -7.918 6.688 1 97.31 325 THR A N 1
ATOM 2458 C CA . THR A 1 325 ? -6.094 -7.137 6.828 1 97.31 325 THR A CA 1
ATOM 2459 C C . THR A 1 325 ? -7.246 -7.801 6.082 1 97.31 325 THR A C 1
ATOM 2461 O O . THR A 1 325 ? -8.359 -7.879 6.598 1 97.31 325 THR A O 1
ATOM 2464 N N . PHE A 1 326 ? -6.988 -8.273 4.895 1 96.56 326 PHE A N 1
ATOM 2465 C CA . PHE A 1 326 ? -8.008 -8.977 4.125 1 96.56 326 PHE A CA 1
ATOM 2466 C C . PHE A 1 326 ? -8.484 -10.219 4.859 1 96.56 326 PHE A C 1
ATOM 2468 O O . PHE A 1 326 ? -9.672 -10.531 4.867 1 96.56 326 PHE A O 1
ATOM 2475 N N . GLN A 1 327 ? -7.504 -10.898 5.402 1 95.12 327 GLN A N 1
ATOM 2476 C CA . GLN A 1 327 ? -7.844 -12.094 6.156 1 95.12 327 GLN A CA 1
ATOM 2477 C C . GLN A 1 327 ? -8.75 -11.766 7.34 1 95.12 327 GLN A C 1
ATOM 2479 O O . GLN A 1 327 ? -9.758 -12.438 7.562 1 95.12 327 GLN A O 1
ATOM 2484 N N . ARG A 1 328 ? -8.43 -10.75 8.102 1 93.62 328 ARG A N 1
ATOM 2485 C CA . ARG A 1 328 ? -9.211 -10.336 9.258 1 93.62 328 ARG A CA 1
ATOM 2486 C C . ARG A 1 328 ? -10.617 -9.906 8.844 1 93.62 328 ARG A C 1
ATOM 2488 O O . ARG A 1 328 ? -11.594 -10.227 9.516 1 93.62 328 ARG A O 1
ATOM 2495 N N . ASP A 1 329 ? -10.711 -9.18 7.785 1 92.69 329 ASP A N 1
ATOM 2496 C CA . ASP A 1 329 ? -12 -8.695 7.305 1 92.69 329 ASP A CA 1
ATOM 2497 C C . ASP A 1 329 ? -12.891 -9.859 6.867 1 92.69 329 ASP A C 1
ATOM 2499 O O . ASP A 1 329 ? -14.109 -9.82 7.074 1 92.69 329 ASP A O 1
ATOM 2503 N N . SER A 1 330 ? -12.289 -10.805 6.25 1 89.94 330 SER A N 1
ATOM 2504 C CA . SER A 1 330 ? -13.039 -11.984 5.812 1 89.94 330 SER A CA 1
ATOM 2505 C C . SER A 1 330 ? -13.547 -12.789 7.004 1 89.94 330 SER A C 1
ATOM 2507 O O . SER A 1 330 ? -14.656 -13.328 6.965 1 89.94 330 SER A O 1
ATOM 2509 N N . GLU A 1 331 ? -12.773 -12.883 8.023 1 89.06 331 GLU A N 1
ATOM 2510 C CA . GLU A 1 331 ? -13.156 -13.625 9.219 1 89.06 331 GLU A CA 1
ATOM 2511 C C . GLU A 1 331 ? -14.289 -12.93 9.961 1 89.06 331 GLU A C 1
ATOM 2513 O O . GLU A 1 331 ? -15.164 -13.594 10.531 1 89.06 331 GLU A O 1
ATOM 2518 N N . LYS A 1 332 ? -14.25 -11.602 9.977 1 85.56 332 LYS A N 1
ATOM 2519 C CA . LYS A 1 332 ? -15.32 -10.836 10.602 1 85.56 332 LYS A CA 1
ATOM 2520 C C . LYS A 1 332 ? -16.641 -11.031 9.859 1 85.56 332 LYS A C 1
ATOM 2522 O O . LYS A 1 332 ? -17.703 -11.125 10.484 1 85.56 332 LYS A O 1
ATOM 2527 N N . LYS A 1 333 ? -16.625 -11.047 8.594 1 82.62 333 LYS A N 1
ATOM 2528 C CA . LYS A 1 333 ? -17.828 -11.234 7.773 1 82.62 333 LYS A CA 1
ATOM 2529 C C . LYS A 1 333 ? -18.453 -12.609 8.023 1 82.62 333 LYS A C 1
ATOM 2531 O O . LYS A 1 333 ? -19.672 -12.742 8.062 1 82.62 333 LYS A O 1
ATOM 2536 N N . VAL A 1 334 ? -17.641 -13.641 8.219 1 77.56 334 VAL A N 1
ATOM 2537 C CA . VAL A 1 334 ? -18.125 -15 8.43 1 77.56 334 VAL A CA 1
ATOM 2538 C C . VAL A 1 334 ? -18.75 -15.109 9.82 1 77.56 334 VAL A C 1
ATOM 2540 O O . VAL A 1 334 ? -19.781 -15.773 10 1 77.56 334 VAL A O 1
ATOM 2543 N N . SER A 1 335 ? -18.125 -14.391 10.734 1 74 335 SER A N 1
ATOM 2544 C CA . SER A 1 335 ? -18.656 -14.438 12.094 1 74 335 SER A CA 1
ATOM 2545 C C . SER A 1 335 ? -19.953 -13.648 12.219 1 74 335 SER A C 1
ATOM 2547 O O . SER A 1 335 ? -20.781 -13.945 13.078 1 74 335 SER A O 1
ATOM 2549 N N . ALA A 1 336 ? -20.203 -12.625 11.43 1 75.62 336 ALA A N 1
ATOM 2550 C CA . ALA A 1 336 ? -21.406 -11.797 11.477 1 75.62 336 ALA A CA 1
ATOM 2551 C C . ALA A 1 336 ? -22.562 -12.477 10.75 1 75.62 336 ALA A C 1
ATOM 2553 O O . ALA A 1 336 ? -23.719 -12.109 10.938 1 75.62 336 ALA A O 1
ATOM 2554 N N . GLN A 1 337 ? -22.484 -13.445 9.812 1 59.81 337 GLN A N 1
ATOM 2555 C CA . GLN A 1 337 ? -23.531 -14.219 9.141 1 59.81 337 GLN A CA 1
ATOM 2556 C C . GLN A 1 337 ? -23.938 -15.422 9.977 1 59.81 337 GLN A C 1
ATOM 2558 O O . GLN A 1 337 ? -25.109 -15.82 9.977 1 59.81 337 GLN A O 1
ATOM 2563 N N . MET B 1 1 ? -11.164 50.031 25.312 1 41.84 1 MET B N 1
ATOM 2564 C CA . MET B 1 1 ? -11.273 48.594 25.188 1 41.84 1 MET B CA 1
ATOM 2565 C C . MET B 1 1 ? -10.664 48.094 23.875 1 41.84 1 MET B C 1
ATOM 2567 O O . MET B 1 1 ? -11.016 48.594 22.812 1 41.84 1 MET B O 1
ATOM 2571 N N . THR B 1 2 ? -9.547 47.531 23.938 1 64.06 2 THR B N 1
ATOM 2572 C CA . THR B 1 2 ? -8.867 47.156 22.703 1 64.06 2 THR B CA 1
ATOM 2573 C C . THR B 1 2 ? -9.727 46.219 21.875 1 64.06 2 THR B C 1
ATOM 2575 O O . THR B 1 2 ? -10.359 45.312 22.422 1 64.06 2 THR B O 1
ATOM 2578 N N . THR B 1 3 ? -10.195 46.656 20.734 1 81.75 3 THR B N 1
ATOM 2579 C CA . THR B 1 3 ? -11.016 45.844 19.828 1 81.75 3 THR B CA 1
ATOM 2580 C C . THR B 1 3 ? -10.391 44.469 19.609 1 81.75 3 THR B C 1
ATOM 2582 O O . THR B 1 3 ? -9.195 44.344 19.344 1 81.75 3 THR B O 1
ATOM 2585 N N . PRO B 1 4 ? -11.188 43.469 19.906 1 90.88 4 PRO B N 1
ATOM 2586 C CA . PRO B 1 4 ? -10.656 42.125 19.688 1 90.88 4 PRO B CA 1
ATOM 2587 C C . PRO B 1 4 ? -10.156 41.938 18.266 1 90.88 4 PRO B C 1
ATOM 2589 O O . PRO B 1 4 ? -10.664 42.562 17.328 1 90.88 4 PRO B O 1
ATOM 2592 N N . PRO B 1 5 ? -9.172 41.188 18.141 1 95.75 5 PRO B N 1
ATOM 2593 C CA . PRO B 1 5 ? -8.68 40.906 16.781 1 95.75 5 PRO B CA 1
ATOM 2594 C C . PRO B 1 5 ? -9.695 40.156 15.93 1 95.75 5 PRO B C 1
ATOM 2596 O O . PRO B 1 5 ? -10.469 39.344 16.453 1 95.75 5 PRO B O 1
ATOM 2599 N N . ARG B 1 6 ? -9.703 40.406 14.688 1 97 6 ARG B N 1
ATOM 2600 C CA . ARG B 1 6 ? -10.477 39.656 13.703 1 97 6 ARG B CA 1
ATOM 2601 C C . ARG B 1 6 ? -9.688 38.469 13.18 1 97 6 ARG B C 1
ATOM 2603 O O . ARG B 1 6 ? -8.57 38.625 12.688 1 97 6 ARG B O 1
ATOM 2610 N N . VAL B 1 7 ? -10.305 37.219 13.273 1 98.62 7 VAL B N 1
ATOM 2611 C CA . VAL B 1 7 ? -9.586 36 12.945 1 98.62 7 VAL B CA 1
ATOM 2612 C C . VAL B 1 7 ? -10.32 35.25 11.844 1 98.62 7 VAL B C 1
ATOM 2614 O O . VAL B 1 7 ? -11.539 35.094 11.898 1 98.62 7 VAL B O 1
ATOM 2617 N N . LEU B 1 8 ? -9.609 34.844 10.812 1 98.75 8 LEU B N 1
ATOM 2618 C CA . LEU B 1 8 ? -10.117 33.969 9.766 1 98.75 8 LEU B CA 1
ATOM 2619 C C . LEU B 1 8 ? -9.523 32.562 9.891 1 98.75 8 LEU B C 1
ATOM 2621 O O . LEU B 1 8 ? -8.305 32.406 9.883 1 98.75 8 LEU B O 1
ATOM 2625 N N . VAL B 1 9 ? -10.352 31.578 10.07 1 98.75 9 VAL B N 1
ATOM 2626 C CA . VAL B 1 9 ? -9.938 30.172 10.031 1 98.75 9 VAL B CA 1
ATOM 2627 C C . VAL B 1 9 ? -10.227 29.578 8.656 1 98.75 9 VAL B C 1
ATOM 2629 O O . VAL B 1 9 ? -11.383 29.484 8.242 1 98.75 9 VAL B O 1
ATOM 2632 N N . PHE B 1 10 ? -9.164 29.266 7.922 1 98.5 10 PHE B N 1
ATOM 2633 C CA . PHE B 1 10 ? -9.273 28.703 6.586 1 98.5 10 PHE B CA 1
ATOM 2634 C C . PHE B 1 10 ? -9.219 27.172 6.648 1 98.5 10 PHE B C 1
ATOM 2636 O O . PHE B 1 10 ? -8.141 26.594 6.727 1 98.5 10 PHE B O 1
ATOM 2643 N N . GLY B 1 11 ? -10.336 26.516 6.559 1 96.12 11 GLY B N 1
ATOM 2644 C CA . GLY B 1 11 ? -10.484 25.078 6.75 1 96.12 11 GLY B CA 1
ATOM 2645 C C . GLY B 1 11 ? -11.086 24.719 8.094 1 96.12 11 GLY B C 1
ATOM 2646 O O . GLY B 1 11 ? -10.43 24.844 9.133 1 96.12 11 GLY B O 1
ATOM 2647 N N . THR B 1 12 ? -12.289 24.281 8.086 1 95.69 12 THR B N 1
ATOM 2648 C CA . THR B 1 12 ? -12.969 23.953 9.336 1 95.69 12 THR B CA 1
ATOM 2649 C C . THR B 1 12 ? -13.398 22.484 9.359 1 95.69 12 THR B C 1
ATOM 2651 O O . THR B 1 12 ? -14.562 22.188 9.609 1 95.69 12 THR B O 1
ATOM 2654 N N . GLY B 1 13 ? -12.375 21.688 9.125 1 94.38 13 GLY B N 1
ATOM 2655 C CA . GLY B 1 13 ? -12.531 20.266 9.414 1 94.38 13 GLY B CA 1
ATOM 2656 C C . GLY B 1 13 ? -12.398 19.953 10.891 1 94.38 13 GLY B C 1
ATOM 2657 O O . GLY B 1 13 ? -12.82 20.734 11.75 1 94.38 13 GLY B O 1
ATOM 2658 N N . SER B 1 14 ? -11.789 18.844 11.219 1 94.38 14 SER B N 1
ATOM 2659 C CA . SER B 1 14 ? -11.672 18.391 12.602 1 94.38 14 SER B CA 1
ATOM 2660 C C . SER B 1 14 ? -10.805 19.344 13.414 1 94.38 14 SER B C 1
ATOM 2662 O O . SER B 1 14 ? -11.258 19.922 14.406 1 94.38 14 SER B O 1
ATOM 2664 N N . VAL B 1 15 ? -9.594 19.578 12.93 1 96.44 15 VAL B N 1
ATOM 2665 C CA . VAL B 1 15 ? -8.641 20.406 13.641 1 96.44 15 VAL B CA 1
ATOM 2666 C C . VAL B 1 15 ? -9.125 21.859 13.633 1 96.44 15 VAL B C 1
ATOM 2668 O O . VAL B 1 15 ? -9.133 22.531 14.672 1 96.44 15 VAL B O 1
ATOM 2671 N N . GLY B 1 16 ? -9.602 22.312 12.492 1 97.88 16 GLY B N 1
ATOM 2672 C CA . GLY B 1 16 ? -10.055 23.688 12.344 1 97.88 16 GLY B CA 1
ATOM 2673 C C . GLY B 1 16 ? -11.227 24.031 13.234 1 97.88 16 GLY B C 1
ATOM 2674 O O . GLY B 1 16 ? -11.305 25.141 13.773 1 97.88 16 GLY B O 1
ATOM 2675 N N . THR B 1 17 ? -12.102 23.094 13.398 1 98.06 17 THR B N 1
ATOM 2676 C CA . THR B 1 17 ? -13.281 23.328 14.227 1 98.06 17 THR B CA 1
ATOM 2677 C C . THR B 1 17 ? -12.891 23.516 15.695 1 98.06 17 THR B C 1
ATOM 2679 O O . THR B 1 17 ? -13.414 24.406 16.375 1 98.06 17 THR B O 1
ATOM 2682 N N . VAL B 1 18 ? -11.969 22.75 16.141 1 97.94 18 VAL B N 1
ATOM 2683 C CA . VAL B 1 18 ? -11.547 22.844 17.547 1 97.94 18 VAL B CA 1
ATOM 2684 C C . VAL B 1 18 ? -10.828 24.172 17.781 1 97.94 18 VAL B C 1
ATOM 2686 O O . VAL B 1 18 ? -11.094 24.859 18.766 1 97.94 18 VAL B O 1
ATOM 2689 N N . TYR B 1 19 ? -10.016 24.531 16.891 1 98.19 19 TYR B N 1
ATOM 2690 C CA . TYR B 1 19 ? -9.305 25.797 17.062 1 98.19 19 TYR B CA 1
ATOM 2691 C C . TYR B 1 19 ? -10.242 26.984 16.859 1 98.19 19 TYR B C 1
ATOM 2693 O O . TYR B 1 19 ? -10.078 28.031 17.5 1 98.19 19 TYR B O 1
ATOM 2701 N N . ALA B 1 20 ? -11.195 26.781 15.961 1 98.56 20 ALA B N 1
ATOM 2702 C CA . ALA B 1 20 ? -12.219 27.828 15.836 1 98.56 20 ALA B CA 1
ATOM 2703 C C . ALA B 1 20 ? -12.953 28.031 17.156 1 98.56 20 ALA B C 1
ATOM 2705 O O . ALA B 1 20 ? -13.219 29.156 17.562 1 98.56 20 ALA B O 1
ATOM 2706 N N . TRP B 1 21 ? -13.273 26.969 17.812 1 98.25 21 TRP B N 1
ATOM 2707 C CA . TRP B 1 21 ? -13.945 27.047 19.109 1 98.25 21 TRP B CA 1
ATOM 2708 C C . TRP B 1 21 ? -13.062 27.766 20.125 1 98.25 21 TRP B C 1
ATOM 2710 O O . TRP B 1 21 ? -13.516 28.688 20.812 1 98.25 21 TRP B O 1
ATOM 2720 N N . ILE B 1 22 ? -11.82 27.438 20.219 1 98 22 ILE B N 1
ATOM 2721 C CA . ILE B 1 22 ? -10.867 28.047 21.141 1 98 22 ILE B CA 1
ATOM 2722 C C . ILE B 1 22 ? -10.766 29.531 20.875 1 98 22 ILE B C 1
ATOM 2724 O O . ILE B 1 22 ? -10.852 30.344 21.797 1 98 22 ILE B O 1
ATOM 2728 N N . LEU B 1 23 ? -10.648 29.859 19.609 1 98.5 23 LEU B N 1
ATOM 2729 C CA . LEU B 1 23 ? -10.5 31.266 19.203 1 98.5 23 LEU B CA 1
ATOM 2730 C C . LEU B 1 23 ? -11.781 32.031 19.453 1 98.5 23 LEU B C 1
ATOM 2732 O O . LEU B 1 23 ? -11.742 33.219 19.812 1 98.5 23 LEU B O 1
ATOM 2736 N N . SER B 1 24 ? -12.93 31.391 19.266 1 98.12 24 SER B N 1
ATOM 2737 C CA . SER B 1 24 ? -14.203 32.062 19.516 1 98.12 24 SER B CA 1
ATOM 2738 C C . SER B 1 24 ? -14.336 32.5 20.969 1 98.12 24 SER B C 1
ATOM 2740 O O . SER B 1 24 ? -14.945 33.531 21.25 1 98.12 24 SER B O 1
ATOM 2742 N N . ARG B 1 25 ? -13.758 31.766 21.797 1 97.44 25 ARG B N 1
ATOM 2743 C CA . ARG B 1 25 ? -13.789 32.094 23.234 1 97.44 25 ARG B CA 1
ATOM 2744 C C . ARG B 1 25 ? -12.898 33.281 23.531 1 97.44 25 ARG B C 1
ATOM 2746 O O . ARG B 1 25 ? -13.188 34.062 24.453 1 97.44 25 ARG B O 1
ATOM 2753 N N . ALA B 1 26 ? -11.93 33.406 22.766 1 97.75 26 ALA B N 1
ATOM 2754 C CA . ALA B 1 26 ? -10.961 34.469 23.016 1 97.75 26 ALA B CA 1
ATOM 2755 C C . ALA B 1 26 ? -11.414 35.781 22.375 1 97.75 26 ALA B C 1
ATOM 2757 O O . ALA B 1 26 ? -11.234 36.844 22.953 1 97.75 26 ALA B O 1
ATOM 2758 N N . VAL B 1 27 ? -12.039 35.719 21.172 1 97.88 27 VAL B N 1
ATOM 2759 C CA . VAL B 1 27 ? -12.258 36.969 20.438 1 97.88 27 VAL B CA 1
ATOM 2760 C C . VAL B 1 27 ? -13.758 37.219 20.281 1 97.88 27 VAL B C 1
ATOM 2762 O O . VAL B 1 27 ? -14.18 38.312 19.891 1 97.88 27 VAL B O 1
ATOM 2765 N N . GLY B 1 28 ? -14.547 36.219 20.578 1 97.12 28 GLY B N 1
ATOM 2766 C CA . GLY B 1 28 ? -15.984 36.312 20.344 1 97.12 28 GLY B CA 1
ATOM 2767 C C . GLY B 1 28 ? -16.391 35.75 18.984 1 97.12 28 GLY B C 1
ATOM 2768 O O . GLY B 1 28 ? -15.625 35.844 18.016 1 97.12 28 GLY B O 1
ATOM 2769 N N . GLU B 1 29 ? -17.531 35.25 18.859 1 96.88 29 GLU B N 1
ATOM 2770 C CA . GLU B 1 29 ? -18.047 34.625 17.641 1 96.88 29 GLU B CA 1
ATOM 2771 C C . GLU B 1 29 ? -18.188 35.656 16.516 1 96.88 29 GLU B C 1
ATOM 2773 O O . GLU B 1 29 ? -18.031 35.312 15.344 1 96.88 29 GLU B O 1
ATOM 2778 N N . GLY B 1 30 ? -18.438 36.875 16.891 1 95.62 30 GLY B N 1
ATOM 2779 C CA . GLY B 1 30 ? -18.625 37.938 15.906 1 95.62 30 GLY B CA 1
ATOM 2780 C C . GLY B 1 30 ? -17.344 38.312 15.188 1 95.62 30 GLY B C 1
ATOM 2781 O O . GLY B 1 30 ? -17.391 38.875 14.086 1 95.62 30 GLY B O 1
ATOM 2782 N N . ASP B 1 31 ? -16.25 38.031 15.805 1 96.94 31 ASP B N 1
ATOM 2783 C CA . ASP B 1 31 ? -14.961 38.438 15.234 1 96.94 31 ASP B CA 1
ATOM 2784 C C . ASP B 1 31 ? -14.203 37.219 14.719 1 96.94 31 ASP B C 1
ATOM 2786 O O . ASP B 1 31 ? -13.016 37.312 14.391 1 96.94 31 ASP B O 1
ATOM 2790 N N . LEU B 1 32 ? -14.867 36.062 14.664 1 98.38 32 LEU B N 1
ATOM 2791 C CA . LEU B 1 32 ? -14.305 34.812 14.141 1 98.38 32 LEU B CA 1
ATOM 2792 C C . LEU B 1 32 ? -15.016 34.406 12.859 1 98.38 32 LEU B C 1
ATOM 2794 O O . LEU B 1 32 ? -16.234 34.25 12.844 1 98.38 32 LEU B O 1
ATOM 2798 N N . TYR B 1 33 ? -14.242 34.281 11.82 1 98.44 33 TYR B N 1
ATOM 2799 C CA . TYR B 1 33 ? -14.75 33.875 10.523 1 98.44 33 TYR B CA 1
ATOM 2800 C C . TYR B 1 33 ? -14.203 32.5 10.141 1 98.44 33 TYR B C 1
ATOM 2802 O O . TYR B 1 33 ? -13.016 32.219 10.297 1 98.44 33 TYR B O 1
ATOM 2810 N N . THR B 1 34 ? -15.078 31.594 9.672 1 98.62 34 THR B N 1
ATOM 2811 C CA . THR B 1 34 ? -14.68 30.25 9.297 1 98.62 34 THR B CA 1
ATOM 2812 C C . THR B 1 34 ? -15.062 29.953 7.852 1 98.62 34 THR B C 1
ATOM 2814 O O . THR B 1 34 ? -16.234 30.109 7.469 1 98.62 34 THR B O 1
ATOM 2817 N N . VAL B 1 35 ? -14.086 29.594 7.062 1 98.19 35 VAL B N 1
ATOM 2818 C CA . VAL B 1 35 ? -14.367 29.156 5.699 1 98.19 35 VAL B CA 1
ATOM 2819 C C . VAL B 1 35 ? -14.766 27.672 5.699 1 98.19 35 VAL B C 1
ATOM 2821 O O . VAL B 1 35 ? -14.008 26.828 6.168 1 98.19 35 VAL B O 1
ATOM 2824 N N . CYS B 1 36 ? -15.93 27.406 5.25 1 96.5 36 CYS B N 1
ATOM 2825 C CA . CYS B 1 36 ? -16.484 26.062 5.211 1 96.5 36 CYS B CA 1
ATOM 2826 C C . CYS B 1 36 ? -16.812 25.641 3.779 1 96.5 36 CYS B C 1
ATOM 2828 O O . CYS B 1 36 ? -17.125 26.484 2.938 1 96.5 36 CYS B O 1
ATOM 2830 N N . ARG B 1 37 ? -16.578 24.406 3.549 1 90.75 37 ARG B N 1
ATOM 2831 C CA . ARG B 1 37 ? -16.922 23.859 2.238 1 90.75 37 ARG B CA 1
ATOM 2832 C C . ARG B 1 37 ? -18.031 22.828 2.35 1 90.75 37 ARG B C 1
ATOM 2834 O O . ARG B 1 37 ? -19.203 23.172 2.449 1 90.75 37 ARG B O 1
ATOM 2841 N N . SER B 1 38 ? -17.672 21.531 2.551 1 88.94 38 SER B N 1
ATOM 2842 C CA . SER B 1 38 ? -18.656 20.453 2.564 1 88.94 38 SER B CA 1
ATOM 2843 C C . SER B 1 38 ? -19.609 20.594 3.746 1 88.94 38 SER B C 1
ATOM 2845 O O . SER B 1 38 ? -20.75 20.125 3.688 1 88.94 38 SER B O 1
ATOM 2847 N N . ASN B 1 39 ? -19.172 21.219 4.723 1 93.25 39 ASN B N 1
ATOM 2848 C CA . ASN B 1 39 ? -20 21.328 5.922 1 93.25 39 ASN B CA 1
ATOM 2849 C C . ASN B 1 39 ? -20.656 22.703 6.012 1 93.25 39 ASN B C 1
ATOM 2851 O O . ASN B 1 39 ? -21.25 23.047 7.043 1 93.25 39 ASN B O 1
ATOM 2855 N N . TYR B 1 40 ? -20.656 23.5 4.988 1 96.19 40 TYR B N 1
ATOM 2856 C CA . TYR B 1 40 ? -21.141 24.875 5 1 96.19 40 TYR B CA 1
ATOM 2857 C C . TYR B 1 40 ? -22.609 24.938 5.363 1 96.19 40 TYR B C 1
ATOM 2859 O O . TYR B 1 40 ? -23.016 25.734 6.207 1 96.19 40 TYR B O 1
ATOM 2867 N N . ALA B 1 41 ? -23.375 24.062 4.727 1 96.5 41 ALA B N 1
ATOM 2868 C CA . ALA B 1 41 ? -24.812 24.141 4.902 1 96.5 41 ALA B CA 1
ATOM 2869 C C . ALA B 1 41 ? -25.203 23.953 6.367 1 96.5 41 ALA B C 1
ATOM 2871 O O . ALA B 1 41 ? -25.984 24.734 6.91 1 96.5 41 ALA B O 1
ATOM 2872 N N . VAL B 1 42 ? -24.562 23.062 6.953 1 96.88 42 VAL B N 1
ATOM 2873 C CA . VAL B 1 42 ? -24.891 22.766 8.344 1 96.88 42 VAL B CA 1
ATOM 2874 C C . VAL B 1 42 ? -24.281 23.828 9.258 1 96.88 42 VAL B C 1
ATOM 2876 O O . VAL B 1 42 ? -24.953 24.344 10.141 1 96.88 42 VAL B O 1
ATOM 2879 N N . ALA B 1 43 ? -23.094 24.156 9.023 1 97.69 43 ALA B N 1
ATOM 2880 C CA . ALA B 1 43 ? -22.375 25.109 9.875 1 97.69 43 ALA B CA 1
ATOM 2881 C C . ALA B 1 43 ? -23.016 26.484 9.828 1 97.69 43 ALA B C 1
ATOM 2883 O O . ALA B 1 43 ? -23.078 27.188 10.844 1 97.69 43 ALA B O 1
ATOM 2884 N N . SER B 1 44 ? -23.516 26.875 8.664 1 97.38 44 SER B N 1
ATOM 2885 C CA . SER B 1 44 ? -24.078 28.203 8.5 1 97.38 44 SER B CA 1
ATOM 2886 C C . SER B 1 44 ? -25.438 28.328 9.195 1 97.38 44 SER B C 1
ATOM 2888 O O . SER B 1 44 ? -25.844 29.422 9.594 1 97.38 44 SER B O 1
ATOM 2890 N N . THR B 1 45 ? -26.078 27.219 9.383 1 96.94 45 THR B N 1
ATOM 2891 C CA . THR B 1 45 ? -27.406 27.219 9.984 1 96.94 45 THR B CA 1
ATOM 2892 C C . THR B 1 45 ? -27.328 26.922 11.477 1 96.94 45 THR B C 1
ATOM 2894 O O . THR B 1 45 ? -27.875 27.656 12.305 1 96.94 45 THR B O 1
ATOM 2897 N N . ALA B 1 46 ? -26.547 25.891 11.852 1 96.62 46 ALA B N 1
ATOM 2898 C CA . ALA B 1 46 ? -26.625 25.375 13.211 1 96.62 46 ALA B CA 1
ATOM 2899 C C . ALA B 1 46 ? -25.297 25.578 13.945 1 96.62 46 ALA B C 1
ATOM 2901 O O . ALA B 1 46 ? -25.203 25.328 15.148 1 96.62 46 ALA B O 1
ATOM 2902 N N . GLY B 1 47 ? -24.359 26.078 13.281 1 98.06 47 GLY B N 1
ATOM 2903 C CA . GLY B 1 47 ? -23.047 26.188 13.898 1 98.06 47 GLY B CA 1
ATOM 2904 C C . GLY B 1 47 ? -22.328 24.844 14 1 98.06 47 GLY B C 1
ATOM 2905 O O . GLY B 1 47 ? -22.516 23.969 13.148 1 98.06 47 GLY B O 1
ATOM 2906 N N . PHE B 1 48 ? -21.391 24.797 14.961 1 98.5 48 PHE B N 1
ATOM 2907 C CA . PHE B 1 48 ? -20.578 23.594 15.156 1 98.5 48 PHE B CA 1
ATOM 2908 C C . PHE B 1 48 ? -20.859 22.969 16.516 1 98.5 48 PHE B C 1
ATOM 2910 O O . PHE B 1 48 ? -21.266 23.672 17.453 1 98.5 48 PHE B O 1
ATOM 2917 N N . THR B 1 49 ? -20.656 21.703 16.609 1 98.5 49 THR B N 1
ATOM 2918 C CA . THR B 1 49 ? -20.734 20.969 17.859 1 98.5 49 THR B CA 1
ATOM 2919 C C . THR B 1 49 ? -19.438 20.188 18.109 1 98.5 49 THR B C 1
ATOM 2921 O O . THR B 1 49 ? -18.922 19.516 17.219 1 98.5 49 THR B O 1
ATOM 2924 N N . ILE B 1 50 ? -18.891 20.297 19.312 1 97.88 50 ILE B N 1
ATOM 2925 C CA . ILE B 1 50 ? -17.672 19.578 19.672 1 97.88 50 ILE B CA 1
ATOM 2926 C C . ILE B 1 50 ? -17.922 18.672 20.891 1 97.88 50 ILE B C 1
ATOM 2928 O O . ILE B 1 50 ? -18.547 19.109 21.859 1 97.88 50 ILE B O 1
ATOM 2932 N N . ASN B 1 51 ? -17.578 17.453 20.781 1 98.12 51 ASN B N 1
ATOM 2933 C CA . ASN B 1 51 ? -17.484 16.531 21.906 1 98.12 51 ASN B CA 1
ATOM 2934 C C . ASN B 1 51 ? -16.031 16.25 22.266 1 98.12 51 ASN B C 1
ATOM 2936 O O . ASN B 1 51 ? -15.359 15.445 21.609 1 98.12 51 ASN B O 1
ATOM 2940 N N . SER B 1 52 ? -15.602 16.891 23.375 1 97.38 52 SER B N 1
ATOM 2941 C CA . SER B 1 52 ? -14.188 16.875 23.734 1 97.38 52 SER B CA 1
ATOM 2942 C C . SER B 1 52 ? -13.977 16.234 25.109 1 97.38 52 SER B C 1
ATOM 2944 O O . SER B 1 52 ? -14.703 16.531 26.047 1 97.38 52 SER B O 1
ATOM 2946 N N . THR B 1 53 ? -12.938 15.422 25.172 1 95.69 53 THR B N 1
ATOM 2947 C CA . THR B 1 53 ? -12.602 14.828 26.469 1 95.69 53 THR B CA 1
ATOM 2948 C C . THR B 1 53 ? -11.945 15.859 27.375 1 95.69 53 THR B C 1
ATOM 2950 O O . THR B 1 53 ? -11.875 15.664 28.594 1 95.69 53 THR B O 1
ATOM 2953 N N . ILE B 1 54 ? -11.547 16.969 26.828 1 93.75 54 ILE B N 1
ATOM 2954 C CA . ILE B 1 54 ? -10.812 17.938 27.625 1 93.75 54 ILE B CA 1
ATOM 2955 C C . ILE B 1 54 ? -11.648 19.203 27.797 1 93.75 54 ILE B C 1
ATOM 2957 O O . ILE B 1 54 ? -11.555 19.875 28.828 1 93.75 54 ILE B O 1
ATOM 2961 N N . PHE B 1 55 ? -12.5 19.5 26.844 1 95.25 55 PHE B N 1
ATOM 2962 C CA . PHE B 1 55 ? -13.234 20.766 26.891 1 95.25 55 PHE B CA 1
ATOM 2963 C C . PHE B 1 55 ? -14.68 20.531 27.312 1 95.25 55 PHE B C 1
ATOM 2965 O O . PHE B 1 55 ? -15.367 21.469 27.719 1 95.25 55 PHE B O 1
ATOM 2972 N N . GLY B 1 56 ? -15.141 19.344 27.125 1 95.88 56 GLY B N 1
ATOM 2973 C CA . GLY B 1 56 ? -16.531 19.031 27.453 1 95.88 56 GLY B CA 1
ATOM 2974 C C . GLY B 1 56 ? -17.312 18.5 26.281 1 95.88 56 GLY B C 1
ATOM 2975 O O . GLY B 1 56 ? -16.875 18.625 25.125 1 95.88 56 GLY B O 1
ATOM 2976 N N . ASP B 1 57 ? -18.484 17.969 26.547 1 96.38 57 ASP B N 1
ATOM 2977 C CA . ASP B 1 57 ? -19.344 17.375 25.516 1 96.38 57 ASP B CA 1
ATOM 2978 C C . ASP B 1 57 ? -20.484 18.312 25.141 1 96.38 57 ASP B C 1
ATOM 2980 O O . ASP B 1 57 ? -21.016 19.031 26 1 96.38 57 ASP B O 1
ATOM 2984 N N . GLY B 1 58 ? -20.766 18.266 23.906 1 97 58 GLY B N 1
ATOM 2985 C CA . GLY B 1 58 ? -21.922 19.016 23.406 1 97 58 GLY B CA 1
ATOM 2986 C C . GLY B 1 58 ? -21.688 20.5 23.344 1 97 58 GLY B C 1
ATOM 2987 O O . GLY B 1 58 ? -22.609 21.297 23.531 1 97 58 GLY B O 1
ATOM 2988 N N . LEU B 1 59 ? -20.484 20.891 23.141 1 97.62 59 LEU B N 1
ATOM 2989 C CA . LEU B 1 59 ? -20.156 22.312 23.031 1 97.62 59 LEU B CA 1
ATOM 2990 C C . LEU B 1 59 ? -20.609 22.875 21.688 1 97.62 59 LEU B C 1
ATOM 2992 O O . LEU B 1 59 ? -20.266 22.328 20.641 1 97.62 59 LEU B O 1
ATOM 2996 N N . LYS B 1 60 ? -21.406 23.922 21.75 1 97.94 60 LYS B N 1
ATOM 2997 C CA . LYS B 1 60 ? -21.922 24.531 20.531 1 97.94 60 LYS B CA 1
ATOM 2998 C C . LYS B 1 60 ? -21.422 25.969 20.375 1 97.94 60 LYS B C 1
ATOM 3000 O O . LYS B 1 60 ? -21.297 26.688 21.375 1 97.94 60 LYS B O 1
ATOM 3005 N N . PHE B 1 61 ? -21.141 26.359 19.188 1 98.19 61 PHE B N 1
ATOM 3006 C CA . PHE B 1 61 ? -20.797 27.734 18.859 1 98.19 61 PHE B CA 1
ATOM 3007 C C . PHE B 1 61 ? -21.094 28.047 17.391 1 98.19 61 PHE B C 1
ATOM 3009 O O . PHE B 1 61 ? -21.172 27.125 16.562 1 98.19 61 PHE B O 1
ATOM 3016 N N . LYS B 1 62 ? -21.312 29.297 17.125 1 98.25 62 LYS B N 1
ATOM 3017 C CA . LYS B 1 62 ? -21.594 29.703 15.75 1 98.25 62 LYS B CA 1
ATOM 3018 C C . LYS B 1 62 ? -20.844 30.984 15.391 1 98.25 62 LYS B C 1
ATOM 3020 O O . LYS B 1 62 ? -21.328 32.094 15.641 1 98.25 62 LYS B O 1
ATOM 3025 N N . PRO B 1 63 ? -19.75 30.781 14.758 1 98.19 63 PRO B N 1
ATOM 3026 C CA . PRO B 1 63 ? -19.016 31.938 14.242 1 98.19 63 PRO B CA 1
ATOM 3027 C C . PRO B 1 63 ? -19.609 32.5 12.945 1 98.19 63 PRO B C 1
ATOM 3029 O O . PRO B 1 63 ? -20.719 32.125 12.578 1 98.19 63 PRO B O 1
ATOM 3032 N N . GLN B 1 64 ? -18.953 33.5 12.367 1 98 64 GLN B N 1
ATOM 3033 C CA . GLN B 1 64 ? -19.297 33.875 11 1 98 64 GLN B CA 1
ATOM 3034 C C . GLN B 1 64 ? -18.891 32.812 10.008 1 98 64 GLN B C 1
ATOM 3036 O O . GLN B 1 64 ? -17.703 32.531 9.844 1 98 64 GLN B O 1
ATOM 3041 N N . VAL B 1 65 ? -19.875 32.156 9.406 1 98.5 65 VAL B N 1
ATOM 3042 C CA . VAL B 1 65 ? -19.609 31.031 8.508 1 98.5 65 VAL B CA 1
ATOM 3043 C C . VAL B 1 65 ? -19.703 31.5 7.059 1 98.5 65 VAL B C 1
ATOM 3045 O O . VAL B 1 65 ? -20.703 32.094 6.652 1 98.5 65 VAL B O 1
ATOM 3048 N N . VAL B 1 66 ? -18.625 31.297 6.297 1 98.19 66 VAL B N 1
ATOM 3049 C CA . VAL B 1 66 ? -18.578 31.766 4.914 1 98.19 66 VAL B CA 1
ATOM 3050 C C . VAL B 1 66 ? -18.094 30.625 4.004 1 98.19 66 VAL B C 1
ATOM 3052 O O . VAL B 1 66 ? -17.547 29.641 4.477 1 98.19 66 VAL B O 1
ATOM 3055 N N . ARG B 1 67 ? -18.25 30.812 2.666 1 96.94 67 ARG B N 1
ATOM 3056 C CA . ARG B 1 67 ? -17.828 29.812 1.688 1 96.94 67 ARG B CA 1
ATOM 3057 C C . ARG B 1 67 ? -16.438 30.156 1.132 1 96.94 67 ARG B C 1
ATOM 3059 O O . ARG B 1 67 ? -15.695 29.25 0.736 1 96.94 67 ARG B O 1
ATOM 3066 N N . THR B 1 68 ? -16.172 31.453 1.06 1 96.94 68 THR B N 1
ATOM 3067 C CA . THR B 1 68 ? -14.93 31.891 0.445 1 96.94 68 THR B CA 1
ATOM 3068 C C . THR B 1 68 ? -14.281 33 1.278 1 96.94 68 THR B C 1
ATOM 3070 O O . THR B 1 68 ? -14.93 33.594 2.125 1 96.94 68 THR B O 1
ATOM 3073 N N . VAL B 1 69 ? -13.023 33.156 1.006 1 97.88 69 VAL B N 1
ATOM 3074 C CA . VAL B 1 69 ? -12.281 34.219 1.69 1 97.88 69 VAL B CA 1
ATOM 3075 C C . VAL B 1 69 ? -12.844 35.562 1.308 1 97.88 69 VAL B C 1
ATOM 3077 O O . VAL B 1 69 ? -12.922 36.469 2.146 1 97.88 69 VAL B O 1
ATOM 3080 N N . ASP B 1 70 ? -13.312 35.75 0.083 1 97 70 ASP B N 1
ATOM 3081 C CA . ASP B 1 70 ? -13.93 36.969 -0.378 1 97 70 ASP B CA 1
ATOM 3082 C C . ASP B 1 70 ? -15.188 37.312 0.428 1 97 70 ASP B C 1
ATOM 3084 O O . ASP B 1 70 ? -15.414 38.469 0.792 1 97 70 ASP B O 1
ATOM 3088 N N . GLU B 1 71 ? -15.914 36.281 0.657 1 97.38 71 GLU B N 1
ATOM 3089 C CA . GLU B 1 71 ? -17.125 36.469 1.455 1 97.38 71 GLU B CA 1
ATOM 3090 C C . GLU B 1 71 ? -16.781 36.906 2.875 1 97.38 71 GLU B C 1
ATOM 3092 O O . GLU B 1 71 ? -17.5 37.75 3.461 1 97.38 71 GLU B O 1
ATOM 3097 N N . ALA B 1 72 ? -15.75 36.375 3.42 1 97.94 72 ALA B N 1
ATOM 3098 C CA . ALA B 1 72 ? -15.312 36.75 4.758 1 97.94 72 ALA B CA 1
ATOM 3099 C C . ALA B 1 72 ? -14.922 38.25 4.801 1 97.94 72 ALA B C 1
ATOM 3101 O O . ALA B 1 72 ? -15.281 38.969 5.734 1 97.94 72 ALA B O 1
ATOM 3102 N N . VAL B 1 73 ? -14.172 38.625 3.807 1 97.06 73 VAL B N 1
ATOM 3103 C CA . VAL B 1 73 ? -13.719 40.031 3.73 1 97.06 73 VAL B CA 1
ATOM 3104 C C . VAL B 1 73 ? -14.914 40.938 3.588 1 97.06 73 VAL B C 1
ATOM 3106 O O . VAL B 1 73 ? -14.984 42 4.246 1 97.06 73 VAL B O 1
ATOM 3109 N N . SER B 1 74 ? -15.844 40.531 2.746 1 96.88 74 SER B N 1
ATOM 3110 C CA . SER B 1 74 ? -17.047 41.344 2.568 1 96.88 74 SER B CA 1
ATOM 3111 C C . SER B 1 74 ? -17.828 41.438 3.877 1 96.88 74 SER B C 1
ATOM 3113 O O . SER B 1 74 ? -18.25 42.562 4.25 1 96.88 74 SER B O 1
ATOM 3115 N N . LEU B 1 75 ? -17.953 40.344 4.523 1 95.94 75 LEU B N 1
ATOM 3116 C CA . LEU B 1 75 ? -18.719 40.281 5.758 1 95.94 75 LEU B CA 1
ATOM 3117 C C . LEU B 1 75 ? -18.031 41.062 6.863 1 95.94 75 LEU B C 1
ATOM 3119 O O . LEU B 1 75 ? -18.688 41.594 7.77 1 95.94 75 LEU B O 1
ATOM 3123 N N . SER B 1 76 ? -16.734 41.188 6.805 1 94.06 76 SER B N 1
ATOM 3124 C CA . SER B 1 76 ? -15.961 41.875 7.824 1 94.06 76 SER B CA 1
ATOM 3125 C C . SER B 1 76 ? -15.891 43.375 7.531 1 94.06 76 SER B C 1
ATOM 3127 O O . SER B 1 76 ? -15.141 44.094 8.188 1 94.06 76 SER B O 1
ATOM 3129 N N . GLY B 1 77 ? -16.578 43.906 6.492 1 92.56 77 GLY B N 1
ATOM 3130 C CA . GLY B 1 77 ? -16.594 45.312 6.164 1 92.56 77 GLY B CA 1
ATOM 3131 C C . GLY B 1 77 ? -15.398 45.719 5.324 1 92.56 77 GLY B C 1
ATOM 3132 O O . GLY B 1 77 ? -15.016 46.906 5.332 1 92.56 77 GLY B O 1
ATOM 3133 N N . GLY B 1 78 ? -14.742 44.719 4.738 1 88.88 78 GLY B N 1
ATOM 3134 C CA . GLY B 1 78 ? -13.617 45 3.861 1 88.88 78 GLY B CA 1
ATOM 3135 C C . GLY B 1 78 ? -12.305 45.156 4.602 1 88.88 78 GLY B C 1
ATOM 3136 O O . GLY B 1 78 ? -11.273 45.438 3.998 1 88.88 78 GLY B O 1
ATOM 3137 N N . LYS B 1 79 ? -12.344 45 5.836 1 83.38 79 LYS B N 1
ATOM 3138 C CA . LYS B 1 79 ? -11.125 45.125 6.633 1 83.38 79 LYS B CA 1
ATOM 3139 C C . LYS B 1 79 ? -10.32 43.812 6.594 1 83.38 79 LYS B C 1
ATOM 3141 O O . LYS B 1 79 ? -10.898 42.75 6.555 1 83.38 79 LYS B O 1
ATOM 3146 N N . PRO B 1 80 ? -9.016 44.062 6.605 1 87.12 80 PRO B N 1
ATOM 3147 C CA . PRO B 1 80 ? -8.188 42.844 6.648 1 87.12 80 PRO B CA 1
ATOM 3148 C C . PRO B 1 80 ? -8.234 42.156 8.008 1 87.12 80 PRO B C 1
ATOM 3150 O O . PRO B 1 80 ? -8.664 42.75 9 1 87.12 80 PRO B O 1
ATOM 3153 N N . PHE B 1 81 ? -7.805 40.938 8.008 1 97.75 81 PHE B N 1
ATOM 3154 C CA . PHE B 1 81 ? -7.816 40.125 9.227 1 97.75 81 PHE B CA 1
ATOM 3155 C C . PHE B 1 81 ? -6.512 40.281 10 1 97.75 81 PHE B C 1
ATOM 3157 O O . PHE B 1 81 ? -5.449 40.469 9.398 1 97.75 81 PHE B O 1
ATOM 3164 N N . ASP B 1 82 ? -6.637 40.312 11.305 1 97.81 82 ASP B N 1
ATOM 3165 C CA . ASP B 1 82 ? -5.441 40.344 12.141 1 97.81 82 ASP B CA 1
ATOM 3166 C C . ASP B 1 82 ? -4.703 39 12.086 1 97.81 82 ASP B C 1
ATOM 3168 O O . ASP B 1 82 ? -3.471 38.969 12.086 1 97.81 82 ASP B O 1
ATOM 3172 N N . TYR B 1 83 ? -5.465 37.906 12.047 1 98.69 83 TYR B N 1
ATOM 3173 C CA . TYR B 1 83 ? -4.922 36.562 11.953 1 98.69 83 TYR B CA 1
ATOM 3174 C C . TYR B 1 83 ? -5.641 35.75 10.875 1 98.69 83 TYR B C 1
ATOM 3176 O O . TYR B 1 83 ? -6.863 35.844 10.742 1 98.69 83 TYR B O 1
ATOM 3184 N N . VAL B 1 84 ? -4.883 35.062 10.086 1 98.81 84 VAL B N 1
ATOM 3185 C CA . VAL B 1 84 ? -5.371 34 9.234 1 98.81 84 VAL B CA 1
ATOM 3186 C C . VAL B 1 84 ? -4.789 32.656 9.703 1 98.81 84 VAL B C 1
ATOM 3188 O O . VAL B 1 84 ? -3.568 32.469 9.703 1 98.81 84 VAL B O 1
ATOM 3191 N N . VAL B 1 85 ? -5.656 31.766 10.125 1 98.88 85 VAL B N 1
ATOM 3192 C CA . VAL B 1 85 ? -5.266 30.453 10.648 1 98.88 85 VAL B CA 1
ATOM 3193 C C . VAL B 1 85 ? -5.602 29.375 9.633 1 98.88 85 VAL B C 1
ATOM 3195 O O . VAL B 1 85 ? -6.773 29.094 9.359 1 98.88 85 VAL B O 1
ATOM 3198 N N . VAL B 1 86 ? -4.543 28.766 9.117 1 98.81 86 VAL B N 1
ATOM 3199 C CA . VAL B 1 86 ? -4.715 27.781 8.062 1 98.81 86 VAL B CA 1
ATOM 3200 C C . VAL B 1 86 ? -4.738 26.375 8.68 1 98.81 86 VAL B C 1
ATOM 3202 O O . VAL B 1 86 ? -3.709 25.891 9.148 1 98.81 86 VAL B O 1
ATOM 3205 N N . THR B 1 87 ? -5.895 25.766 8.656 1 98.12 87 THR B N 1
ATOM 3206 C CA . THR B 1 87 ? -6.043 24.438 9.227 1 98.12 87 THR B CA 1
ATOM 3207 C C . THR B 1 87 ? -6.508 23.438 8.172 1 98.12 87 THR B C 1
ATOM 3209 O O . THR B 1 87 ? -6.66 22.25 8.461 1 98.12 87 THR B O 1
ATOM 3212 N N . ALA B 1 88 ? -6.68 23.938 6.941 1 96.88 88 ALA B N 1
ATOM 3213 C CA . ALA B 1 88 ? -7.07 23.047 5.859 1 96.88 88 ALA B CA 1
ATOM 3214 C C . ALA B 1 88 ? -5.977 22.016 5.582 1 96.88 88 ALA B C 1
ATOM 3216 O O . ALA B 1 88 ? -4.789 22.297 5.75 1 96.88 88 ALA B O 1
ATOM 3217 N N . LYS B 1 89 ? -6.34 20.828 5.145 1 95.38 89 LYS B N 1
ATOM 3218 C CA . LYS B 1 89 ? -5.359 19.828 4.758 1 95.38 89 LYS B CA 1
ATOM 3219 C C . LYS B 1 89 ? -4.395 20.359 3.707 1 95.38 89 LYS B C 1
ATOM 3221 O O . LYS B 1 89 ? -4.809 21.062 2.777 1 95.38 89 LYS B O 1
ATOM 3226 N N . ALA B 1 90 ? -3.186 19.984 3.914 1 96.5 90 ALA B N 1
ATOM 3227 C CA . ALA B 1 90 ? -2.154 20.438 2.984 1 96.5 90 ALA B CA 1
ATOM 3228 C C . ALA B 1 90 ? -2.18 19.625 1.695 1 96.5 90 ALA B C 1
ATOM 3230 O O . ALA B 1 90 ? -1.291 18.797 1.456 1 96.5 90 ALA B O 1
ATOM 3231 N N . ILE B 1 91 ? -3.168 19.875 0.853 1 95.69 91 ILE B N 1
ATOM 3232 C CA . ILE B 1 91 ? -3.297 19.219 -0.448 1 95.69 91 ILE B CA 1
ATOM 3233 C C . ILE B 1 91 ? -3.293 20.281 -1.552 1 95.69 91 ILE B C 1
ATOM 3235 O O . ILE B 1 91 ? -3.584 21.453 -1.3 1 95.69 91 ILE B O 1
ATOM 3239 N N . GLN B 1 92 ? -2.969 19.859 -2.697 1 92.06 92 GLN B N 1
ATOM 3240 C CA . GLN B 1 92 ? -2.92 20.781 -3.826 1 92.06 92 GLN B CA 1
ATOM 3241 C C . GLN B 1 92 ? -4.324 21.219 -4.242 1 92.06 92 GLN B C 1
ATOM 3243 O O . GLN B 1 92 ? -5.227 20.391 -4.348 1 92.06 92 GLN B O 1
ATOM 3248 N N . THR B 1 93 ? -4.438 22.453 -4.387 1 93.69 93 THR B N 1
ATOM 3249 C CA . THR B 1 93 ? -5.672 23.047 -4.895 1 93.69 93 THR B CA 1
ATOM 3250 C C . THR B 1 93 ? -5.375 24.062 -5.992 1 93.69 93 THR B C 1
ATOM 3252 O O . THR B 1 93 ? -4.242 24.531 -6.121 1 93.69 93 THR B O 1
ATOM 3255 N N . THR B 1 94 ? -6.379 24.328 -6.84 1 94.06 94 THR B N 1
ATOM 3256 C CA . THR B 1 94 ? -6.324 25.391 -7.832 1 94.06 94 THR B CA 1
ATOM 3257 C C . THR B 1 94 ? -7.504 26.344 -7.668 1 94.06 94 THR B C 1
ATOM 3259 O O . THR B 1 94 ? -8.656 25.953 -7.875 1 94.06 94 THR B O 1
ATOM 3262 N N . PRO B 1 95 ? -7.172 27.578 -7.402 1 96.62 95 PRO B N 1
ATOM 3263 C CA . PRO B 1 95 ? -5.875 28.141 -7.031 1 96.62 95 PRO B CA 1
ATOM 3264 C C . PRO B 1 95 ? -5.297 27.531 -5.758 1 96.62 95 PRO B C 1
ATOM 3266 O O . PRO B 1 95 ? -6.023 26.875 -5 1 96.62 95 PRO B O 1
ATOM 3269 N N . SER B 1 96 ? -3.984 27.75 -5.547 1 97.5 96 SER B N 1
ATOM 3270 C CA . SER B 1 96 ? -3.336 27.234 -4.344 1 97.5 96 SER B CA 1
ATOM 3271 C C . SER B 1 96 ? -3.92 27.875 -3.086 1 97.5 96 SER B C 1
ATOM 3273 O O . SER B 1 96 ? -4.566 28.922 -3.156 1 97.5 96 SER B O 1
ATOM 3275 N N . MET B 1 97 ? -3.648 27.312 -1.958 1 97.19 97 MET B N 1
ATOM 3276 C CA . MET B 1 97 ? -4.211 27.797 -0.7 1 97.19 97 MET B CA 1
ATOM 3277 C C . MET B 1 97 ? -3.693 29.188 -0.376 1 97.19 97 MET B C 1
ATOM 3279 O O . MET B 1 97 ? -4.477 30.094 -0.084 1 97.19 97 MET B O 1
ATOM 3283 N N . PRO B 1 98 ? -2.422 29.438 -0.518 1 98.12 98 PRO B N 1
ATOM 3284 C CA . PRO B 1 98 ? -1.955 30.797 -0.258 1 98.12 98 PRO B CA 1
ATOM 3285 C C . PRO B 1 98 ? -2.6 31.828 -1.182 1 98.12 98 PRO B C 1
ATOM 3287 O O . PRO B 1 98 ? -2.908 32.938 -0.75 1 98.12 98 PRO B O 1
ATOM 3290 N N . GLU B 1 99 ? -2.848 31.453 -2.412 1 98.31 99 GLU B N 1
ATOM 3291 C CA . GLU B 1 99 ? -3.479 32.375 -3.359 1 98.31 99 GLU B CA 1
ATOM 3292 C C . GLU B 1 99 ? -4.91 32.688 -2.943 1 98.31 99 GLU B C 1
ATOM 3294 O O . GLU B 1 99 ? -5.375 33.812 -3.125 1 98.31 99 GLU B O 1
ATOM 3299 N N . GLN B 1 100 ? -5.586 31.734 -2.406 1 97.75 100 GLN B N 1
ATOM 3300 C CA . GLN B 1 100 ? -6.969 31.906 -1.981 1 97.75 100 GLN B CA 1
ATOM 3301 C C . GLN B 1 100 ? -7.066 32.875 -0.806 1 97.75 100 GLN B C 1
ATOM 3303 O O . GLN B 1 100 ? -8.117 33.469 -0.577 1 97.75 100 GLN B O 1
ATOM 3308 N N . LEU B 1 101 ? -5.992 33.094 -0.092 1 98.06 101 LEU B N 1
ATOM 3309 C CA . LEU B 1 101 ? -6 33.875 1.128 1 98.06 101 LEU B CA 1
ATOM 3310 C C . LEU B 1 101 ? -5.773 35.344 0.813 1 98.06 101 LEU B C 1
ATOM 3312 O O . LEU B 1 101 ? -5.977 36.219 1.672 1 98.06 101 LEU B O 1
ATOM 3316 N N . ARG B 1 102 ? -5.402 35.656 -0.354 1 96.88 102 ARG B N 1
ATOM 3317 C CA . ARG B 1 102 ? -4.91 36.969 -0.748 1 96.88 102 ARG B CA 1
ATOM 3318 C C . ARG B 1 102 ? -5.875 38.062 -0.31 1 96.88 102 ARG B C 1
ATOM 3320 O O . ARG B 1 102 ? -5.453 39.094 0.254 1 96.88 102 ARG B O 1
ATOM 3327 N N . PRO B 1 103 ? -7.207 37.938 -0.513 1 96.81 103 PRO B N 1
ATOM 3328 C CA . PRO B 1 103 ? -8.125 39 -0.159 1 96.81 103 PRO B CA 1
ATOM 3329 C C . PRO B 1 103 ? -8.109 39.344 1.335 1 96.81 103 PRO B C 1
ATOM 3331 O O . PRO B 1 103 ? -8.477 40.438 1.737 1 96.81 103 PRO B O 1
ATOM 3334 N N . ALA B 1 104 ? -7.656 38.406 2.17 1 97.81 104 ALA B N 1
ATOM 3335 C CA . ALA B 1 104 ? -7.742 38.531 3.621 1 97.81 104 ALA B CA 1
ATOM 3336 C C . ALA B 1 104 ? -6.43 39.062 4.203 1 97.81 104 ALA B C 1
ATOM 3338 O O . ALA B 1 104 ? -6.348 39.375 5.395 1 97.81 104 ALA B O 1
ATOM 3339 N N . ILE B 1 105 ? -5.418 39.188 3.375 1 97.56 105 ILE B N 1
ATOM 3340 C CA . ILE B 1 105 ? -4.07 39.438 3.887 1 97.56 105 ILE B CA 1
ATOM 3341 C C . ILE B 1 105 ? -3.672 40.875 3.631 1 97.56 105 ILE B C 1
ATOM 3343 O O . ILE B 1 105 ? -3.756 41.375 2.498 1 97.56 105 ILE B O 1
ATOM 3347 N N . SER B 1 106 ? -3.295 41.594 4.648 1 95.69 106 SER B N 1
ATOM 3348 C CA . SER B 1 106 ? -2.609 42.906 4.629 1 95.69 106 SER B CA 1
ATOM 3349 C C . SER B 1 106 ? -1.181 42.781 5.145 1 95.69 106 SER B C 1
ATOM 3351 O O . SER B 1 106 ? -0.783 41.719 5.637 1 95.69 106 SER B O 1
ATOM 3353 N N . PRO B 1 107 ? -0.348 43.719 5.066 1 91.62 107 PRO B N 1
ATOM 3354 C CA . PRO B 1 107 ? 1.028 43.656 5.562 1 91.62 107 PRO B CA 1
ATOM 3355 C C . PRO B 1 107 ? 1.103 43.344 7.055 1 91.62 107 PRO B C 1
ATOM 3357 O O . PRO B 1 107 ? 2.146 42.906 7.551 1 91.62 107 PRO B O 1
ATOM 3360 N N . HIS B 1 108 ? -0.008 43.562 7.75 1 91.69 108 HIS B N 1
ATOM 3361 C CA . HIS B 1 108 ? 0 43.375 9.195 1 91.69 108 HIS B CA 1
ATOM 3362 C C . HIS B 1 108 ? -0.632 42.062 9.586 1 91.69 108 HIS B C 1
ATOM 3364 O O . HIS B 1 108 ? -0.615 41.688 10.766 1 91.69 108 HIS B O 1
ATOM 3370 N N . THR B 1 109 ? -1.205 41.344 8.641 1 98.19 109 THR B N 1
ATOM 3371 C CA . THR B 1 109 ? -1.877 40.094 8.922 1 98.19 109 THR B CA 1
ATOM 3372 C C . THR B 1 109 ? -0.865 39.031 9.305 1 98.19 109 THR B C 1
ATOM 3374 O O . THR B 1 109 ? 0.144 38.844 8.617 1 98.19 109 THR B O 1
ATOM 3377 N N . THR B 1 110 ? -1.09 38.375 10.445 1 98.75 110 THR B N 1
ATOM 3378 C CA . THR B 1 110 ? -0.306 37.188 10.828 1 98.75 110 THR B CA 1
ATOM 3379 C C . THR B 1 110 ? -0.902 35.938 10.227 1 98.75 110 THR B C 1
ATOM 3381 O O . THR B 1 110 ? -2.102 35.656 10.359 1 98.75 110 THR B O 1
ATOM 3384 N N . ILE B 1 111 ? -0.08 35.125 9.547 1 98.88 111 ILE B N 1
ATOM 3385 C CA . ILE B 1 111 ? -0.508 33.875 8.969 1 98.88 111 ILE B CA 1
ATOM 3386 C C . ILE B 1 111 ? 0.004 32.719 9.828 1 98.88 111 ILE B C 1
ATOM 3388 O O . ILE B 1 111 ? 1.214 32.531 10 1 98.88 111 ILE B O 1
ATOM 3392 N N . ALA B 1 112 ? -0.894 31.969 10.43 1 98.94 112 ALA B N 1
ATOM 3393 C CA . ALA B 1 112 ? -0.542 30.797 11.219 1 98.94 112 ALA B CA 1
ATOM 3394 C C . ALA B 1 112 ? -0.882 29.516 10.469 1 98.94 112 ALA B C 1
ATOM 3396 O O . ALA B 1 112 ? -2.055 29.234 10.211 1 98.94 112 ALA B O 1
ATOM 3397 N N . VAL B 1 113 ? 0.157 28.734 10.156 1 98.88 113 VAL B N 1
ATOM 3398 C CA . VAL B 1 113 ? -0.02 27.516 9.391 1 98.88 113 VAL B CA 1
ATOM 3399 C C . VAL B 1 113 ? -0.044 26.312 10.336 1 98.88 113 VAL B C 1
ATOM 3401 O O . VAL B 1 113 ? 0.998 25.891 10.844 1 98.88 113 VAL B O 1
ATOM 3404 N N . ILE B 1 114 ? -1.279 25.781 10.523 1 98.62 114 ILE B N 1
ATOM 3405 C CA . ILE B 1 114 ? -1.475 24.578 11.344 1 98.62 114 ILE B CA 1
ATOM 3406 C C . ILE B 1 114 ? -1.735 23.375 10.445 1 98.62 114 ILE B C 1
ATOM 3408 O O . ILE B 1 114 ? -2.873 22.922 10.328 1 98.62 114 ILE B O 1
ATOM 3412 N N . GLN B 1 115 ? -0.703 22.953 9.797 1 98 115 GLN B N 1
ATOM 3413 C CA . GLN B 1 115 ? -0.745 21.828 8.867 1 98 115 GLN B CA 1
ATOM 3414 C C . GLN B 1 115 ? 0.354 20.812 9.18 1 98 115 GLN B C 1
ATOM 3416 O O . GLN B 1 115 ? 1.407 21.188 9.703 1 98 115 GLN B O 1
ATOM 3421 N N . ASN B 1 116 ? 0.08 19.594 8.891 1 97.44 116 ASN B N 1
ATOM 3422 C CA . ASN B 1 116 ? 1.081 18.547 9.078 1 97.44 116 ASN B CA 1
ATOM 3423 C C . ASN B 1 116 ? 2.139 18.578 7.98 1 97.44 116 ASN B C 1
ATOM 3425 O O . ASN B 1 116 ? 1.912 19.156 6.914 1 97.44 116 ASN B O 1
ATOM 3429 N N . GLY B 1 117 ? 3.26 17.969 8.32 1 98.25 117 GLY B N 1
ATOM 3430 C CA . GLY B 1 117 ? 4.305 17.828 7.32 1 98.25 117 GLY B CA 1
ATOM 3431 C C . GLY B 1 117 ? 5.461 18.797 7.527 1 98.25 117 GLY B C 1
ATOM 3432 O O . GLY B 1 117 ? 5.625 19.359 8.609 1 98.25 117 GLY B O 1
ATOM 3433 N N . ILE B 1 118 ? 6.258 18.938 6.543 1 98.69 118 ILE B N 1
ATOM 3434 C CA . ILE B 1 118 ? 7.453 19.766 6.574 1 98.69 118 ILE B CA 1
ATOM 3435 C C . ILE B 1 118 ? 7.469 20.688 5.355 1 98.69 118 ILE B C 1
ATOM 3437 O O . ILE B 1 118 ? 6.844 20.391 4.336 1 98.69 118 ILE B O 1
ATOM 3441 N N . ALA B 1 119 ? 8.016 21.812 5.547 1 98.31 119 ALA B N 1
ATOM 3442 C CA . ALA B 1 119 ? 8.18 22.812 4.496 1 98.31 119 ALA B CA 1
ATOM 3443 C C . ALA B 1 119 ? 6.828 23.266 3.959 1 98.31 119 ALA B C 1
ATOM 3445 O O . ALA B 1 119 ? 6.719 23.688 2.805 1 98.31 119 ALA B O 1
ATOM 3446 N N . VAL B 1 120 ? 5.824 23.188 4.727 1 98.44 120 VAL B N 1
ATOM 3447 C CA . VAL B 1 120 ? 4.484 23.578 4.293 1 98.44 120 VAL B CA 1
ATOM 3448 C C . VAL B 1 120 ? 4.375 25.109 4.27 1 98.44 120 VAL B C 1
ATOM 3450 O O . VAL B 1 120 ? 3.463 25.656 3.646 1 98.44 120 VAL B O 1
ATOM 3453 N N . GLU B 1 121 ? 5.34 25.812 4.887 1 98.38 121 GLU B N 1
ATOM 3454 C CA . GLU B 1 121 ? 5.312 27.266 5.02 1 98.38 121 GLU B CA 1
ATOM 3455 C C . GLU B 1 121 ? 5.793 27.938 3.744 1 98.38 121 GLU B C 1
ATOM 3457 O O . GLU B 1 121 ? 5.445 29.094 3.479 1 98.38 121 GLU B O 1
ATOM 3462 N N . LYS B 1 122 ? 6.516 27.188 2.916 1 97.94 122 LYS B N 1
ATOM 3463 C CA . LYS B 1 122 ? 7.27 27.766 1.809 1 97.94 122 LYS B CA 1
ATOM 3464 C C . LYS B 1 122 ? 6.34 28.484 0.833 1 97.94 122 LYS B C 1
ATOM 3466 O O . LYS B 1 122 ? 6.617 29.609 0.424 1 97.94 122 LYS B O 1
ATOM 3471 N N . PRO B 1 123 ? 5.219 27.891 0.474 1 97.94 123 PRO B N 1
ATOM 3472 C CA . PRO B 1 123 ? 4.348 28.594 -0.47 1 97.94 123 PRO B CA 1
ATOM 3473 C C . PRO B 1 123 ? 3.775 29.891 0.109 1 97.94 123 PRO B C 1
ATOM 3475 O O . PRO B 1 123 ? 3.57 30.859 -0.623 1 97.94 123 PRO B O 1
ATOM 3478 N N . TYR B 1 124 ? 3.527 29.938 1.389 1 98.5 124 TYR B N 1
ATOM 3479 C CA . TYR B 1 124 ? 3.029 31.141 2.047 1 98.5 124 TYR B CA 1
ATOM 3480 C C . TYR B 1 124 ? 4.113 32.219 2.121 1 98.5 124 TYR B C 1
ATOM 3482 O O . TYR B 1 124 ? 3.852 33.406 1.865 1 98.5 124 TYR B O 1
ATOM 3490 N N . GLN B 1 125 ? 5.273 31.781 2.471 1 98.12 125 GLN B N 1
ATOM 3491 C CA . GLN B 1 125 ? 6.406 32.688 2.545 1 98.12 125 GLN B CA 1
ATOM 3492 C C . GLN B 1 125 ? 6.676 33.344 1.193 1 98.12 125 GLN B C 1
ATOM 3494 O O . GLN B 1 125 ? 6.988 34.531 1.126 1 98.12 125 GLN B O 1
ATOM 3499 N N . ALA B 1 126 ? 6.613 32.562 0.142 1 97.88 126 ALA B N 1
ATOM 3500 C CA . ALA B 1 126 ? 6.895 33.062 -1.209 1 97.88 126 ALA B CA 1
ATOM 3501 C C . ALA B 1 126 ? 5.898 34.125 -1.625 1 97.88 126 ALA B C 1
ATOM 3503 O O . ALA B 1 126 ? 6.27 35.094 -2.275 1 97.88 126 ALA B O 1
ATOM 3504 N N . LEU B 1 127 ? 4.672 33.969 -1.24 1 98.06 127 LEU B N 1
ATOM 3505 C CA . LEU B 1 127 ? 3.625 34.875 -1.683 1 98.06 127 LEU B CA 1
ATOM 3506 C C . LEU B 1 127 ? 3.516 36.094 -0.745 1 98.06 127 LEU B C 1
ATOM 3508 O O . LEU B 1 127 ? 3.107 37.156 -1.162 1 98.06 127 LEU B O 1
ATOM 3512 N N . TYR B 1 128 ? 3.846 35.875 0.553 1 97.94 128 TYR B N 1
ATOM 3513 C CA . TYR B 1 128 ? 3.717 36.906 1.564 1 97.94 128 TYR B CA 1
ATOM 3514 C C . TYR B 1 128 ? 5.016 37.094 2.342 1 97.94 128 TYR B C 1
ATOM 3516 O O . TYR B 1 128 ? 5.039 36.938 3.564 1 97.94 128 TYR B O 1
ATOM 3524 N N . PRO B 1 129 ? 6.094 37.562 1.726 1 96.75 129 PRO B N 1
ATOM 3525 C CA . PRO B 1 129 ? 7.43 37.562 2.328 1 96.75 129 PRO B CA 1
ATOM 3526 C C . PRO B 1 129 ? 7.543 38.531 3.498 1 96.75 129 PRO B C 1
ATOM 3528 O O . PRO B 1 129 ? 8.406 38.375 4.363 1 96.75 129 PRO B O 1
ATOM 3531 N N . ASP B 1 130 ? 6.641 39.531 3.586 1 96.25 130 ASP B N 1
ATOM 3532 C CA . ASP B 1 130 ? 6.805 40.594 4.59 1 96.25 130 ASP B CA 1
ATOM 3533 C C . ASP B 1 130 ? 5.855 40.375 5.77 1 96.25 130 ASP B C 1
ATOM 3535 O O . ASP B 1 130 ? 5.914 41.094 6.762 1 96.25 130 ASP B O 1
ATOM 3539 N N . ASN B 1 131 ? 5.012 39.344 5.684 1 98.5 131 ASN B N 1
ATOM 3540 C CA . ASN B 1 131 ? 4.051 39.062 6.75 1 98.5 131 ASN B CA 1
ATOM 3541 C C . ASN B 1 131 ? 4.652 38.188 7.832 1 98.5 131 ASN B C 1
ATOM 3543 O O . ASN B 1 131 ? 5.5 37.312 7.543 1 98.5 131 ASN B O 1
ATOM 3547 N N . PRO B 1 132 ? 4.223 38.406 9.156 1 98.38 132 PRO B N 1
ATOM 3548 C CA . PRO B 1 132 ? 4.539 37.3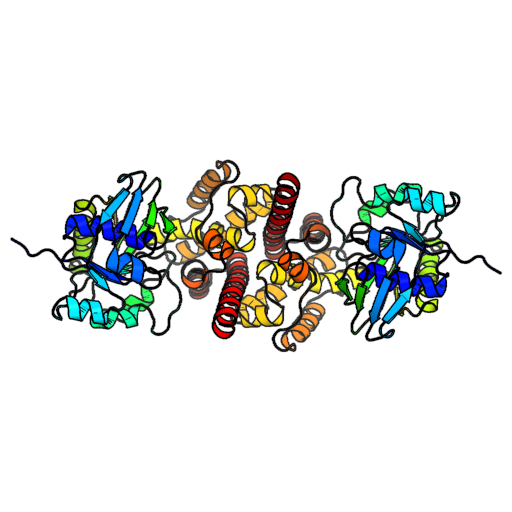75 10.133 1 98.38 132 PRO B CA 1
ATOM 3549 C C . PRO B 1 132 ? 3.969 36 9.734 1 98.38 132 PRO B C 1
ATOM 3551 O O . PRO B 1 132 ? 2.764 35.875 9.492 1 98.38 132 PRO B O 1
ATOM 3554 N N . LEU B 1 133 ? 4.844 35.062 9.602 1 98.81 133 LEU B N 1
ATOM 3555 C CA . LEU B 1 133 ? 4.477 33.719 9.258 1 98.81 133 LEU B CA 1
ATOM 3556 C C . LEU B 1 133 ? 4.82 32.75 10.391 1 98.81 133 LEU B C 1
ATOM 3558 O O . LEU B 1 133 ? 5.988 32.625 10.766 1 98.81 133 LEU B O 1
ATOM 3562 N N . LEU B 1 134 ? 3.754 32.156 10.93 1 98.88 134 LEU B N 1
ATOM 3563 C CA . LEU B 1 134 ? 3.938 31.219 12.039 1 98.88 134 LEU B CA 1
ATOM 3564 C C . LEU B 1 134 ? 3.809 29.766 11.57 1 98.88 134 LEU B C 1
ATOM 3566 O O . LEU B 1 134 ? 2.863 29.422 10.859 1 98.88 134 LEU B O 1
ATOM 3570 N N . SER B 1 135 ? 4.805 28.969 11.875 1 98.81 135 SER B N 1
ATOM 3571 C CA . SER B 1 135 ? 4.746 27.516 11.734 1 98.81 135 SER B CA 1
ATOM 3572 C C . SER B 1 135 ? 4.234 26.859 13.008 1 98.81 135 SER B C 1
ATOM 3574 O O . SER B 1 135 ? 4.77 27.094 14.094 1 98.81 135 SER B O 1
ATOM 3576 N N . CYS B 1 136 ? 3.201 26.062 12.828 1 98.88 136 CYS B N 1
ATOM 3577 C CA . CYS B 1 136 ? 2.596 25.469 14.016 1 98.88 136 CYS B CA 1
ATOM 3578 C C . CYS B 1 136 ? 2.555 23.938 13.891 1 98.88 136 CYS B C 1
ATOM 3580 O O . CYS B 1 136 ? 2.268 23.406 12.812 1 98.88 136 CYS B O 1
ATOM 3582 N N . VAL B 1 137 ? 2.932 23.234 14.953 1 98.69 137 VAL B N 1
ATOM 3583 C CA . VAL B 1 137 ? 2.871 21.781 15.039 1 98.69 137 VAL B CA 1
ATOM 3584 C C . VAL B 1 137 ? 1.764 21.375 16.016 1 98.69 137 VAL B C 1
ATOM 3586 O O . VAL B 1 137 ? 1.838 21.656 17.203 1 98.69 137 VAL B O 1
ATOM 3589 N N . VAL B 1 138 ? 0.819 20.688 15.492 1 98.12 138 VAL B N 1
ATOM 3590 C CA . VAL B 1 138 ? -0.412 20.484 16.25 1 98.12 138 VAL B CA 1
ATOM 3591 C C . VAL B 1 138 ? -0.483 19.047 16.734 1 98.12 138 VAL B C 1
ATOM 3593 O O . VAL B 1 138 ? -0.144 18.109 16 1 98.12 138 VAL B O 1
ATOM 3596 N N . TYR B 1 139 ? -0.724 18.781 17.953 1 96.88 139 TYR B N 1
ATOM 3597 C CA . TYR B 1 139 ? -1.173 17.531 18.547 1 96.88 139 TYR B CA 1
ATOM 3598 C C . TYR B 1 139 ? -2.611 17.641 19.031 1 96.88 139 TYR B C 1
ATOM 3600 O O . TYR B 1 139 ? -2.867 18.188 20.125 1 96.88 139 TYR B O 1
ATOM 3608 N N . LEU B 1 140 ? -3.496 17.203 18.25 1 96 140 LEU B N 1
ATOM 3609 C CA . LEU B 1 140 ? -4.926 17.344 18.5 1 96 140 LEU B CA 1
ATOM 3610 C C . LEU B 1 140 ? -5.715 16.25 17.781 1 96 140 LEU B C 1
ATOM 3612 O O . LEU B 1 140 ? -6.227 16.453 16.688 1 96 140 LEU B O 1
ATOM 3616 N N . PRO B 1 141 ? -5.836 15.039 18.453 1 93.12 141 PRO B N 1
ATOM 3617 C CA . PRO B 1 141 ? -6.668 13.992 17.844 1 93.12 141 PRO B CA 1
ATOM 3618 C C . PRO B 1 141 ? -8.141 14.383 17.766 1 93.12 141 PRO B C 1
ATOM 3620 O O . PRO B 1 141 ? -8.812 14.5 18.797 1 93.12 141 PRO B O 1
ATOM 3623 N N . ALA B 1 142 ? -8.594 14.656 16.578 1 94.25 142 ALA B N 1
ATOM 3624 C CA . ALA B 1 142 ? -9.977 15.047 16.344 1 94.25 142 ALA B CA 1
ATOM 3625 C C . ALA B 1 142 ? -10.523 14.383 15.078 1 94.25 142 ALA B C 1
ATOM 3627 O O . ALA B 1 142 ? -9.781 14.141 14.125 1 94.25 142 ALA B O 1
ATOM 3628 N N . THR B 1 143 ? -11.82 14.086 15.117 1 92.94 143 THR B N 1
ATOM 3629 C CA . THR B 1 143 ? -12.492 13.438 14 1 92.94 143 THR B CA 1
ATOM 3630 C C . THR B 1 143 ? -13.867 14.047 13.766 1 92.94 143 THR B C 1
ATOM 3632 O O . THR B 1 143 ? -14.633 14.242 14.711 1 92.94 143 THR B O 1
ATOM 3635 N N . GLN B 1 144 ? -14.078 14.414 12.562 1 92.81 144 GLN B N 1
ATOM 3636 C CA . GLN B 1 144 ? -15.438 14.82 12.219 1 92.81 144 GLN B CA 1
ATOM 3637 C C . GLN B 1 144 ? -16.344 13.609 12.047 1 92.81 144 GLN B C 1
ATOM 3639 O O . GLN B 1 144 ? -16.141 12.789 11.148 1 92.81 144 GLN B O 1
ATOM 3644 N N . ILE B 1 145 ? -17.344 13.469 12.797 1 93.81 145 ILE B N 1
ATOM 3645 C CA . ILE B 1 145 ? -18.188 12.273 12.805 1 93.81 145 ILE B CA 1
ATOM 3646 C C . ILE B 1 145 ? -19.5 12.562 12.07 1 93.81 145 ILE B C 1
ATOM 3648 O O . ILE B 1 145 ? -20.234 11.641 11.711 1 93.81 145 ILE B O 1
ATOM 3652 N N . ALA B 1 146 ? -19.859 13.75 11.852 1 94 146 ALA B N 1
ATOM 3653 C CA . ALA B 1 146 ? -20.953 14.297 11.055 1 94 146 ALA B CA 1
ATOM 3654 C C . ALA B 1 146 ? -20.641 15.719 10.594 1 94 146 ALA B C 1
ATOM 3656 O O . ALA B 1 146 ? -19.703 16.344 11.086 1 94 146 ALA B O 1
ATOM 3657 N N . PRO B 1 147 ? -21.359 16.156 9.562 1 94.31 147 PRO B N 1
ATOM 3658 C CA . PRO B 1 147 ? -21.078 17.547 9.156 1 94.31 147 PRO B CA 1
ATOM 3659 C C . PRO B 1 147 ? -21.109 18.516 10.32 1 94.31 147 PRO B C 1
ATOM 3661 O O . PRO B 1 147 ? -22.125 18.609 11.023 1 94.31 147 PRO B O 1
ATOM 3664 N N . ALA B 1 148 ? -20.016 19.188 10.602 1 96.75 148 ALA B N 1
ATOM 3665 C CA . ALA B 1 148 ? -19.859 20.25 11.594 1 96.75 148 ALA B CA 1
ATOM 3666 C C . ALA B 1 148 ? -19.922 19.688 13.008 1 96.75 148 ALA B C 1
ATOM 3668 O O . ALA B 1 148 ? -20.141 20.422 13.969 1 96.75 148 ALA B O 1
ATOM 3669 N N . VAL B 1 149 ? -19.812 18.406 13.125 1 97.44 149 VAL B N 1
ATOM 3670 C CA . VAL B 1 149 ? -19.75 17.766 14.438 1 97.44 149 VAL B CA 1
ATOM 3671 C C . VAL B 1 149 ? -18.406 17.031 14.578 1 97.44 149 VAL B C 1
ATOM 3673 O O . VAL B 1 149 ? -18.094 16.125 13.789 1 97.44 149 VAL B O 1
ATOM 3676 N N . VAL B 1 150 ? -17.641 17.406 15.648 1 97.38 150 VAL B N 1
ATOM 3677 C CA . VAL B 1 150 ? -16.297 16.891 15.805 1 97.38 150 VAL B CA 1
ATOM 3678 C C . VAL B 1 150 ? -16.141 16.25 17.188 1 97.38 150 VAL B C 1
ATOM 3680 O O . VAL B 1 150 ? -16.688 16.75 18.172 1 97.38 150 VAL B O 1
ATOM 3683 N N . THR B 1 151 ? -15.477 15.117 17.203 1 96.81 151 THR B N 1
ATOM 3684 C CA . THR B 1 151 ? -15 14.531 18.453 1 96.81 151 THR B CA 1
ATOM 3685 C C . THR B 1 151 ? -13.516 14.797 18.656 1 96.81 151 THR B C 1
ATOM 3687 O O . THR B 1 151 ? -12.742 14.773 17.688 1 96.81 151 THR B O 1
ATOM 3690 N N . HIS B 1 152 ? -13.125 15.141 19.766 1 95.19 152 HIS B N 1
ATOM 3691 C CA . HIS B 1 152 ? -11.75 15.469 20.141 1 95.19 152 HIS B CA 1
ATOM 3692 C C . HIS B 1 152 ? -11.328 14.719 21.391 1 95.19 152 HIS B C 1
ATOM 3694 O O . HIS B 1 152 ? -12.078 14.648 22.375 1 95.19 152 HIS B O 1
ATOM 3700 N N . ARG B 1 153 ? -10.047 14.125 21.297 1 86.75 153 ARG B N 1
ATOM 3701 C CA . ARG B 1 153 ? -9.633 13.266 22.406 1 86.75 153 ARG B CA 1
ATOM 3702 C C . ARG B 1 153 ? -8.242 13.656 22.891 1 86.75 153 ARG B C 1
ATOM 3704 O O . ARG B 1 153 ? -7.398 14.094 22.109 1 86.75 153 ARG B O 1
ATOM 3711 N N . GLU B 1 154 ? -8 13.609 24.156 1 83.19 154 GLU B N 1
ATOM 3712 C CA . GLU B 1 154 ? -6.785 13.312 24.922 1 83.19 154 GLU B CA 1
ATOM 3713 C C . GLU B 1 154 ? -5.879 14.539 25 1 83.19 154 GLU B C 1
ATOM 3715 O O . GLU B 1 154 ? -5.301 14.82 26.047 1 83.19 154 GLU B O 1
ATOM 3720 N N . ILE B 1 155 ? -5.621 15.211 23.984 1 86 155 ILE B N 1
ATOM 3721 C CA . ILE B 1 155 ? -4.566 16.219 24.031 1 86 155 ILE B CA 1
ATOM 3722 C C . ILE B 1 155 ? -4.883 17.344 23.062 1 86 155 ILE B C 1
ATOM 3724 O O . ILE B 1 155 ? -5.445 17.109 21.984 1 86 155 ILE B O 1
ATOM 3728 N N . ALA B 1 156 ? -4.551 18.516 23.516 1 88.69 156 ALA B N 1
ATOM 3729 C CA . ALA B 1 156 ? -4.562 19.703 22.672 1 88.69 156 ALA B CA 1
ATOM 3730 C C . ALA B 1 156 ? -3.324 20.562 22.906 1 88.69 156 ALA B C 1
ATOM 3732 O O . ALA B 1 156 ? -3.309 21.391 23.828 1 88.69 156 ALA B O 1
ATOM 3733 N N . LEU B 1 157 ? -2.305 20.375 22.125 1 97.75 157 LEU B N 1
ATOM 3734 C CA . LEU B 1 157 ? -1.054 21.109 22.25 1 97.75 157 LEU B CA 1
ATOM 3735 C C . LEU B 1 157 ? -0.606 21.656 20.891 1 97.75 157 LEU B C 1
ATOM 3737 O O . LEU B 1 157 ? -0.643 20.953 19.891 1 97.75 157 LEU B O 1
ATOM 3741 N N . LEU B 1 158 ? -0.308 22.922 20.906 1 98.69 158 LEU B N 1
ATOM 3742 C CA . LEU B 1 158 ? 0.184 23.562 19.703 1 98.69 158 LEU B CA 1
ATOM 3743 C C . LEU B 1 158 ? 1.565 24.172 19.922 1 98.69 158 LEU B C 1
ATOM 3745 O O . LEU B 1 158 ? 1.728 25.062 20.766 1 98.69 158 LEU B O 1
ATOM 3749 N N . HIS B 1 159 ? 2.535 23.672 19.188 1 98.88 159 HIS B N 1
ATOM 3750 C CA . HIS B 1 159 ? 3.834 24.344 19.141 1 98.88 159 HIS B CA 1
ATOM 3751 C C . HIS B 1 159 ? 3.838 25.469 18.109 1 98.88 159 HIS B C 1
ATOM 3753 O O . HIS B 1 159 ? 3.305 25.297 17 1 98.88 159 HIS B O 1
ATOM 3759 N N . ILE B 1 160 ? 4.398 26.609 18.516 1 98.88 160 ILE B N 1
ATOM 3760 C CA . ILE B 1 160 ? 4.352 27.781 17.656 1 98.88 160 ILE B CA 1
ATOM 3761 C C . ILE B 1 160 ? 5.758 28.375 17.5 1 98.88 160 ILE B C 1
ATOM 3763 O O . ILE B 1 160 ? 6.512 28.453 18.469 1 98.88 160 ILE B O 1
ATOM 3767 N N . GLY B 1 161 ? 6.113 28.734 16.359 1 98.81 161 GLY B N 1
ATOM 3768 C CA . GLY B 1 161 ? 7.301 29.516 16.078 1 98.81 161 GLY B CA 1
ATOM 3769 C C . GLY B 1 161 ? 7.227 30.25 14.742 1 98.81 161 GLY B C 1
ATOM 3770 O O . GLY B 1 161 ? 6.344 29.984 13.93 1 98.81 161 GLY B O 1
ATOM 3771 N N . THR B 1 162 ? 8.117 31.203 14.562 1 98.62 162 THR B N 1
ATOM 3772 C CA . THR B 1 162 ? 8.141 31.938 13.297 1 98.62 162 THR B CA 1
ATOM 3773 C C . THR B 1 162 ? 8.797 31.109 12.211 1 98.62 162 THR B C 1
ATOM 3775 O O . THR B 1 162 ? 9.586 30.203 12.5 1 98.62 162 THR B O 1
ATOM 3778 N N . TYR B 1 163 ? 8.453 31.297 11.023 1 98.06 163 TYR B N 1
ATOM 3779 C CA . TYR B 1 163 ? 9.148 30.797 9.844 1 98.06 163 TYR B CA 1
ATOM 3780 C C . TYR B 1 163 ? 9.57 31.938 8.93 1 98.06 163 TYR B C 1
ATOM 3782 O O . TYR B 1 163 ? 8.734 32.719 8.469 1 98.06 163 TYR B O 1
ATOM 3790 N N . PRO B 1 164 ? 10.82 32.156 8.633 1 97.38 164 PRO B N 1
ATOM 3791 C CA . PRO B 1 164 ? 11.914 31.344 9.188 1 97.38 164 PRO B CA 1
ATOM 3792 C C . PRO B 1 164 ? 12.148 31.625 10.672 1 97.38 164 PRO B C 1
ATOM 3794 O O . PRO B 1 164 ? 11.57 32.562 11.227 1 97.38 164 PRO B O 1
ATOM 3797 N N . SER B 1 165 ? 12.945 30.781 11.258 1 96.81 165 SER B N 1
ATOM 3798 C CA . SER B 1 165 ? 13.164 30.891 12.695 1 96.81 165 SER B CA 1
ATOM 3799 C C . SER B 1 165 ? 13.93 32.156 13.039 1 96.81 165 SER B C 1
ATOM 3801 O O . SER B 1 165 ? 13.875 32.656 14.172 1 96.81 165 SER B O 1
ATOM 3803 N N . ASN B 1 166 ? 14.648 32.719 12.109 1 96.69 166 ASN B N 1
ATOM 3804 C CA . ASN B 1 166 ? 15.414 33.938 12.352 1 96.69 166 ASN B CA 1
ATOM 3805 C C . ASN B 1 166 ? 14.641 35.188 11.906 1 96.69 166 ASN B C 1
ATOM 3807 O O . ASN B 1 166 ? 15.234 36.156 11.453 1 96.69 166 ASN B O 1
ATOM 3811 N N . ALA B 1 167 ? 13.336 35.125 11.969 1 96.69 167 ALA B N 1
ATOM 3812 C CA . ALA B 1 167 ? 12.484 36.25 11.625 1 96.69 167 ALA B CA 1
ATOM 3813 C C . ALA B 1 167 ? 12.758 37.438 12.539 1 96.69 167 ALA B C 1
ATOM 3815 O O . ALA B 1 167 ? 13.469 37.312 13.539 1 96.69 167 ALA B O 1
ATOM 3816 N N . SER B 1 168 ? 12.242 38.625 12.234 1 96.94 168 SER B N 1
ATOM 3817 C CA . SER B 1 168 ? 12.453 39.875 12.992 1 96.94 168 SER B CA 1
ATOM 3818 C C . SER B 1 168 ? 11.828 39.781 14.383 1 96.94 168 SER B C 1
ATOM 3820 O O . SER B 1 168 ? 10.914 38.969 14.609 1 96.94 168 SER B O 1
ATOM 3822 N N . PRO B 1 169 ? 12.32 40.531 15.289 1 97.56 169 PRO B N 1
ATOM 3823 C CA . PRO B 1 169 ? 11.719 40.562 16.625 1 97.56 169 PRO B CA 1
ATOM 3824 C C . PRO B 1 169 ? 10.219 40.875 16.578 1 97.56 169 PRO B C 1
ATOM 3826 O O . PRO B 1 169 ? 9.461 40.375 17.406 1 97.56 169 PRO B O 1
ATOM 3829 N N . GLU B 1 170 ? 9.875 41.688 15.672 1 97.06 170 GLU B N 1
ATOM 3830 C CA . GLU B 1 170 ? 8.461 42.031 15.516 1 97.06 170 GLU B CA 1
ATOM 3831 C C . GLU B 1 170 ? 7.637 40.812 15.156 1 97.06 170 GLU B C 1
ATOM 3833 O O . GLU B 1 170 ? 6.555 40.594 15.711 1 97.06 170 GLU B O 1
ATOM 3838 N N . HIS B 1 171 ? 8.125 40.031 14.266 1 97.56 171 HIS B N 1
ATOM 3839 C CA . HIS B 1 171 ? 7.434 38.812 13.875 1 97.56 171 HIS B CA 1
ATOM 3840 C C . HIS B 1 171 ? 7.41 37.781 15.023 1 97.56 171 HIS B C 1
ATOM 3842 O O . HIS B 1 171 ? 6.402 37.125 15.234 1 97.56 171 HIS B O 1
ATOM 3848 N N . LYS B 1 172 ? 8.484 37.688 15.719 1 98.06 172 LYS B N 1
ATOM 3849 C CA . LYS B 1 172 ? 8.547 36.781 16.859 1 98.06 172 LYS B CA 1
ATOM 3850 C C . LYS B 1 172 ? 7.535 37.156 17.938 1 98.06 172 LYS B C 1
ATOM 3852 O O . LYS B 1 172 ? 6.961 36.312 18.609 1 98.06 172 LYS B O 1
ATOM 3857 N N . ALA B 1 173 ? 7.367 38.469 18.062 1 98.19 173 ALA B N 1
ATOM 3858 C CA . ALA B 1 173 ? 6.371 38.938 19.016 1 98.19 173 ALA B CA 1
ATOM 3859 C C . ALA B 1 173 ? 4.965 38.5 18.625 1 98.19 173 ALA B C 1
ATOM 3861 O O . ALA B 1 173 ? 4.109 38.281 19.484 1 98.19 173 ALA B O 1
ATOM 3862 N N . ARG B 1 174 ? 4.734 38.375 17.359 1 98.31 174 ARG B N 1
ATOM 3863 C CA . ARG B 1 174 ? 3.43 37.906 16.875 1 98.31 174 ARG B CA 1
ATOM 3864 C C . ARG B 1 174 ? 3.189 36.438 17.266 1 98.31 174 ARG B C 1
ATOM 3866 O O . ARG B 1 174 ? 2.049 36.062 17.516 1 98.31 174 ARG B O 1
ATOM 3873 N N . ALA B 1 175 ? 4.23 35.625 17.312 1 98.69 175 ALA B N 1
ATOM 3874 C CA . ALA B 1 175 ? 4.098 34.281 17.797 1 98.69 175 ALA B CA 1
ATOM 3875 C C . ALA B 1 175 ? 3.627 34.25 19.25 1 98.69 175 ALA B C 1
ATOM 3877 O O . ALA B 1 175 ? 2.738 33.469 19.609 1 98.69 175 ALA B O 1
ATOM 3878 N N . GLU B 1 176 ? 4.203 35.125 20.031 1 98.56 176 GLU B N 1
ATOM 3879 C CA . GLU B 1 176 ? 3.809 35.25 21.422 1 98.56 176 GLU B CA 1
ATOM 3880 C C . GLU B 1 176 ? 2.367 35.719 21.547 1 98.56 176 GLU B C 1
ATOM 3882 O O . GLU B 1 176 ? 1.608 35.219 22.391 1 98.56 176 GLU B O 1
ATOM 3887 N N . SER B 1 177 ? 2.051 36.688 20.75 1 98.5 177 SER B N 1
ATOM 3888 C CA . SER B 1 177 ? 0.699 37.25 20.781 1 98.5 177 SER B CA 1
ATOM 3889 C C . SER B 1 177 ? -0.332 36.188 20.391 1 98.5 177 SER B C 1
ATOM 3891 O O . SER B 1 177 ? -1.398 36.094 21 1 98.5 177 SER B O 1
ATOM 3893 N N . PHE B 1 178 ? -0.036 35.469 19.406 1 98.69 178 PHE B N 1
ATOM 3894 C CA . PHE B 1 178 ? -0.931 34.406 18.969 1 98.69 178 PHE B CA 1
ATOM 3895 C C . PHE B 1 178 ? -1.086 33.344 20.047 1 98.69 178 PHE B C 1
ATOM 3897 O O . PHE B 1 178 ? -2.193 32.875 20.297 1 98.69 178 PHE B O 1
ATOM 3904 N N . SER B 1 179 ? 0.026 32.938 20.641 1 98.81 179 SER B N 1
ATOM 3905 C CA . SER B 1 179 ? 0.01 32 21.766 1 98.81 179 SER B CA 1
ATOM 3906 C C . SER B 1 179 ? -0.899 32.5 22.891 1 98.81 179 SER B C 1
ATOM 3908 O O . SER B 1 179 ? -1.733 31.734 23.391 1 98.81 179 SER B O 1
ATOM 3910 N N . ARG B 1 180 ? -0.771 33.75 23.266 1 98.5 180 ARG B N 1
ATOM 3911 C CA . ARG B 1 180 ? -1.598 34.312 24.312 1 98.5 180 ARG B CA 1
ATOM 3912 C C . ARG B 1 180 ? -3.074 34.281 23.938 1 98.5 180 ARG B C 1
ATOM 3914 O O . ARG B 1 180 ? -3.932 34.031 24.781 1 98.5 180 ARG B O 1
ATOM 3921 N N . LEU B 1 181 ? -3.326 34.594 22.734 1 98.25 181 LEU B N 1
ATOM 3922 C CA . LEU B 1 181 ? -4.695 34.594 22.234 1 98.25 181 LEU B CA 1
ATOM 3923 C C . LEU B 1 181 ? -5.316 33.219 22.375 1 98.25 181 LEU B C 1
ATOM 3925 O O . LEU B 1 181 ? -6.434 33.062 22.875 1 98.25 181 LEU B O 1
ATOM 3929 N N . LEU B 1 182 ? -4.613 32.188 21.906 1 98.56 182 LEU B N 1
ATOM 3930 C CA . LEU B 1 182 ? -5.102 30.812 21.984 1 98.56 182 LEU B CA 1
ATOM 3931 C C . LEU B 1 182 ? -5.27 30.375 23.438 1 98.56 182 LEU B C 1
ATOM 3933 O O . LEU B 1 182 ? -6.27 29.75 23.781 1 98.56 182 LEU B O 1
ATOM 3937 N N . ASN B 1 183 ? -4.316 30.734 24.234 1 98.38 183 ASN B N 1
ATOM 3938 C CA . ASN B 1 183 ? -4.387 30.375 25.656 1 98.38 183 ASN B CA 1
ATOM 3939 C C . ASN B 1 183 ? -5.562 31.047 26.344 1 98.38 183 ASN B C 1
ATOM 3941 O O . ASN B 1 183 ? -6.18 30.469 27.25 1 98.38 183 ASN B O 1
ATOM 3945 N N . ALA B 1 184 ? -5.84 32.25 25.953 1 97.81 184 ALA B N 1
ATOM 3946 C CA . ALA B 1 184 ? -6.98 32.969 26.516 1 97.81 184 ALA B CA 1
ATOM 3947 C C . ALA B 1 184 ? -8.289 32.25 26.203 1 97.81 184 ALA B C 1
ATOM 3949 O O . ALA B 1 184 ? -9.25 32.344 26.969 1 97.81 184 ALA B O 1
ATOM 3950 N N . GLY B 1 185 ? -8.32 31.516 25.141 1 97.19 185 GLY B N 1
ATOM 3951 C CA . GLY B 1 185 ? -9.492 30.75 24.75 1 97.19 185 GLY B CA 1
ATOM 3952 C C . GLY B 1 185 ? -9.523 29.359 25.328 1 97.19 185 GLY B C 1
ATOM 3953 O O . GLY B 1 185 ? -10.445 28.578 25.062 1 97.19 185 GLY B O 1
ATOM 3954 N N . GLY B 1 186 ? -8.484 29.031 26.047 1 96.62 186 GLY B N 1
ATOM 3955 C CA . GLY B 1 186 ? -8.438 27.734 26.703 1 96.62 186 GLY B CA 1
ATOM 3956 C C . GLY B 1 186 ? -7.5 26.75 26.031 1 96.62 186 GLY B C 1
ATOM 3957 O O . GLY B 1 186 ? -7.434 25.578 26.406 1 96.62 186 GLY B O 1
ATOM 3958 N N . GLY B 1 187 ? -6.77 27.172 25.031 1 96.62 187 GLY B N 1
ATOM 3959 C CA . GLY B 1 187 ? -5.797 26.328 24.375 1 96.62 187 GLY B CA 1
ATOM 3960 C C . GLY B 1 187 ? -4.512 26.156 25.156 1 96.62 187 GLY B C 1
ATOM 3961 O O . GLY B 1 187 ? -4.355 26.75 26.234 1 96.62 187 GLY B O 1
ATOM 3962 N N . ARG B 1 188 ? -3.688 25.25 24.719 1 97.88 188 ARG B N 1
ATOM 3963 C CA . ARG B 1 188 ? -2.348 25.031 25.266 1 97.88 188 ARG B CA 1
ATOM 3964 C C . ARG B 1 188 ? -1.29 25.188 24.172 1 97.88 188 ARG B C 1
ATOM 3966 O O . ARG B 1 188 ? -1.338 24.5 23.156 1 97.88 188 ARG B O 1
ATOM 3973 N N . THR B 1 189 ? -0.372 26.094 24.422 1 98.62 189 THR B N 1
ATOM 3974 C CA . THR B 1 189 ? 0.616 26.375 23.391 1 98.62 189 THR B CA 1
ATOM 3975 C C . THR B 1 189 ? 2.021 26.422 23.984 1 98.62 189 THR B C 1
ATOM 3977 O O . THR B 1 189 ? 2.186 26.578 25.188 1 98.62 189 THR B O 1
ATOM 3980 N N . GLN B 1 190 ? 2.992 26.188 23.25 1 98.75 190 GLN B N 1
ATOM 3981 C CA . GLN B 1 190 ? 4.406 26.391 23.547 1 98.75 190 GLN B CA 1
ATOM 3982 C C . GLN B 1 190 ? 5.105 27.141 22.406 1 98.75 190 GLN B C 1
ATOM 3984 O O . GLN B 1 190 ? 5.066 26.703 21.25 1 98.75 190 GLN B O 1
ATOM 3989 N N . VAL B 1 191 ? 5.684 28.25 22.734 1 98.75 191 VAL B N 1
ATOM 3990 C CA . VAL B 1 191 ? 6.402 29.047 21.75 1 98.75 191 VAL B CA 1
ATOM 3991 C C . VAL B 1 191 ? 7.871 28.641 21.734 1 98.75 191 VAL B C 1
ATOM 3993 O O . VAL B 1 191 ? 8.477 28.422 22.781 1 98.75 191 VAL B O 1
ATOM 3996 N N . HIS B 1 192 ? 8.406 28.469 20.531 1 98.56 192 HIS B N 1
ATOM 3997 C CA . HIS B 1 192 ? 9.789 28.047 20.344 1 98.56 192 HIS B CA 1
ATOM 3998 C C . HIS B 1 192 ? 10.586 29.078 19.562 1 98.56 192 HIS B C 1
ATOM 4000 O O . HIS B 1 192 ? 10.039 29.734 18.672 1 98.56 192 HIS B O 1
ATOM 4006 N N . GLU B 1 193 ? 11.844 29.188 19.875 1 97.25 193 GLU B N 1
ATOM 4007 C CA . GLU B 1 193 ? 12.742 29.969 19.031 1 97.25 193 GLU B CA 1
ATOM 4008 C C . GLU B 1 193 ? 12.836 29.375 17.625 1 97.25 193 GLU B C 1
ATOM 4010 O O . GLU B 1 193 ? 12.805 30.109 16.641 1 97.25 193 GLU B O 1
ATOM 4015 N N . ASP B 1 194 ? 13 28.078 17.594 1 97.81 194 ASP B N 1
ATOM 4016 C CA . ASP B 1 194 ? 12.953 27.328 16.344 1 97.81 194 ASP B CA 1
ATOM 4017 C C . ASP B 1 194 ? 12 26.141 16.453 1 97.81 194 ASP B C 1
ATOM 4019 O O . ASP B 1 194 ? 12.359 25.109 17.031 1 97.81 194 ASP B O 1
ATOM 4023 N N . VAL B 1 195 ? 10.859 26.297 15.867 1 98.25 195 VAL B N 1
ATOM 4024 C CA . VAL B 1 195 ? 9.789 25.312 16 1 98.25 195 VAL B CA 1
ATOM 4025 C C . VAL B 1 195 ? 10.047 24.141 15.055 1 98.25 195 VAL B C 1
ATOM 4027 O O . VAL B 1 195 ? 9.43 23.078 15.188 1 98.25 195 VAL B O 1
ATOM 4030 N N . GLN B 1 196 ? 11.047 24.25 14.156 1 98.06 196 GLN B N 1
ATOM 4031 C CA . GLN B 1 196 ? 11.289 23.219 13.156 1 98.06 196 GLN B CA 1
ATOM 4032 C C . GLN B 1 196 ? 11.742 21.922 13.805 1 98.06 196 GLN B C 1
ATOM 4034 O O . GLN B 1 196 ? 11.492 20.828 13.273 1 98.06 196 GLN B O 1
ATOM 4039 N N . THR B 1 197 ? 12.344 22.016 15.008 1 97.06 197 THR B N 1
ATOM 4040 C CA . THR B 1 197 ? 12.719 20.812 15.75 1 97.06 197 THR B CA 1
ATOM 4041 C C . THR B 1 197 ? 11.484 19.969 16.047 1 97.06 197 THR B C 1
ATOM 4043 O O . THR B 1 197 ? 11.508 18.75 15.859 1 97.06 197 THR B O 1
ATOM 4046 N N . GLU B 1 198 ? 10.492 20.672 16.516 1 97.19 198 GLU B N 1
ATOM 4047 C CA . GLU B 1 198 ? 9.25 19.969 16.797 1 97.19 198 GLU B CA 1
ATOM 4048 C C . GLU B 1 198 ? 8.617 19.406 15.531 1 97.19 198 GLU B C 1
ATOM 4050 O O . GLU B 1 198 ? 8.016 18.328 15.547 1 97.19 198 GLU B O 1
ATOM 4055 N N . ARG B 1 199 ? 8.734 20.141 14.461 1 97.88 199 ARG B N 1
ATOM 4056 C CA . ARG B 1 199 ? 8.164 19.703 13.188 1 97.88 199 ARG B CA 1
ATOM 4057 C C . ARG B 1 199 ? 8.859 18.453 12.68 1 97.88 199 ARG B C 1
ATOM 4059 O O . ARG B 1 199 ? 8.195 17.5 12.258 1 97.88 199 ARG B O 1
ATOM 4066 N N . TRP B 1 200 ? 10.18 18.375 12.758 1 98 200 TRP B N 1
ATOM 4067 C CA . TRP B 1 200 ? 10.945 17.219 12.336 1 98 200 TRP B CA 1
ATOM 4068 C C . TRP B 1 200 ? 10.641 16.016 13.227 1 98 200 TRP B C 1
ATOM 4070 O O . TRP B 1 200 ? 10.539 14.883 12.75 1 98 200 TRP B O 1
ATOM 4080 N N . SER B 1 201 ? 10.523 16.297 14.516 1 96.56 201 SER B N 1
ATOM 4081 C CA . SER B 1 201 ? 10.219 15.234 15.461 1 96.56 201 SER B CA 1
ATOM 4082 C C . SER B 1 201 ? 8.875 14.578 15.148 1 96.56 201 SER B C 1
ATOM 4084 O O . SER B 1 201 ? 8.766 13.352 15.109 1 96.56 201 SER B O 1
ATOM 4086 N N . LYS B 1 202 ? 7.914 15.359 14.93 1 96.88 202 LYS B N 1
ATOM 4087 C CA . LYS B 1 202 ? 6.598 14.836 14.586 1 96.88 202 LYS B CA 1
ATOM 4088 C C . LYS B 1 202 ? 6.609 14.172 13.211 1 96.88 202 LYS B C 1
ATOM 4090 O O . LYS B 1 202 ? 5.922 13.172 12.992 1 96.88 202 LYS B O 1
ATOM 4095 N N . LEU B 1 203 ? 7.391 14.742 12.273 1 98.06 203 LEU B N 1
ATOM 4096 C CA . LEU B 1 203 ? 7.465 14.195 10.922 1 98.06 203 LEU B CA 1
ATOM 4097 C C . LEU B 1 203 ? 8.047 12.789 10.945 1 98.06 203 LEU B C 1
ATOM 4099 O O . LEU B 1 203 ? 7.645 11.93 10.156 1 98.06 203 LEU B O 1
ATOM 4103 N N . ALA B 1 204 ? 9.055 12.586 11.812 1 96.88 204 ALA B N 1
ATOM 4104 C CA . ALA B 1 204 ? 9.656 11.258 11.922 1 96.88 204 ALA B CA 1
ATOM 4105 C C . ALA B 1 204 ? 8.602 10.195 12.195 1 96.88 204 ALA B C 1
ATOM 4107 O O . ALA B 1 204 ? 8.672 9.094 11.641 1 96.88 204 ALA B O 1
ATOM 4108 N N . VAL B 1 205 ? 7.629 10.57 12.953 1 96.31 205 VAL B N 1
ATOM 4109 C CA . VAL B 1 205 ? 6.551 9.656 13.297 1 96.31 205 VAL B CA 1
ATOM 4110 C C . VAL B 1 205 ? 5.52 9.617 12.172 1 96.31 205 VAL B C 1
ATOM 4112 O O . VAL B 1 205 ? 5.172 8.539 11.672 1 96.31 205 VAL B O 1
ATOM 4115 N N . ASN B 1 206 ? 5.113 10.742 11.688 1 97.44 206 ASN B N 1
ATOM 4116 C CA . ASN B 1 206 ? 4.023 10.836 10.719 1 97.44 206 ASN B CA 1
ATOM 4117 C C . ASN B 1 206 ? 4.422 10.25 9.367 1 97.44 206 ASN B C 1
ATOM 4119 O O . ASN B 1 206 ? 3.629 9.547 8.734 1 97.44 206 ASN B O 1
ATOM 4123 N N . ALA B 1 207 ? 5.645 10.531 8.945 1 98.44 207 ALA B N 1
ATOM 4124 C CA . ALA B 1 207 ? 6.059 10.133 7.602 1 98.44 207 ALA B CA 1
ATOM 4125 C C . ALA B 1 207 ? 6.426 8.648 7.555 1 98.44 207 ALA B C 1
ATOM 4127 O O . ALA B 1 207 ? 6.551 8.07 6.473 1 98.44 207 ALA B O 1
ATOM 4128 N N . SER B 1 208 ? 6.582 8.07 8.734 1 98.31 208 SER B N 1
ATOM 4129 C CA . SER B 1 208 ? 6.789 6.629 8.797 1 98.31 208 SER B CA 1
ATOM 4130 C C . SER B 1 208 ? 5.461 5.891 8.945 1 98.31 208 SER B C 1
ATOM 4132 O O . SER B 1 208 ? 5.094 5.09 8.078 1 98.31 208 SER B O 1
ATOM 4134 N N . TRP B 1 209 ? 4.656 6.289 9.898 1 98.12 209 TRP B N 1
ATOM 4135 C CA . TRP B 1 209 ? 3.455 5.535 10.25 1 98.12 209 TRP B CA 1
ATOM 4136 C C . TRP B 1 209 ? 2.318 5.84 9.281 1 98.12 209 TRP B C 1
ATOM 4138 O O . TRP B 1 209 ? 1.587 4.938 8.867 1 98.12 209 TRP B O 1
ATOM 4148 N N . ASN B 1 210 ? 2.084 7.082 8.945 1 98.56 210 ASN B N 1
ATOM 4149 C CA . ASN B 1 210 ? 0.921 7.461 8.148 1 98.56 210 ASN B CA 1
ATOM 4150 C C . ASN B 1 210 ? 0.883 6.711 6.824 1 98.56 210 ASN B C 1
ATOM 4152 O O . ASN B 1 210 ? -0.079 5.996 6.535 1 98.56 210 ASN B O 1
ATOM 4156 N N . PRO B 1 211 ? 1.969 6.832 5.98 1 98.88 211 PRO B N 1
ATOM 4157 C CA . PRO B 1 211 ? 1.888 6.148 4.688 1 98.88 211 PRO B CA 1
ATOM 4158 C C . PRO B 1 211 ? 1.895 4.629 4.816 1 98.88 211 PRO B C 1
ATOM 4160 O O . PRO B 1 211 ? 1.226 3.936 4.047 1 98.88 211 PRO B O 1
ATOM 4163 N N . VAL B 1 212 ? 2.648 4.062 5.793 1 98.88 212 VAL B N 1
ATOM 4164 C CA . VAL B 1 212 ? 2.73 2.617 5.984 1 98.88 212 VAL B CA 1
ATOM 4165 C C . VAL B 1 212 ? 1.356 2.064 6.352 1 98.88 212 VAL B C 1
ATOM 4167 O O . VAL B 1 212 ? 0.907 1.067 5.785 1 98.88 212 VAL B O 1
ATOM 4170 N N . CYS B 1 213 ? 0.673 2.744 7.23 1 98.75 213 CYS B N 1
ATOM 4171 C CA . CYS B 1 213 ? -0.644 2.301 7.676 1 98.75 213 CYS B CA 1
ATOM 4172 C C . CYS B 1 213 ? -1.68 2.477 6.57 1 98.75 213 CYS B C 1
ATOM 4174 O O . CYS B 1 213 ? -2.566 1.636 6.406 1 98.75 213 CYS B O 1
ATOM 4176 N N . ALA B 1 214 ? -1.562 3.521 5.84 1 98.81 214 ALA B N 1
ATOM 4177 C CA . ALA B 1 214 ? -2.482 3.752 4.73 1 98.81 214 ALA B CA 1
ATOM 4178 C C . ALA B 1 214 ? -2.312 2.688 3.648 1 98.81 214 ALA B C 1
ATOM 4180 O O . ALA B 1 214 ? -3.295 2.111 3.178 1 98.81 214 ALA B O 1
ATOM 4181 N N . LEU B 1 215 ? -1.07 2.422 3.293 1 98.88 215 LEU B N 1
ATOM 4182 C CA . LEU B 1 215 ? -0.763 1.459 2.242 1 98.88 215 LEU B CA 1
ATOM 4183 C C . LEU B 1 215 ? -1.166 0.049 2.662 1 98.88 215 LEU B C 1
ATOM 4185 O O . LEU B 1 215 ? -1.684 -0.721 1.851 1 98.88 215 LEU B O 1
ATOM 4189 N N . SER B 1 216 ? -0.956 -0.3 3.908 1 98.75 216 SER B N 1
ATOM 4190 C CA . SER B 1 216 ? -1.209 -1.654 4.387 1 98.75 216 SER B CA 1
ATOM 4191 C C . SER B 1 216 ? -2.631 -1.795 4.922 1 98.75 216 SER B C 1
ATOM 4193 O O . SER B 1 216 ? -3.055 -2.891 5.293 1 98.75 216 SER B O 1
ATOM 4195 N N . ARG B 1 217 ? -3.334 -0.681 5.008 1 98.19 217 ARG B N 1
ATOM 4196 C CA . ARG B 1 217 ? -4.684 -0.651 5.562 1 98.19 217 ARG B CA 1
ATOM 4197 C C . ARG B 1 217 ? -4.715 -1.274 6.953 1 98.19 217 ARG B C 1
ATOM 4199 O O . ARG B 1 217 ? -5.594 -2.084 7.258 1 98.19 217 ARG B O 1
ATOM 4206 N N . SER B 1 218 ? -3.748 -0.914 7.723 1 97.62 218 SER B N 1
ATOM 4207 C CA . SER B 1 218 ? -3.594 -1.464 9.062 1 97.62 218 SER B CA 1
ATOM 4208 C C . SER B 1 218 ? -3.291 -0.367 10.078 1 97.62 218 SER B C 1
ATOM 4210 O O . SER B 1 218 ? -2.576 0.589 9.773 1 97.62 218 SER B O 1
ATOM 4212 N N . ARG B 1 219 ? -3.838 -0.542 11.273 1 97.19 219 ARG B N 1
ATOM 4213 C CA . ARG B 1 219 ? -3.379 0.288 12.375 1 97.19 219 ARG B CA 1
ATOM 4214 C C . ARG B 1 219 ? -1.928 -0.022 12.727 1 97.19 219 ARG B C 1
ATOM 4216 O O . ARG B 1 219 ? -1.365 -1.009 12.25 1 97.19 219 ARG B O 1
ATOM 4223 N N . ASP B 1 220 ? -1.276 0.798 13.531 1 96.94 220 ASP B N 1
ATOM 4224 C CA . ASP B 1 220 ? 0.157 0.685 13.789 1 96.94 220 ASP B CA 1
ATOM 4225 C C . ASP B 1 220 ? 0.49 -0.634 14.477 1 96.94 220 ASP B C 1
ATOM 4227 O O . ASP B 1 220 ? 1.378 -1.367 14.039 1 96.94 220 ASP B O 1
ATOM 4231 N N . ALA B 1 221 ? -0.265 -0.995 15.508 1 96.88 221 ALA B N 1
ATOM 4232 C CA . ALA B 1 221 ? 0.016 -2.242 16.219 1 96.88 221 ALA B CA 1
ATOM 4233 C C . ALA B 1 221 ? -0.284 -3.451 15.328 1 96.88 221 ALA B C 1
ATOM 4235 O O . ALA B 1 221 ? 0.418 -4.461 15.398 1 96.88 221 ALA B O 1
ATOM 4236 N N . GLN B 1 222 ? -1.311 -3.41 14.547 1 97.5 222 GLN B N 1
ATOM 4237 C CA . GLN B 1 222 ? -1.642 -4.484 13.617 1 97.5 222 GLN B CA 1
ATOM 4238 C C . GLN B 1 222 ? -0.535 -4.68 12.586 1 97.5 222 GLN B C 1
ATOM 4240 O O . GLN B 1 222 ? -0.198 -5.809 12.234 1 97.5 222 GLN B O 1
ATOM 4245 N N . PHE B 1 223 ? -0.001 -3.539 12.125 1 98.5 223 PHE B N 1
ATOM 4246 C CA . PHE B 1 223 ? 1.104 -3.615 11.18 1 98.5 223 PHE B CA 1
ATOM 4247 C C . PHE B 1 223 ? 2.295 -4.344 11.797 1 98.5 223 PHE B C 1
ATOM 4249 O O . PHE B 1 223 ? 2.861 -5.25 11.18 1 98.5 223 PHE B O 1
ATOM 4256 N N . LEU B 1 224 ? 2.648 -3.947 12.984 1 97.69 224 LEU B N 1
ATOM 4257 C CA . LEU B 1 224 ? 3.799 -4.535 13.656 1 97.69 224 LEU B CA 1
ATOM 4258 C C . LEU B 1 224 ? 3.586 -6.027 13.891 1 97.69 224 LEU B C 1
ATOM 4260 O O . LEU B 1 224 ? 4.539 -6.809 13.859 1 97.69 224 LEU B O 1
ATOM 4264 N N . ALA B 1 225 ? 2.387 -6.414 14.047 1 96.94 225 ALA B N 1
ATOM 4265 C CA . ALA B 1 225 ? 2.068 -7.805 14.375 1 96.94 225 ALA B CA 1
ATOM 4266 C C . ALA B 1 225 ? 1.965 -8.656 13.109 1 96.94 225 ALA B C 1
ATOM 4268 O O . ALA B 1 225 ? 1.933 -9.883 13.18 1 96.94 225 ALA B O 1
ATOM 4269 N N . SER B 1 226 ? 1.943 -8.07 11.945 1 97.44 226 SER B N 1
ATOM 4270 C CA . SER B 1 226 ? 1.626 -8.758 10.695 1 97.44 226 SER B CA 1
ATOM 4271 C C . SER B 1 226 ? 2.811 -9.578 10.195 1 97.44 226 SER B C 1
ATOM 4273 O O . SER B 1 226 ? 2.652 -10.445 9.336 1 97.44 226 SER B O 1
ATOM 4275 N N . SER B 1 227 ? 3.973 -9.336 10.648 1 97.62 227 SER B N 1
ATOM 4276 C CA . SER B 1 227 ? 5.188 -10.055 10.281 1 97.62 227 SER B CA 1
ATOM 4277 C C . SER B 1 227 ? 6.23 -9.977 11.391 1 97.62 227 SER B C 1
ATOM 4279 O O . SER B 1 227 ? 6.078 -9.203 12.336 1 97.62 227 SER B O 1
ATOM 4281 N N . PRO B 1 228 ? 7.297 -10.766 11.305 1 96.69 228 PRO B N 1
ATOM 4282 C CA . PRO B 1 228 ? 8.359 -10.688 12.312 1 96.69 228 PRO B CA 1
ATOM 4283 C C . PRO B 1 228 ? 8.977 -9.297 12.414 1 96.69 228 PRO B C 1
ATOM 4285 O O . PRO B 1 228 ? 8.984 -8.547 11.438 1 96.69 228 PRO B O 1
ATOM 4288 N N . PRO B 1 229 ? 9.492 -8.898 13.594 1 95.56 229 PRO B N 1
ATOM 4289 C CA . PRO B 1 229 ? 10.023 -7.559 13.82 1 95.56 229 PRO B CA 1
ATOM 4290 C C . PRO B 1 229 ? 11.117 -7.184 12.828 1 95.56 229 PRO B C 1
ATOM 4292 O O . PRO B 1 229 ? 11.273 -6.008 12.492 1 95.56 229 PRO B O 1
ATOM 4295 N N . GLU B 1 230 ? 11.773 -8.172 12.32 1 96.44 230 GLU B N 1
ATOM 4296 C CA . GLU B 1 230 ? 12.859 -7.906 11.383 1 96.44 230 GLU B CA 1
ATOM 4297 C C . GLU B 1 230 ? 12.344 -7.301 10.086 1 96.44 230 GLU B C 1
ATOM 4299 O O . GLU B 1 230 ? 13.109 -6.75 9.297 1 96.44 230 GLU B O 1
ATOM 4304 N N . TYR B 1 231 ? 11.008 -7.445 9.906 1 97.88 231 TYR B N 1
ATOM 4305 C CA . TYR B 1 231 ? 10.438 -6.875 8.688 1 97.88 231 TYR B CA 1
ATOM 4306 C C . TYR B 1 231 ? 9.625 -5.621 9 1 97.88 231 TYR B C 1
ATOM 4308 O O . TYR B 1 231 ? 10.062 -4.508 8.711 1 97.88 231 TYR B O 1
ATOM 4316 N N . ALA B 1 232 ? 8.484 -5.809 9.734 1 97.94 232 ALA B N 1
ATOM 4317 C CA . ALA B 1 232 ? 7.562 -4.703 9.977 1 97.94 232 ALA B CA 1
ATOM 4318 C C . ALA B 1 232 ? 8.211 -3.613 10.82 1 97.94 232 ALA B C 1
ATOM 4320 O O . ALA B 1 232 ? 8.25 -2.447 10.422 1 97.94 232 ALA B O 1
ATOM 4321 N N . LEU B 1 233 ? 8.758 -4.02 11.969 1 97.19 233 LEU B N 1
ATOM 4322 C CA . LEU B 1 233 ? 9.383 -3.053 12.859 1 97.19 233 LEU B CA 1
ATOM 4323 C C . LEU B 1 233 ? 10.602 -2.414 12.203 1 97.19 233 LEU B C 1
ATOM 4325 O O . LEU B 1 233 ? 10.828 -1.211 12.352 1 97.19 233 LEU B O 1
ATOM 4329 N N . ASN B 1 234 ? 11.352 -3.174 11.547 1 97.38 234 ASN B N 1
ATOM 4330 C CA . ASN B 1 234 ? 12.555 -2.664 10.906 1 97.38 234 ASN B CA 1
ATOM 4331 C C . ASN B 1 234 ? 12.219 -1.651 9.812 1 97.38 234 ASN B C 1
ATOM 4333 O O . ASN B 1 234 ? 12.961 -0.689 9.602 1 97.38 234 ASN B O 1
ATOM 4337 N N . LEU B 1 235 ? 11.156 -1.899 9.055 1 98.5 235 LEU B N 1
ATOM 4338 C CA . LEU B 1 235 ? 10.75 -0.92 8.055 1 98.5 235 LEU B CA 1
ATOM 4339 C C . LEU B 1 235 ? 10.484 0.438 8.695 1 98.5 235 LEU B C 1
ATOM 4341 O O . LEU B 1 235 ? 10.977 1.462 8.211 1 98.5 235 LEU B O 1
ATOM 4345 N N . ILE B 1 236 ? 9.781 0.47 9.805 1 98.38 236 ILE B N 1
ATOM 4346 C CA . ILE B 1 236 ? 9.438 1.71 10.492 1 98.38 236 ILE B CA 1
ATOM 4347 C C . ILE B 1 236 ? 10.703 2.381 11.008 1 98.38 236 ILE B C 1
ATOM 4349 O O . ILE B 1 236 ? 10.906 3.58 10.812 1 98.38 236 ILE B O 1
ATOM 4353 N N . LYS B 1 237 ? 11.547 1.597 11.617 1 97.62 237 LYS B N 1
ATOM 4354 C CA . LYS B 1 237 ? 12.797 2.125 12.156 1 97.62 237 LYS B CA 1
ATOM 4355 C C . LYS B 1 237 ? 13.656 2.723 11.047 1 97.62 237 LYS B C 1
ATOM 4357 O O . LYS B 1 237 ? 14.258 3.785 11.227 1 97.62 237 LYS B O 1
ATOM 4362 N N . SER B 1 238 ? 13.727 1.996 9.953 1 98.19 238 SER B N 1
ATOM 4363 C CA . SER B 1 238 ? 14.547 2.449 8.836 1 98.19 238 SER B CA 1
ATOM 4364 C C . SER B 1 238 ? 14 3.742 8.234 1 98.19 238 SER B C 1
ATOM 4366 O O . SER B 1 238 ? 14.773 4.637 7.871 1 98.19 238 SER B O 1
ATOM 4368 N N . LEU B 1 239 ? 12.719 3.826 8.102 1 98.62 239 LEU B N 1
ATOM 4369 C CA . LEU B 1 239 ? 12.094 5.051 7.609 1 98.62 239 LEU B CA 1
ATOM 4370 C C . LEU B 1 239 ? 12.391 6.223 8.539 1 98.62 239 LEU B C 1
ATOM 4372 O O . LEU B 1 239 ? 12.797 7.293 8.086 1 98.62 239 LEU B O 1
ATOM 4376 N N . MET B 1 240 ? 12.188 6.008 9.844 1 98.38 240 MET B N 1
ATOM 4377 C CA . MET B 1 240 ? 12.461 7.062 10.82 1 98.38 240 MET B CA 1
ATOM 4378 C C . MET B 1 240 ? 13.93 7.484 10.773 1 98.38 240 MET B C 1
ATOM 4380 O O . MET B 1 240 ? 14.242 8.664 10.922 1 98.38 240 MET B O 1
ATOM 4384 N N . THR B 1 241 ? 14.766 6.527 10.562 1 98.25 241 THR B N 1
ATOM 4385 C CA . THR B 1 241 ? 16.203 6.805 10.484 1 98.25 241 THR B CA 1
ATOM 4386 C C . THR B 1 241 ? 16.531 7.645 9.25 1 98.25 241 THR B C 1
ATOM 4388 O O . THR B 1 241 ? 17.328 8.57 9.32 1 98.25 241 THR B O 1
ATOM 4391 N N . GLU B 1 242 ? 15.953 7.266 8.086 1 98.62 242 GLU B N 1
ATOM 4392 C CA . GLU B 1 242 ? 16.141 8.078 6.887 1 98.62 242 GLU B CA 1
ATOM 4393 C C . GLU B 1 242 ? 15.672 9.516 7.113 1 98.62 242 GLU B C 1
ATOM 4395 O O . GLU B 1 242 ? 16.359 10.469 6.742 1 98.62 242 GLU B O 1
ATOM 4400 N N . ILE B 1 243 ? 14.539 9.703 7.75 1 98.56 243 ILE B N 1
ATOM 4401 C CA . ILE B 1 243 ? 13.984 11.031 8.008 1 98.56 243 ILE B CA 1
ATOM 4402 C C . ILE B 1 243 ? 14.898 11.789 8.961 1 98.56 243 ILE B C 1
ATOM 4404 O O . ILE B 1 243 ? 15.164 12.977 8.766 1 98.56 243 ILE B O 1
ATOM 4408 N N . ALA B 1 244 ? 15.352 11.109 10 1 98.25 244 ALA B N 1
ATOM 4409 C CA . ALA B 1 244 ? 16.297 11.719 10.938 1 98.25 244 ALA B CA 1
ATOM 4410 C C . ALA B 1 244 ? 17.547 12.195 10.219 1 98.25 244 ALA B C 1
ATOM 4412 O O . ALA B 1 244 ? 18.062 13.273 10.508 1 98.25 244 ALA B O 1
ATOM 4413 N N . SER B 1 245 ? 18.031 11.375 9.273 1 98.5 245 SER B N 1
ATOM 4414 C CA . SER B 1 245 ? 19.219 11.742 8.508 1 98.5 245 SER B CA 1
ATOM 4415 C C . SER B 1 245 ? 18.984 13.016 7.699 1 98.5 245 SER B C 1
ATOM 4417 O O . SER B 1 245 ? 19.875 13.852 7.578 1 98.5 245 SER B O 1
ATOM 4419 N N . VAL B 1 246 ? 17.812 13.133 7.141 1 98.75 246 VAL B N 1
ATOM 4420 C CA . VAL B 1 246 ? 17.469 14.344 6.395 1 98.75 246 VAL B CA 1
ATOM 4421 C C . VAL B 1 246 ? 17.453 15.539 7.34 1 98.75 246 VAL B C 1
ATOM 4423 O O . VAL B 1 246 ? 18.016 16.594 7.031 1 98.75 246 VAL B O 1
ATOM 4426 N N . ALA B 1 247 ? 16.781 15.383 8.516 1 98.62 247 ALA B N 1
ATOM 4427 C CA . ALA B 1 247 ? 16.703 16.453 9.508 1 98.62 247 ALA B CA 1
ATOM 4428 C C . ALA B 1 247 ? 18.109 16.922 9.922 1 98.62 247 ALA B C 1
ATOM 4430 O O . ALA B 1 247 ? 18.375 18.125 9.977 1 98.62 247 ALA B O 1
ATOM 4431 N N . GLN B 1 248 ? 18.969 15.977 10.125 1 98.44 248 GLN B N 1
ATOM 4432 C CA . GLN B 1 248 ? 20.328 16.297 10.555 1 98.44 248 GLN B CA 1
ATOM 4433 C C . GLN B 1 248 ? 21.109 17.031 9.469 1 98.44 248 GLN B C 1
ATOM 4435 O O . GLN B 1 248 ? 21.891 17.938 9.758 1 98.44 248 GLN B O 1
ATOM 4440 N N . ALA B 1 249 ? 20.891 16.609 8.227 1 98.5 249 ALA B N 1
ATOM 4441 C CA . ALA B 1 249 ? 21.531 17.297 7.102 1 98.5 249 ALA B CA 1
ATOM 4442 C C . ALA B 1 249 ? 21.094 18.75 7.012 1 98.5 249 ALA B C 1
ATOM 4444 O O . ALA B 1 249 ? 21.828 19.594 6.477 1 98.5 249 ALA B O 1
ATOM 4445 N N . TRP B 1 250 ? 19.953 19.047 7.551 1 98 250 TRP B N 1
ATOM 4446 C CA . TRP B 1 250 ? 19.438 20.422 7.539 1 98 250 TRP B CA 1
ATOM 4447 C C . TRP B 1 250 ? 19.719 21.109 8.867 1 98 250 TRP B C 1
ATOM 4449 O O . TRP B 1 250 ? 19.188 22.203 9.125 1 98 250 TRP B O 1
ATOM 4459 N N . GLY B 1 251 ? 20.453 20.469 9.789 1 97.5 251 GLY B N 1
ATOM 4460 C CA . GLY B 1 251 ? 20.984 21.141 10.977 1 97.5 251 GLY B CA 1
ATOM 4461 C C . GLY B 1 251 ? 20.234 20.781 12.242 1 97.5 251 GLY B C 1
ATOM 4462 O O . GLY B 1 251 ? 20.484 21.375 13.297 1 97.5 251 GLY B O 1
ATOM 4463 N N . TYR B 1 252 ? 19.375 19.859 12.172 1 97.62 252 TYR B N 1
ATOM 4464 C CA . TYR B 1 252 ? 18.609 19.453 13.352 1 97.62 252 TYR B CA 1
ATOM 4465 C C . TYR B 1 252 ? 19.156 18.156 13.93 1 97.62 252 TYR B C 1
ATOM 4467 O O . TYR B 1 252 ? 18.5 17.109 13.844 1 97.62 252 TYR B O 1
ATOM 4475 N N . ASP B 1 253 ? 20.125 18.219 14.742 1 95.19 253 ASP B N 1
ATOM 4476 C CA . ASP B 1 253 ? 20.922 17.078 15.211 1 95.19 253 ASP B CA 1
ATOM 4477 C C . ASP B 1 253 ? 20.219 16.359 16.359 1 95.19 253 ASP B C 1
ATOM 4479 O O . ASP B 1 253 ? 20.562 15.211 16.672 1 95.19 253 ASP B O 1
ATOM 4483 N N . ASN B 1 254 ? 19.25 17.016 16.891 1 91.69 254 ASN B N 1
ATOM 4484 C CA . ASN B 1 254 ? 18.547 16.406 18.016 1 91.69 254 ASN B CA 1
ATOM 4485 C C . ASN B 1 254 ? 17.594 15.312 17.547 1 91.69 254 ASN B C 1
ATOM 4487 O O . ASN B 1 254 ? 17.094 14.523 18.344 1 91.69 254 ASN B O 1
ATOM 4491 N N . ILE B 1 255 ? 17.328 15.367 16.312 1 93.62 255 ILE B N 1
ATOM 4492 C CA . ILE B 1 255 ? 16.578 14.258 15.719 1 93.62 255 ILE B CA 1
ATOM 4493 C C . ILE B 1 255 ? 17.531 13.133 15.336 1 93.62 255 ILE B C 1
ATOM 4495 O O . ILE B 1 255 ? 18.078 13.125 14.234 1 93.62 255 ILE B O 1
ATOM 4499 N N . ASN B 1 256 ? 17.719 12.148 16.234 1 92.06 256 ASN B N 1
ATOM 4500 C CA . ASN B 1 256 ? 18.766 11.156 16.078 1 92.06 256 ASN B CA 1
ATOM 4501 C C . ASN B 1 256 ? 18.297 9.766 16.516 1 92.06 256 ASN B C 1
ATOM 4503 O O . ASN B 1 256 ? 17.109 9.516 16.609 1 92.06 256 ASN B O 1
ATOM 4507 N N . ALA B 1 257 ? 19.266 8.891 16.672 1 90.5 257 ALA B N 1
ATOM 4508 C CA . ALA B 1 257 ? 18.969 7.492 16.984 1 90.5 257 ALA B CA 1
ATOM 4509 C C . ALA B 1 257 ? 18.156 7.379 18.266 1 90.5 257 ALA B C 1
ATOM 4511 O O . ALA B 1 257 ? 17.281 6.52 18.391 1 90.5 257 ALA B O 1
ATOM 4512 N N . LYS B 1 258 ? 18.453 8.227 19.156 1 91.12 258 LYS B N 1
ATOM 4513 C CA . LYS B 1 258 ? 17.734 8.211 20.438 1 91.12 258 LYS B CA 1
ATOM 4514 C C . LYS B 1 258 ? 16.266 8.586 20.25 1 91.12 258 LYS B C 1
ATOM 4516 O O . LYS B 1 258 ? 15.383 7.977 20.844 1 91.12 258 LYS B O 1
ATOM 4521 N N . THR B 1 259 ? 16.062 9.609 19.484 1 90.56 259 THR B N 1
ATOM 4522 C CA . THR B 1 259 ? 14.703 10.031 19.172 1 90.56 259 THR B CA 1
ATOM 4523 C C . THR B 1 259 ? 13.938 8.914 18.469 1 90.56 259 THR B C 1
ATOM 4525 O O . THR B 1 259 ? 12.781 8.648 18.797 1 90.56 259 THR B O 1
ATOM 4528 N N . VAL B 1 260 ? 14.586 8.266 17.578 1 91.69 260 VAL B N 1
ATOM 4529 C CA . VAL B 1 260 ? 13.977 7.168 16.828 1 91.69 260 VAL B CA 1
ATOM 4530 C C . VAL B 1 260 ? 13.617 6.027 17.781 1 91.69 260 VAL B C 1
ATOM 4532 O O . VAL B 1 260 ? 12.5 5.508 17.734 1 91.69 260 VAL B O 1
ATOM 4535 N N . GLU B 1 261 ? 14.547 5.688 18.609 1 92.25 261 GLU B N 1
ATOM 4536 C CA . GLU B 1 261 ? 14.32 4.602 19.562 1 92.25 261 GLU B CA 1
ATOM 4537 C C . GLU B 1 261 ? 13.156 4.918 20.5 1 92.25 261 GLU B C 1
ATOM 4539 O O . GLU B 1 261 ? 12.359 4.035 20.828 1 92.25 261 GLU B O 1
ATOM 4544 N N . PHE B 1 262 ? 13.109 6.086 20.906 1 90.06 262 PHE B N 1
ATOM 4545 C CA . PHE B 1 262 ? 12.031 6.52 21.797 1 90.06 262 PHE B CA 1
ATOM 4546 C C . PHE B 1 262 ? 10.68 6.344 21.109 1 90.06 262 PHE B C 1
ATOM 4548 O O . PHE B 1 262 ? 9.742 5.812 21.719 1 90.06 262 PHE B O 1
ATOM 4555 N N . GLN B 1 263 ? 10.617 6.75 19.938 1 87.81 263 GLN B N 1
ATOM 4556 C CA . GLN B 1 263 ? 9.367 6.676 19.188 1 87.81 263 GLN B CA 1
ATOM 4557 C C . GLN B 1 263 ? 8.969 5.227 18.922 1 87.81 263 GLN B C 1
ATOM 4559 O O . GLN B 1 263 ? 7.785 4.883 18.969 1 87.81 263 GLN B O 1
ATOM 4564 N N . ILE B 1 264 ? 9.945 4.398 18.641 1 89.94 264 ILE B N 1
ATOM 4565 C CA . ILE B 1 264 ? 9.711 2.982 18.375 1 89.94 264 ILE B CA 1
ATOM 4566 C C . ILE B 1 264 ? 9.203 2.293 19.625 1 89.94 264 ILE B C 1
ATOM 4568 O O . ILE B 1 264 ? 8.281 1.476 19.562 1 89.94 264 ILE B O 1
ATOM 4572 N N . ASP B 1 265 ? 9.742 2.605 20.719 1 90.06 265 ASP B N 1
ATOM 4573 C CA . ASP B 1 265 ? 9.344 2.004 22 1 90.06 265 ASP B CA 1
ATOM 4574 C C . ASP B 1 265 ? 7.898 2.348 22.328 1 90.06 265 ASP B C 1
ATOM 4576 O O . ASP B 1 265 ? 7.168 1.516 22.875 1 90.06 265 ASP B O 1
ATOM 4580 N N . ARG B 1 266 ? 7.492 3.482 22 1 86.31 266 ARG B N 1
ATOM 4581 C CA . ARG B 1 266 ? 6.105 3.889 22.203 1 86.31 266 ARG B CA 1
ATOM 4582 C C . ARG B 1 266 ? 5.156 3.045 21.359 1 86.31 266 ARG B C 1
ATOM 4584 O O . ARG B 1 266 ? 4.098 2.631 21.828 1 86.31 266 ARG B O 1
ATOM 4591 N N . ALA B 1 267 ? 5.559 2.805 20.219 1 84.75 267 ALA B N 1
ATOM 4592 C CA . ALA B 1 267 ? 4.719 2.023 19.312 1 84.75 267 ALA B CA 1
ATOM 4593 C C . ALA B 1 267 ? 4.629 0.569 19.766 1 84.75 267 ALA B C 1
ATOM 4595 O O . ALA B 1 267 ? 3.553 -0.032 19.734 1 84.75 267 ALA B O 1
ATOM 4596 N N . LYS B 1 268 ? 5.738 0.021 20.188 1 87.81 268 LYS B N 1
ATOM 4597 C CA . LYS B 1 268 ? 5.809 -1.367 20.641 1 87.81 268 LYS B CA 1
ATOM 4598 C C . LYS B 1 268 ? 4.91 -1.6 21.844 1 87.81 268 LYS B C 1
ATOM 4600 O O . LYS B 1 268 ? 4.438 -2.715 22.078 1 87.81 268 LYS B O 1
ATOM 4605 N N . ALA B 1 269 ? 4.676 -0.559 22.594 1 87.88 269 ALA B N 1
ATOM 4606 C CA . ALA B 1 269 ? 3.949 -0.672 23.844 1 87.88 269 ALA B CA 1
ATOM 4607 C C . ALA B 1 269 ? 2.441 -0.64 23.609 1 87.88 269 ALA B C 1
ATOM 4609 O O . ALA B 1 269 ? 1.66 -0.956 24.516 1 87.88 269 ALA B O 1
ATOM 4610 N N . ARG B 1 270 ? 2.043 -0.386 22.453 1 89.38 270 ARG B N 1
ATOM 4611 C CA . ARG B 1 270 ? 0.617 -0.243 22.188 1 89.38 270 ARG B CA 1
ATOM 4612 C C . ARG B 1 270 ? -0.05 -1.605 22.031 1 89.38 270 ARG B C 1
ATOM 4614 O O . ARG B 1 270 ? 0.513 -2.514 21.406 1 89.38 270 ARG B O 1
ATOM 4621 N N . GLU B 1 271 ? -1.217 -1.685 22.562 1 91.81 271 GLU B N 1
ATOM 4622 C CA . GLU B 1 271 ? -1.992 -2.914 22.422 1 91.81 271 GLU B CA 1
ATOM 4623 C C . GLU B 1 271 ? -2.801 -2.92 21.141 1 91.81 271 GLU B C 1
ATOM 4625 O O . GLU B 1 271 ? -3.135 -1.86 20.594 1 91.81 271 GLU B O 1
ATOM 4630 N N . LEU B 1 272 ? -3.039 -4.176 20.688 1 91.88 272 LEU B N 1
ATOM 4631 C CA . LEU B 1 272 ? -3.904 -4.316 19.531 1 91.88 272 LEU B CA 1
ATOM 4632 C C . LEU B 1 272 ? -5.289 -3.738 19.797 1 91.88 272 LEU B C 1
ATOM 4634 O O . LEU B 1 272 ? -5.824 -3.9 20.906 1 91.88 272 LEU B O 1
ATOM 4638 N N . PRO B 1 273 ? -5.969 -3.008 18.922 1 94.38 273 PRO B N 1
ATOM 4639 C CA . PRO B 1 273 ? -5.598 -2.955 17.516 1 94.38 273 PRO B CA 1
ATOM 4640 C C . PRO B 1 273 ? -4.664 -1.794 17.188 1 94.38 273 PRO B C 1
ATOM 4642 O O . PRO B 1 273 ? -4.215 -1.657 16.047 1 94.38 273 PRO B O 1
ATOM 4645 N N . GLY B 1 274 ? -4.34 -0.955 18.188 1 94.75 274 GLY B N 1
ATOM 4646 C CA . GLY B 1 274 ? -3.412 0.148 18 1 94.75 274 GLY B CA 1
ATOM 4647 C C . GLY B 1 274 ? -4.09 1.435 17.562 1 94.75 274 GLY B C 1
ATOM 4648 O O . GLY B 1 274 ? -5.289 1.616 17.797 1 94.75 274 GLY B O 1
ATOM 4649 N N . VAL B 1 275 ? -3.336 2.33 17.016 1 93.12 275 VAL B N 1
ATOM 4650 C CA . VAL B 1 275 ? -3.797 3.67 16.672 1 93.12 275 VAL B CA 1
ATOM 4651 C C . VAL B 1 275 ? -3.984 3.775 15.156 1 93.12 275 VAL B C 1
ATOM 4653 O O . VAL B 1 275 ? -3.248 3.154 14.383 1 93.12 275 VAL B O 1
ATOM 4656 N N . GLU B 1 276 ? -5.008 4.5 14.805 1 94.81 276 GLU B N 1
ATOM 4657 C CA . GLU B 1 276 ? -5.277 4.805 13.406 1 94.81 276 GLU B CA 1
ATOM 4658 C C . GLU B 1 276 ? -4.746 6.184 13.031 1 94.81 276 GLU B C 1
ATOM 4660 O O . GLU B 1 276 ? -5.332 7.203 13.406 1 94.81 276 GLU B O 1
ATOM 4665 N N . PRO B 1 277 ? -3.627 6.18 12.281 1 95.94 277 PRO B N 1
ATOM 4666 C CA . PRO B 1 277 ? -3.145 7.492 11.836 1 95.94 277 PRO B CA 1
ATOM 4667 C C . PRO B 1 277 ? -4.094 8.164 10.844 1 95.94 277 PRO B C 1
ATOM 4669 O O . PRO B 1 277 ? -4.961 7.504 10.273 1 95.94 277 PRO B O 1
ATOM 4672 N N . SER B 1 278 ? -3.971 9.43 10.672 1 94.69 278 SER B N 1
ATOM 4673 C CA . SER B 1 278 ? -4.906 10.234 9.891 1 94.69 278 SER B CA 1
ATOM 4674 C C . SER B 1 278 ? -4.938 9.789 8.438 1 94.69 278 SER B C 1
ATOM 4676 O O . SER B 1 278 ? -5.992 9.805 7.801 1 94.69 278 SER B O 1
ATOM 4678 N N . MET B 1 279 ? -3.752 9.352 7.879 1 97.38 279 MET B N 1
ATOM 4679 C CA . MET B 1 279 ? -3.725 8.945 6.477 1 97.38 279 MET B CA 1
ATOM 4680 C C . MET B 1 279 ? -4.48 7.637 6.277 1 97.38 279 MET B C 1
ATOM 4682 O O . MET B 1 279 ? -5.039 7.395 5.203 1 97.38 279 MET B O 1
ATOM 4686 N N . LEU B 1 280 ? -4.414 6.73 7.27 1 97.94 280 LEU B N 1
ATOM 4687 C CA . LEU B 1 280 ? -5.211 5.512 7.191 1 97.94 280 LEU B CA 1
ATOM 4688 C C . LEU B 1 280 ? -6.699 5.836 7.156 1 97.94 280 LEU B C 1
ATOM 4690 O O . LEU B 1 280 ? -7.449 5.25 6.375 1 97.94 280 LEU B O 1
ATOM 4694 N N . ALA B 1 281 ? -7.172 6.762 8 1 95 281 ALA B N 1
ATOM 4695 C CA . ALA B 1 281 ? -8.562 7.195 8.008 1 95 281 ALA B CA 1
ATOM 4696 C C . ALA B 1 281 ? -8.977 7.73 6.641 1 95 281 ALA B C 1
ATOM 4698 O O . ALA B 1 281 ? -10.062 7.414 6.148 1 95 281 ALA B O 1
ATOM 4699 N N . ASP B 1 282 ? -8.109 8.531 6.016 1 96.06 282 ASP B N 1
ATOM 4700 C CA . ASP B 1 282 ? -8.375 9.055 4.68 1 96.06 282 ASP B CA 1
ATOM 4701 C C . ASP B 1 282 ? -8.461 7.93 3.652 1 96.06 282 ASP B C 1
ATOM 4703 O O . ASP B 1 282 ? -9.375 7.91 2.822 1 96.06 282 ASP B O 1
ATOM 4707 N N . ALA B 1 283 ? -7.562 7 3.719 1 97.62 283 ALA B N 1
ATOM 4708 C CA . ALA B 1 283 ? -7.488 5.91 2.752 1 97.62 283 ALA B CA 1
ATOM 4709 C C . ALA B 1 283 ? -8.734 5.027 2.82 1 97.62 283 ALA B C 1
ATOM 4711 O O . ALA B 1 283 ? -9.219 4.551 1.794 1 97.62 283 ALA B O 1
ATOM 4712 N N . LYS B 1 284 ? -9.203 4.812 3.98 1 95.62 284 LYS B N 1
ATOM 4713 C CA . LYS B 1 284 ? -10.359 3.949 4.191 1 95.62 284 LYS B CA 1
ATOM 4714 C C . LYS B 1 284 ? -11.586 4.484 3.455 1 95.62 284 LYS B C 1
ATOM 4716 O O . LYS B 1 284 ? -12.438 3.711 3.012 1 95.62 284 LYS B O 1
ATOM 4721 N N . VAL B 1 285 ? -11.648 5.785 3.275 1 93.81 285 VAL B N 1
ATOM 4722 C CA . VAL B 1 285 ? -12.844 6.363 2.662 1 93.81 285 VAL B CA 1
ATOM 4723 C C . VAL B 1 285 ? -12.492 6.918 1.283 1 93.81 285 VAL B C 1
ATOM 4725 O O . VAL B 1 285 ? -13.312 7.598 0.657 1 93.81 285 VAL B O 1
ATOM 4728 N N . GLY B 1 286 ? -11.266 6.695 0.843 1 95.94 286 GLY B N 1
ATOM 4729 C CA . GLY B 1 286 ? -10.844 7.121 -0.482 1 95.94 286 GLY B CA 1
ATOM 4730 C C . GLY B 1 286 ? -10.664 8.625 -0.599 1 95.94 286 GLY B C 1
ATOM 4731 O O . GLY B 1 286 ? -10.883 9.195 -1.668 1 95.94 286 GLY B O 1
ATOM 4732 N N . ALA B 1 287 ? -10.352 9.312 0.533 1 94.62 287 ALA B N 1
ATOM 4733 C CA . ALA B 1 287 ? -10.148 10.758 0.545 1 94.62 287 ALA B CA 1
ATOM 4734 C C . ALA B 1 287 ? -8.711 11.109 0.159 1 94.62 287 ALA B C 1
ATOM 4736 O O . ALA B 1 287 ? -7.809 10.281 0.287 1 94.62 287 ALA B O 1
ATOM 4737 N N . ARG B 1 288 ? -8.531 12.32 -0.326 1 96 288 ARG B N 1
ATOM 4738 C CA . ARG B 1 288 ? -7.191 12.812 -0.639 1 96 288 ARG B CA 1
ATOM 4739 C C . ARG B 1 288 ? -6.324 12.867 0.612 1 96 288 ARG B C 1
ATOM 4741 O O . ARG B 1 288 ? -6.812 13.156 1.704 1 96 288 ARG B O 1
ATOM 4748 N N . MET B 1 289 ? -5.059 12.648 0.376 1 97.94 289 MET B N 1
ATOM 4749 C CA . MET B 1 289 ? -4.125 12.57 1.496 1 97.94 289 MET B CA 1
ATOM 4750 C C . MET B 1 289 ? -3.049 13.641 1.386 1 97.94 289 MET B C 1
ATOM 4752 O O . MET B 1 289 ? -2.795 14.164 0.298 1 97.94 289 MET B O 1
ATOM 4756 N N . GLU B 1 290 ? -2.436 13.969 2.496 1 98.31 290 GLU B N 1
ATOM 4757 C CA . GLU B 1 290 ? -1.377 14.977 2.541 1 98.31 290 GLU B CA 1
ATOM 4758 C C . GLU B 1 290 ? -0.026 14.367 2.17 1 98.31 290 GLU B C 1
ATOM 4760 O O . GLU B 1 290 ? 0.958 14.547 2.891 1 98.31 290 GLU B O 1
ATOM 4765 N N . VAL B 1 291 ? 0.051 13.766 1.035 1 98.69 291 VAL B N 1
ATOM 4766 C CA . VAL B 1 291 ? 1.201 12.984 0.594 1 98.69 291 VAL B CA 1
ATOM 4767 C C . VAL B 1 291 ? 2.412 13.898 0.419 1 98.69 291 VAL B C 1
ATOM 4769 O O . VAL B 1 291 ? 3.502 13.594 0.907 1 98.69 291 VAL B O 1
ATOM 4772 N N . GLU B 1 292 ? 2.223 15.031 -0.239 1 98.5 292 GLU B N 1
ATOM 4773 C CA . GLU B 1 292 ? 3.332 15.945 -0.51 1 98.5 292 GLU B CA 1
ATOM 4774 C C . GLU B 1 292 ? 3.875 16.547 0.78 1 98.5 292 GLU B C 1
ATOM 4776 O O . GLU B 1 292 ? 5.086 16.547 1.014 1 98.5 292 GLU B O 1
ATOM 4781 N N . ALA B 1 293 ? 2.992 16.969 1.65 1 98.62 293 ALA B N 1
ATOM 4782 C CA . ALA B 1 293 ? 3.398 17.656 2.871 1 98.62 293 ALA B CA 1
ATOM 4783 C C . ALA B 1 293 ? 4.125 16.719 3.822 1 98.62 293 ALA B C 1
ATOM 4785 O O . ALA B 1 293 ? 5.094 17.109 4.477 1 98.62 293 ALA B O 1
ATOM 4786 N N . ILE B 1 294 ? 3.664 15.477 3.871 1 98.75 294 ILE B N 1
ATOM 4787 C CA . ILE B 1 294 ? 4.141 14.57 4.914 1 98.75 294 ILE B CA 1
ATOM 4788 C C . ILE B 1 294 ? 5.312 13.75 4.383 1 98.75 294 ILE B C 1
ATOM 4790 O O . ILE B 1 294 ? 6.25 13.453 5.125 1 98.75 294 ILE B O 1
ATOM 4794 N N . VAL B 1 295 ? 5.32 13.383 3.111 1 98.88 295 VAL B N 1
ATOM 4795 C CA . VAL B 1 295 ? 6.344 12.484 2.596 1 98.88 295 VAL B CA 1
ATOM 4796 C C . VAL B 1 295 ? 7.133 13.18 1.488 1 98.88 295 VAL B C 1
ATOM 4798 O O . VAL B 1 295 ? 8.367 13.234 1.537 1 98.88 295 VAL B O 1
ATOM 4801 N N . GLY B 1 296 ? 6.477 13.758 0.506 1 98.75 296 GLY B N 1
ATOM 4802 C CA . GLY B 1 296 ? 7.105 14.32 -0.678 1 98.75 296 GLY B CA 1
ATOM 4803 C C . GLY B 1 296 ? 8.109 15.414 -0.357 1 98.75 296 GLY B C 1
ATOM 4804 O O . GLY B 1 296 ? 9.227 15.414 -0.889 1 98.75 296 GLY B O 1
ATOM 4805 N N . ASN B 1 297 ? 7.695 16.344 0.459 1 98.81 297 ASN B N 1
ATOM 4806 C CA . ASN B 1 297 ? 8.594 17.438 0.831 1 98.81 297 ASN B CA 1
ATOM 4807 C C . ASN B 1 297 ? 9.859 16.922 1.5 1 98.81 297 ASN B C 1
ATOM 4809 O O . ASN B 1 297 ? 10.945 17.453 1.279 1 98.81 297 ASN B O 1
ATOM 4813 N N . ALA B 1 298 ? 9.742 15.883 2.334 1 98.81 298 ALA B N 1
ATOM 4814 C CA . ALA B 1 298 ? 10.914 15.297 2.977 1 98.81 298 ALA B CA 1
ATOM 4815 C C . ALA B 1 298 ? 11.859 14.68 1.945 1 98.81 298 ALA B C 1
ATOM 4817 O O . ALA B 1 298 ? 13.078 14.82 2.047 1 98.81 298 ALA B O 1
ATOM 4818 N N . VAL B 1 299 ? 11.312 14 0.958 1 98.81 299 VAL B N 1
ATOM 4819 C CA . VAL B 1 299 ? 12.102 13.391 -0.112 1 98.81 299 VAL B CA 1
ATOM 4820 C C . VAL B 1 299 ? 12.859 14.469 -0.875 1 98.81 299 VAL B C 1
ATOM 4822 O O . VAL B 1 299 ? 14.055 14.328 -1.145 1 98.81 299 VAL B O 1
ATOM 4825 N N . ARG B 1 300 ? 12.195 15.531 -1.195 1 98.56 300 ARG B N 1
ATOM 4826 C CA . ARG B 1 300 ? 12.828 16.609 -1.944 1 98.56 300 ARG B CA 1
ATOM 4827 C C . ARG B 1 300 ? 13.898 17.312 -1.11 1 98.56 300 ARG B C 1
ATOM 4829 O O . ARG B 1 300 ? 14.945 17.688 -1.632 1 98.56 300 ARG B O 1
ATOM 4836 N N . LEU B 1 301 ? 13.609 17.5 0.175 1 98.75 301 LEU B N 1
ATOM 4837 C CA . LEU B 1 301 ? 14.625 18.078 1.054 1 98.75 301 LEU B CA 1
ATOM 4838 C C . LEU B 1 301 ? 15.852 17.172 1.128 1 98.75 301 LEU B C 1
ATOM 4840 O O . LEU B 1 301 ? 16.984 17.672 1.209 1 98.75 301 LEU B O 1
ATOM 4844 N N . ALA B 1 302 ? 15.664 15.859 1.187 1 98.88 302 ALA B N 1
ATOM 4845 C CA . ALA B 1 302 ? 16.766 14.914 1.15 1 98.88 302 ALA B CA 1
ATOM 4846 C C . ALA B 1 302 ? 17.594 15.086 -0.119 1 98.88 302 ALA B C 1
ATOM 4848 O O . ALA B 1 302 ? 18.828 15.109 -0.065 1 98.88 302 ALA B O 1
ATOM 4849 N N . GLU B 1 303 ? 16.922 15.195 -1.237 1 98.5 303 GLU B N 1
ATOM 4850 C CA . GLU B 1 303 ? 17.594 15.352 -2.529 1 98.5 303 GLU B CA 1
ATOM 4851 C C . GLU B 1 303 ? 18.422 16.625 -2.568 1 98.5 303 GLU B C 1
ATOM 4853 O O . GLU B 1 303 ? 19.547 16.625 -3.104 1 98.5 303 GLU B O 1
ATOM 4858 N N . GLU B 1 304 ? 17.906 17.656 -2.023 1 98.44 304 GLU B N 1
ATOM 4859 C CA . GLU B 1 304 ? 18.609 18.938 -2 1 98.44 304 GLU B CA 1
ATOM 4860 C C . GLU B 1 304 ? 19.938 18.828 -1.256 1 98.44 304 GLU B C 1
ATOM 4862 O O . GLU B 1 304 ? 20.906 19.531 -1.585 1 98.44 304 GLU B O 1
ATOM 4867 N N . LYS B 1 305 ? 20 18.031 -0.247 1 98.56 305 LYS B N 1
ATOM 4868 C CA . LYS B 1 305 ? 21.203 17.875 0.568 1 98.56 305 LYS B CA 1
ATOM 4869 C C . LYS B 1 305 ? 21.984 16.641 0.17 1 98.56 305 LYS B C 1
ATOM 4871 O O . LYS B 1 305 ? 23 16.312 0.797 1 98.56 305 LYS B O 1
ATOM 4876 N N . GLY B 1 306 ? 21.484 15.875 -0.816 1 98.44 306 GLY B N 1
ATOM 4877 C CA . GLY B 1 306 ? 22.156 14.672 -1.28 1 98.44 306 GLY B CA 1
ATOM 4878 C C . GLY B 1 306 ? 22.078 13.523 -0.295 1 98.44 306 GLY B C 1
ATOM 4879 O O . GLY B 1 306 ? 22.969 12.672 -0.248 1 98.44 306 GLY B O 1
ATOM 4880 N N . VAL B 1 307 ? 21.109 13.508 0.582 1 98.62 307 VAL B N 1
ATOM 4881 C CA . VAL B 1 307 ? 20.906 12.43 1.538 1 98.62 307 VAL B CA 1
ATOM 4882 C C . VAL B 1 307 ? 20.172 11.273 0.86 1 98.62 307 VAL B C 1
ATOM 4884 O O . VAL B 1 307 ? 19.125 11.477 0.226 1 98.62 307 VAL B O 1
ATOM 4887 N N . ARG B 1 308 ? 20.719 10.055 0.908 1 97.5 308 ARG B N 1
ATOM 4888 C CA . ARG B 1 308 ? 20.094 8.875 0.312 1 97.5 308 ARG B CA 1
ATOM 4889 C C . ARG B 1 308 ? 18.922 8.398 1.155 1 97.5 308 ARG B C 1
ATOM 4891 O O . ARG B 1 308 ? 19.078 8.094 2.34 1 97.5 308 ARG B O 1
ATOM 4898 N N . THR B 1 309 ? 17.734 8.312 0.602 1 98.56 309 THR B N 1
ATOM 4899 C CA . THR B 1 309 ? 16.547 7.855 1.302 1 98.56 309 THR B CA 1
ATOM 4900 C C . THR B 1 309 ? 15.758 6.863 0.446 1 98.56 309 THR B C 1
ATOM 4902 O O . THR B 1 309 ? 14.617 7.125 0.071 1 98.56 309 THR B O 1
ATOM 4905 N N . PRO B 1 310 ? 16.312 5.699 0.156 1 98.31 310 PRO B N 1
ATOM 4906 C CA . PRO B 1 310 ? 15.672 4.773 -0.779 1 98.31 310 PRO B CA 1
ATOM 4907 C C . PRO B 1 310 ? 14.312 4.293 -0.289 1 98.31 310 PRO B C 1
ATOM 4909 O O . PRO B 1 310 ? 13.383 4.141 -1.087 1 98.31 310 PRO B O 1
ATOM 4912 N N . LEU B 1 311 ? 14.164 4.035 1.006 1 98.75 311 LEU B N 1
ATOM 4913 C CA . LEU B 1 311 ? 12.891 3.541 1.517 1 98.75 311 LEU B CA 1
ATOM 4914 C C . LEU B 1 311 ? 11.828 4.633 1.482 1 98.75 311 LEU B C 1
ATOM 4916 O O . LEU B 1 311 ? 10.695 4.391 1.073 1 98.75 311 LEU B O 1
ATOM 4920 N N . LEU B 1 312 ? 12.266 5.84 1.881 1 98.88 312 LEU B N 1
ATOM 4921 C CA . LEU B 1 312 ? 11.328 6.961 1.88 1 98.88 312 LEU B CA 1
ATOM 4922 C C . LEU B 1 312 ? 10.867 7.285 0.462 1 98.88 312 LEU B C 1
ATOM 4924 O O . LEU B 1 312 ? 9.695 7.578 0.24 1 98.88 312 LEU B O 1
ATOM 4928 N N . ARG B 1 313 ? 11.797 7.227 -0.489 1 98.75 313 ARG B N 1
ATOM 4929 C CA . ARG B 1 313 ? 11.453 7.449 -1.892 1 98.75 313 ARG B CA 1
ATOM 4930 C C . ARG B 1 313 ? 10.484 6.383 -2.396 1 98.75 313 ARG B C 1
ATOM 4932 O O . ARG B 1 313 ? 9.562 6.688 -3.15 1 98.75 313 ARG B O 1
ATOM 4939 N N . GLY B 1 314 ? 10.75 5.133 -2.027 1 98.75 314 GLY B N 1
ATOM 4940 C CA . GLY B 1 314 ? 9.836 4.062 -2.395 1 98.75 314 GLY B CA 1
ATOM 4941 C C . GLY B 1 314 ? 8.445 4.242 -1.828 1 98.75 314 GLY B C 1
ATOM 4942 O O . GLY B 1 314 ? 7.453 4.082 -2.543 1 98.75 314 GLY B O 1
ATOM 4943 N N . ILE B 1 315 ? 8.391 4.605 -0.555 1 98.88 315 ILE B N 1
ATOM 4944 C CA . ILE B 1 315 ? 7.125 4.855 0.121 1 98.88 315 ILE B CA 1
ATOM 4945 C C . ILE B 1 315 ? 6.398 6.016 -0.557 1 98.88 315 ILE B C 1
ATOM 4947 O O . ILE B 1 315 ? 5.18 5.965 -0.748 1 98.88 315 ILE B O 1
ATOM 4951 N N . TYR B 1 316 ? 7.164 7.047 -0.909 1 98.94 316 TYR B N 1
ATOM 4952 C CA . TYR B 1 316 ? 6.586 8.203 -1.583 1 98.94 316 TYR B CA 1
ATOM 4953 C C . TYR B 1 316 ? 5.926 7.797 -2.895 1 98.94 316 TYR B C 1
ATOM 4955 O O . TYR B 1 316 ? 4.789 8.188 -3.172 1 98.94 316 TYR B O 1
ATOM 4963 N N . ALA B 1 317 ? 6.605 7 -3.707 1 98.88 317 ALA B N 1
ATOM 4964 C CA . ALA B 1 317 ? 6.07 6.551 -4.988 1 98.88 317 ALA B CA 1
ATOM 4965 C C . ALA B 1 317 ? 4.77 5.777 -4.797 1 98.88 317 ALA B C 1
ATOM 4967 O O . ALA B 1 317 ? 3.795 5.996 -5.523 1 98.88 317 ALA B O 1
ATOM 4968 N N . LEU B 1 318 ? 4.738 4.91 -3.816 1 98.94 318 LEU B N 1
ATOM 4969 C CA . LEU B 1 318 ? 3.576 4.062 -3.555 1 98.94 318 LEU B CA 1
ATOM 4970 C C . LEU B 1 318 ? 2.387 4.902 -3.098 1 98.94 318 LEU B C 1
ATOM 4972 O O . LEU B 1 318 ? 1.29 4.781 -3.65 1 98.94 318 LEU B O 1
ATOM 4976 N N . ILE B 1 319 ? 2.59 5.762 -2.104 1 98.94 319 ILE B N 1
ATOM 4977 C CA . ILE B 1 319 ? 1.485 6.488 -1.49 1 98.94 319 ILE B CA 1
ATOM 4978 C C . ILE B 1 319 ? 0.974 7.559 -2.453 1 98.94 319 ILE B C 1
ATOM 4980 O O . ILE B 1 319 ? -0.221 7.859 -2.477 1 98.94 319 ILE B O 1
ATOM 4984 N N . LYS B 1 320 ? 1.885 8.156 -3.24 1 98.81 320 LYS B N 1
ATOM 4985 C CA . LYS B 1 320 ? 1.472 9.102 -4.27 1 98.81 320 LYS B CA 1
ATOM 4986 C C . LYS B 1 320 ? 0.545 8.445 -5.285 1 98.81 320 LYS B C 1
ATOM 4988 O O . LYS B 1 320 ? -0.455 9.039 -5.699 1 98.81 320 LYS B O 1
ATOM 4993 N N . ALA B 1 321 ? 0.869 7.27 -5.707 1 98.81 321 ALA B N 1
ATOM 4994 C CA . ALA B 1 321 ? 0.037 6.535 -6.652 1 98.81 321 ALA B CA 1
ATOM 4995 C C . ALA B 1 321 ? -1.319 6.191 -6.043 1 98.81 321 ALA B C 1
ATOM 4997 O O . ALA B 1 321 ? -2.35 6.289 -6.715 1 98.81 321 ALA B O 1
ATOM 4998 N N . LEU B 1 322 ? -1.322 5.723 -4.809 1 98.75 322 LEU B N 1
ATOM 4999 C CA . LEU B 1 322 ? -2.582 5.426 -4.133 1 98.75 322 LEU B CA 1
ATOM 5000 C C . LEU B 1 322 ? -3.467 6.668 -4.07 1 98.75 322 LEU B C 1
ATOM 5002 O O . LEU B 1 322 ? -4.664 6.594 -4.352 1 98.75 322 LEU B O 1
ATOM 5006 N N . ASP B 1 323 ? -2.859 7.766 -3.689 1 98.44 323 ASP B N 1
ATOM 5007 C CA . ASP B 1 323 ? -3.586 9.031 -3.639 1 98.44 323 ASP B CA 1
ATOM 5008 C C . ASP B 1 323 ? -4.176 9.383 -5.004 1 98.44 323 ASP B C 1
ATOM 5010 O O . ASP B 1 323 ? -5.305 9.859 -5.094 1 98.44 323 ASP B O 1
ATOM 5014 N N . ALA B 1 324 ? -3.404 9.188 -6.039 1 97.69 324 ALA B N 1
ATOM 5015 C CA . ALA B 1 324 ? -3.861 9.461 -7.398 1 97.69 324 ALA B CA 1
ATOM 5016 C C . ALA B 1 324 ? -5.062 8.594 -7.758 1 97.69 324 ALA B C 1
ATOM 5018 O O . ALA B 1 324 ? -5.957 9.031 -8.484 1 97.69 324 ALA B O 1
ATOM 5019 N N . THR B 1 325 ? -5.055 7.383 -7.34 1 97.38 325 THR B N 1
ATOM 5020 C CA . THR B 1 325 ? -6.184 6.484 -7.574 1 97.38 325 THR B CA 1
ATOM 5021 C C . THR B 1 325 ? -7.453 7.031 -6.926 1 97.38 325 THR B C 1
ATOM 5023 O O . THR B 1 325 ? -8.523 6.996 -7.531 1 97.38 325 THR B O 1
ATOM 5026 N N . PHE B 1 326 ? -7.336 7.516 -5.723 1 96.56 326 PHE B N 1
ATOM 5027 C CA . PHE B 1 326 ? -8.477 8.109 -5.039 1 96.56 326 PHE B CA 1
ATOM 5028 C C . PHE B 1 326 ? -9.016 9.305 -5.816 1 96.56 326 PHE B C 1
ATOM 5030 O O . PHE B 1 326 ? -10.227 9.492 -5.926 1 96.56 326 PHE B O 1
ATOM 5037 N N . GLN B 1 327 ? -8.07 10.078 -6.281 1 95.19 327 GLN B N 1
ATOM 5038 C CA . GLN B 1 327 ? -8.469 11.242 -7.066 1 95.19 327 GLN B CA 1
ATOM 5039 C C . GLN B 1 327 ? -9.234 10.828 -8.32 1 95.19 327 GLN B C 1
ATOM 5041 O O . GLN B 1 327 ? -10.281 11.391 -8.625 1 95.19 327 GLN B O 1
ATOM 5046 N N . ARG B 1 328 ? -8.75 9.852 -9.039 1 93.69 328 ARG B N 1
ATOM 5047 C CA . ARG B 1 328 ? -9.398 9.367 -10.258 1 93.69 328 ARG B CA 1
ATOM 5048 C C . ARG B 1 328 ? -10.781 8.797 -9.953 1 93.69 328 ARG B C 1
ATOM 5050 O O . ARG B 1 328 ? -11.727 9.023 -10.703 1 93.69 328 ARG B O 1
ATOM 5057 N N . ASP B 1 329 ? -10.875 8.062 -8.906 1 92.81 329 ASP B N 1
ATOM 5058 C CA . ASP B 1 329 ? -12.141 7.449 -8.531 1 92.81 329 ASP B CA 1
ATOM 5059 C C . ASP B 1 329 ? -13.18 8.508 -8.172 1 92.81 329 ASP B C 1
ATOM 5061 O O . ASP B 1 329 ? -14.367 8.352 -8.477 1 92.81 329 ASP B O 1
ATOM 5065 N N . SER B 1 330 ? -12.734 9.508 -7.512 1 90.06 330 SER B N 1
ATOM 5066 C CA . SER B 1 330 ? -13.625 10.602 -7.141 1 90.06 330 SER B CA 1
ATOM 5067 C C . SER B 1 330 ? -14.125 11.359 -8.367 1 90.06 330 SER B C 1
ATOM 5069 O O . SER B 1 330 ? -15.273 11.789 -8.422 1 90.06 330 SER B O 1
ATOM 5071 N N . GLU B 1 331 ? -13.281 11.547 -9.32 1 89.19 331 GLU B N 1
ATOM 5072 C CA . GLU B 1 331 ? -13.641 12.25 -10.547 1 89.19 331 GLU B CA 1
ATOM 5073 C C . GLU B 1 331 ? -14.641 11.453 -11.375 1 89.19 331 GLU B C 1
ATOM 5075 O O . GLU B 1 331 ? -15.523 12.023 -12.016 1 89.19 331 GLU B O 1
ATOM 5080 N N . LYS B 1 332 ? -14.469 10.133 -11.383 1 85.69 332 LYS B N 1
ATOM 5081 C CA . LYS B 1 332 ? -15.398 9.266 -12.094 1 85.69 332 LYS B CA 1
ATOM 5082 C C . LYS B 1 332 ? -16.781 9.32 -11.461 1 85.69 332 LYS B C 1
ATOM 5084 O O . LYS B 1 332 ? -17.797 9.312 -12.164 1 85.69 332 LYS B O 1
ATOM 5089 N N . LYS B 1 333 ? -16.859 9.336 -10.203 1 82.75 333 LYS B N 1
ATOM 5090 C CA . LYS B 1 333 ? -18.141 9.406 -9.484 1 82.75 333 LYS B CA 1
ATOM 5091 C C . LYS B 1 333 ? -18.859 10.711 -9.789 1 82.75 333 LYS B C 1
ATOM 5093 O O . LYS B 1 333 ? -20.094 10.719 -9.93 1 82.75 333 LYS B O 1
ATOM 5098 N N . VAL B 1 334 ? -18.141 11.828 -9.898 1 77.62 334 VAL B N 1
ATOM 5099 C CA . VAL B 1 334 ? -18.75 13.133 -10.156 1 77.62 334 VAL B CA 1
ATOM 5100 C C . VAL B 1 334 ? -19.266 13.188 -11.594 1 77.62 334 VAL B C 1
ATOM 5102 O O . VAL B 1 334 ? -20.344 13.734 -11.852 1 77.62 334 VAL B O 1
ATOM 5105 N N . SER B 1 335 ? -18.531 12.531 -12.453 1 73.81 335 SER B N 1
ATOM 5106 C CA . SER B 1 335 ? -18.953 12.531 -13.852 1 73.81 335 SER B CA 1
ATOM 5107 C C . SER B 1 335 ? -20.156 11.617 -14.078 1 73.81 335 SER B C 1
ATOM 5109 O O . SER B 1 335 ? -20.938 11.828 -15 1 73.81 335 SER B O 1
ATOM 5111 N N . ALA B 1 336 ? -20.375 10.586 -13.297 1 75.81 336 ALA B N 1
ATOM 5112 C CA . ALA B 1 336 ? -21.484 9.648 -13.43 1 75.81 336 ALA B CA 1
ATOM 5113 C C . ALA B 1 336 ? -22.75 10.195 -12.797 1 75.81 336 ALA B C 1
ATOM 5115 O O . ALA B 1 336 ? -23.859 9.711 -13.07 1 75.81 336 ALA B O 1
ATOM 5116 N N . GLN B 1 337 ? -22.844 11.172 -11.898 1 59.94 337 GLN B N 1
ATOM 5117 C CA . GLN B 1 337 ? -24 11.836 -11.305 1 59.94 337 GLN B CA 1
ATOM 5118 C C . GLN B 1 337 ? -24.484 12.992 -12.18 1 59.94 337 GLN B C 1
ATOM 5120 O O . GLN B 1 337 ? -25.672 13.258 -12.266 1 59.94 337 GLN B O 1
#

Secondary structure (DSSP, 8-state):
--PPPPEEEE--SHHHHHHHHHHHHHH-GGGEEEE-STTHHHHHHH-EEEEETTTEEEEEE--EEESSHHHHHHHTTTPPPSEEEE-S-----SS-HHHHTGGG--TT-EEEEE-SSSSTTHHHHHH-TTS-EEEEEEE--EEEEETTEEEE-S--EEEEEESSTT--HHHHHHHHHHHHHHHHTT--EEE-S-THHHHHHHHHHHHHHHHHHHHHT--HHHHHHTS-TTTHHHHHHHHHHHHHHHHHHTT-TTSSHHHHHHHHHHHHTPPTT----HHHHHHHTT----HIIIIIHHHHHHHHTT---HHHHHHHHHHHHHHHHHHHHHHHHHHH-/--PPPPEEEE--SHHHHHHHHHHHHHH-GGGEEEE-STTHHHHHHH-EEEEETTTEEEEEE--EEESSHHHHHHHTTTPPPSEEEE-S-----SS-HHHHTGGG--TT-EEEEE-SSSSTTHHHHHH-TTS-EEEEEEE--EEEEETTEEEE-S--EEEEEESSTT--HHHHHHHHHHHHHHHHTT--EEE-S-THHHHHHHHHHHHHHHHHHHHHT--HHHHHHTS-TTTHHHHHHHHHHHHHHHHHHTT-TTSSHHHHHHHHHHHHTPPTT----HHHHHHHTT----HIIIIIHHHHHHHHTT---HHHHHHHHHHHHHHHHHHHHHHHHHHH-